Protein AF-A0A166AUC8-F1 (afdb_monomer)

Organism: NCBI:txid1518595

Mean predicted aligned error: 6.96 Å

Sequence (371 aa):
MLITFLLSIPTISILFICTRMYCKTDLSGPYAQVRSTNLSYLDWMGIDGLSLYFFLLTTIIMPISILSNSKSISTNLKLLFATLILLETLLLIVFLVLDMLLYYIFFESILPPLFILIGSFGSINRVRASFYLFLYTLLGSLYLLLSIVKTSSLTGVTDLDVLYKLNIQYSTQIFLFCGIFIAFAVKTPVMFLNNWMGAFSNTIQGIEGSIALGLGHGFVSSGLFICTGGVLYDRSSTRLITHYRGMAQVMPLFCIIFFILCLGNCGAPLSFNFVGEFLSLYGTFERLPLLGVLASTSIIFSAAYTINMYNRIAFAGSYSKFFKVNLSDLNKREFYILLTLVLFTLILGIYPAVVLDGLHYSVTTILYSYV

pLDDT: mean 85.77, std 11.72, range [39.09, 96.81]

Solvent-accessible surface area (backbone atoms only — not comparable to full-atom values): 19469 Å² total; per-residue (Å²): 106,70,68,47,50,60,51,45,48,59,42,53,51,50,52,53,51,50,52,60,49,51,78,66,43,47,77,89,45,97,52,42,62,45,58,47,88,87,42,95,88,41,66,52,37,38,48,35,46,64,33,48,56,57,44,52,50,51,68,56,48,52,58,49,57,53,61,69,43,66,79,78,55,83,72,65,53,70,57,55,53,38,37,51,43,48,41,49,42,38,55,53,47,42,50,25,45,44,27,56,62,61,28,51,55,36,59,55,58,45,43,59,38,50,32,50,49,31,46,73,72,44,64,100,65,17,57,65,51,20,52,49,55,43,54,54,47,50,62,23,39,52,34,34,51,55,29,51,54,53,50,28,74,76,66,77,54,52,45,47,78,61,58,72,73,54,90,70,59,70,75,57,48,53,54,36,49,53,20,44,48,47,22,50,44,60,73,48,78,64,89,58,49,45,64,58,45,2,56,71,28,77,34,66,52,0,35,52,9,21,52,41,25,55,56,28,45,56,38,34,51,53,43,50,48,40,49,51,62,57,49,48,20,71,75,62,80,53,87,59,64,88,62,42,20,20,39,43,82,57,23,48,69,47,45,54,57,50,46,54,38,43,40,33,65,35,39,34,86,54,17,20,26,22,55,7,52,52,28,6,42,50,18,19,38,74,66,40,51,72,57,26,56,60,36,55,51,41,47,56,52,40,35,53,53,46,50,52,51,48,45,40,33,36,59,51,57,72,65,41,81,85,59,86,60,88,64,77,53,70,49,74,68,57,45,54,54,47,48,53,34,52,48,53,35,37,52,40,26,71,51,45,59,81,56,50,62,42,32,49,64,59,46,62,75,68,55,82,76,94,125

Foldseek 3Di:
DVLLVVLVVLVVVLVVQVVVQVVVAPLPDPPQWDAPVPDPVRRQFIDHLLLVLQLVLLVLVLVLVLLLCVPLDPPPNVLVSSLSSNLSSLSNVLSGGQFLVVNLVSVLVNLVSQLCCQCPVNDDCSNVVSVCVNVLLVVLSVLSVVLQVVVCVVPVGRGNVVVVPDDDDPVNVVSSCVSVCSNVCSVPPCVQPLLPQLCVLLDLLSVLLSSLLVSLCSLLVSLLCCLQVRQVCSQQVDNDLQQQAQVCVQAVLSLVLLVLSLCLQLLHQLFSNVSSSVSNLVSNCVRPVVVSVSNVVVSVVRNVVSVVSSCSRNHHDDHGPSCPDRRHYDDPSSSVSSVVSSCVGRVCSVPVCVSSSSCSVVSVVVRDDDD

Radius of gyration: 22.06 Å; Cα contacts (8 Å, |Δi|>4): 474; chains: 1; bounding box: 57×39×67 Å

Secondary structure (DSSP, 8-state):
-HHHHHHHHHHHHHHHHHHHHHTT--TTSS--SEE-TT-TT-TTBEE-HHHHHHHHHHHHHHHHHHHHHTTT--S-HHHHHHHHHHHHHHHHHHHHB-BHHHHHHHHHHTHHHHHHHHHHH--TTHHHHHHHHHHHHHHHHHHHHHHHHHHHHHHS--BHHHHHT----HHHHHHHHHHHHHHHHHHS--TT-HHHHHHTS-SHHHHHHHHHHHHHHHHHHHHHHIIIIIIIHHHHS---GGG---HHHH-HHHHHHHHHHHHHHTT-TTSHHHHHHHHHHHHHHHH-HHHHHHHHHHHHHHHHHHHHHHHHHHHSSSPPTT--SPPP---HHHHHHHHHHHHHHHHHHH-THHHHHHHHHHHHTTPPP--

Nearest PDB structures (foldseek):
  7zmh-assembly1_4  TM=9.302E-01  e=2.405E-26  Thermochaetoides thermophila DSM 1495
  6rfr-assembly1_4  TM=9.214E-01  e=2.439E-16  Yarrowia lipolytica
  7p69-assembly1_M  TM=8.632E-01  e=2.134E-13  Escherichia coli BL21(DE3)
  6h8k-assembly1_4  TM=8.996E-01  e=5.758E-09  Yarrowia lipolytica
  4wz7-assembly1_4  TM=9.025E-01  e=3.780E-08  Yarrowia lipolytica

InterPro domains:
  IPR001750 NADH:quinone oxidoreductase/Mrp antiporter, transmembrane domain [PF00361] (99-197)
  IPR001750 NADH:quinone oxidoreductase/Mrp antiporter, transmembrane domain [PF00361] (198-301)
  IPR003918 NADH:ubiquinone oxidoreductase [PR01437] (51-75)
  IPR003918 NADH:ubiquinone oxidoreductase [PR01437] (206-225)
  IPR003918 NADH:ubiquinone oxidoreductase [PR01437] (259-285)
  IPR003918 NADH:ubiquinone oxidoreductase [PTHR43507] (198-368)

Structure (mmCIF, N/CA/C/O backbone):
data_AF-A0A166AUC8-F1
#
_entry.id   AF-A0A166AUC8-F1
#
loop_
_atom_site.group_PDB
_atom_site.id
_atom_site.type_symbol
_atom_site.label_atom_id
_atom_site.label_alt_id
_atom_site.label_comp_id
_atom_site.label_asym_id
_atom_site.label_entity_id
_atom_site.label_seq_id
_atom_site.pdbx_PDB_ins_code
_atom_site.Cartn_x
_atom_site.Cartn_y
_atom_site.Cartn_z
_atom_site.occupancy
_atom_site.B_iso_or_equiv
_atom_site.auth_seq_id
_atom_site.auth_comp_id
_atom_site.auth_asym_id
_atom_site.auth_atom_id
_atom_site.pdbx_PDB_model_num
ATOM 1 N N . MET A 1 1 ? 29.728 0.121 6.630 1.00 58.19 1 MET A N 1
ATOM 2 C CA . MET A 1 1 ? 29.867 -1.182 7.297 1.00 58.19 1 MET A CA 1
ATOM 3 C C . MET A 1 1 ? 29.575 -1.046 8.781 1.00 58.19 1 MET A C 1
ATOM 5 O O . MET A 1 1 ? 28.561 -1.577 9.188 1.00 58.19 1 MET A O 1
ATOM 9 N N . LEU A 1 2 ? 30.337 -0.260 9.556 1.00 64.25 2 LEU A N 1
ATOM 10 C CA . LEU A 1 2 ? 30.066 -0.094 10.995 1.00 64.25 2 LEU A CA 1
ATOM 11 C C . LEU A 1 2 ? 28.710 0.580 11.301 1.00 64.25 2 LEU A C 1
ATOM 13 O O . LEU A 1 2 ? 27.931 0.050 12.075 1.00 64.25 2 LEU A O 1
ATOM 17 N N . ILE A 1 3 ? 28.383 1.694 10.630 1.00 66.00 3 ILE A N 1
ATOM 18 C CA . ILE A 1 3 ? 27.107 2.421 10.830 1.00 66.00 3 ILE A CA 1
ATOM 19 C C . ILE A 1 3 ? 25.896 1.571 10.416 1.00 66.00 3 ILE A C 1
ATOM 21 O O . ILE A 1 3 ? 24.913 1.486 11.137 1.00 66.00 3 ILE A O 1
ATOM 25 N N . THR A 1 4 ? 25.984 0.904 9.264 1.00 67.94 4 THR A N 1
ATOM 26 C CA . THR A 1 4 ? 24.930 0.003 8.771 1.00 67.94 4 THR A CA 1
ATOM 27 C C . THR A 1 4 ? 24.745 -1.207 9.686 1.00 67.94 4 THR A C 1
ATOM 29 O O . THR A 1 4 ? 23.620 -1.631 9.906 1.00 67.94 4 THR A O 1
ATOM 32 N N . PHE A 1 5 ? 25.837 -1.732 10.251 1.00 64.19 5 PHE A N 1
ATOM 33 C CA . PHE A 1 5 ? 25.790 -2.820 11.224 1.00 64.19 5 PHE A CA 1
ATOM 34 C C . PHE A 1 5 ? 25.143 -2.363 12.537 1.00 64.19 5 PHE A C 1
ATOM 36 O O . PHE A 1 5 ? 24.213 -3.006 13.008 1.00 64.19 5 PHE A O 1
ATOM 43 N N . LEU A 1 6 ? 25.542 -1.205 13.071 1.00 61.66 6 LEU A N 1
ATOM 44 C CA . LEU A 1 6 ? 24.939 -0.621 14.274 1.00 61.66 6 LEU A CA 1
ATOM 45 C C . LEU A 1 6 ? 23.433 -0.370 14.114 1.00 61.66 6 LEU A C 1
ATOM 47 O O . LEU A 1 6 ? 22.675 -0.664 15.030 1.00 61.66 6 LEU A O 1
ATOM 51 N N . LEU A 1 7 ? 22.992 0.102 12.945 1.00 70.81 7 LEU A N 1
ATOM 52 C CA . LEU A 1 7 ? 21.570 0.309 12.643 1.00 70.81 7 LEU A CA 1
ATOM 53 C C . LEU A 1 7 ? 20.787 -0.999 12.450 1.00 70.81 7 LEU A C 1
ATOM 55 O O . LEU A 1 7 ? 19.576 -1.001 12.630 1.00 70.81 7 LEU A O 1
ATOM 59 N N . SER A 1 8 ? 21.452 -2.111 12.122 1.00 72.25 8 SER A N 1
ATOM 60 C CA . SER A 1 8 ? 20.803 -3.429 12.015 1.00 72.25 8 SER A CA 1
ATOM 61 C C . SER A 1 8 ? 20.623 -4.148 13.358 1.00 72.25 8 SER A C 1
ATOM 63 O O . SER A 1 8 ? 19.816 -5.061 13.471 1.00 72.25 8 SER A O 1
A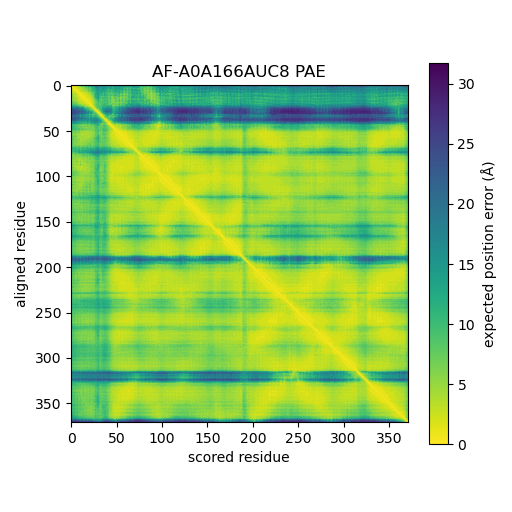TOM 65 N N . ILE A 1 9 ? 21.342 -3.740 14.406 1.00 74.50 9 ILE A N 1
ATOM 66 C CA . ILE A 1 9 ? 21.170 -4.299 15.756 1.00 74.50 9 ILE A CA 1
ATOM 67 C C . ILE A 1 9 ? 19.740 -4.081 16.289 1.00 74.50 9 ILE A C 1
ATOM 69 O O . ILE A 1 9 ? 19.136 -5.062 16.729 1.00 74.50 9 ILE A O 1
ATOM 73 N N . PRO A 1 10 ? 19.155 -2.863 16.243 1.00 73.31 10 PRO A N 1
ATOM 74 C CA . PRO A 1 10 ? 17.796 -2.650 16.725 1.00 73.31 10 PRO A CA 1
ATOM 75 C C . PRO A 1 10 ? 16.761 -3.452 15.930 1.00 73.31 10 PRO A C 1
ATOM 77 O O . PRO A 1 10 ? 15.910 -4.073 16.561 1.00 73.31 10 PRO A O 1
ATOM 80 N N . THR A 1 11 ? 16.854 -3.547 14.593 1.00 74.25 11 THR A N 1
ATOM 81 C CA . THR A 1 11 ? 15.907 -4.370 13.807 1.00 74.25 11 THR A CA 1
ATOM 82 C C . THR A 1 11 ? 15.950 -5.832 14.238 1.00 74.25 11 THR A C 1
ATOM 84 O O . THR A 1 11 ? 14.909 -6.422 14.516 1.00 74.25 11 THR A O 1
ATOM 87 N N . ILE A 1 12 ? 17.149 -6.406 14.367 1.00 74.56 12 ILE A N 1
ATOM 88 C CA . ILE A 1 12 ? 17.333 -7.803 14.776 1.00 74.56 12 ILE A CA 1
ATOM 89 C C . ILE A 1 12 ? 16.835 -8.019 16.209 1.00 74.56 12 ILE A C 1
ATOM 91 O O . ILE A 1 12 ? 16.182 -9.024 16.484 1.00 74.56 12 ILE A O 1
ATOM 95 N N . SER A 1 13 ? 17.090 -7.075 17.121 1.00 72.31 13 SER A N 1
ATOM 96 C CA . SER A 1 13 ? 16.581 -7.170 18.493 1.00 72.31 13 SER A CA 1
ATOM 97 C C . SER A 1 13 ? 15.056 -7.113 18.550 1.00 72.31 13 SER A C 1
ATOM 99 O O . SER A 1 13 ? 14.453 -7.902 19.271 1.00 72.31 13 SER A O 1
ATOM 101 N N . ILE A 1 14 ? 14.427 -6.249 17.748 1.00 75.25 14 ILE A N 1
ATOM 102 C CA . ILE A 1 14 ? 12.972 -6.134 17.670 1.00 75.25 14 ILE A CA 1
ATOM 103 C C . ILE A 1 14 ? 12.395 -7.425 17.096 1.00 75.25 14 ILE A C 1
ATOM 105 O O . ILE A 1 14 ? 11.459 -7.971 17.668 1.00 75.25 14 ILE A O 1
ATOM 109 N N . LEU A 1 15 ? 12.992 -7.972 16.035 1.00 74.19 15 LEU A N 1
ATOM 110 C CA . LEU A 1 15 ? 12.591 -9.257 15.466 1.00 74.19 15 LEU A CA 1
ATOM 111 C C . LEU A 1 15 ? 12.688 -10.391 16.500 1.00 74.19 15 LEU A C 1
ATOM 113 O O . LEU A 1 15 ? 11.781 -11.214 16.618 1.00 74.19 15 LEU A O 1
ATOM 117 N N . PHE A 1 16 ? 13.765 -10.426 17.286 1.00 74.38 16 PHE A N 1
ATOM 118 C CA . PHE A 1 16 ? 13.954 -11.426 18.337 1.00 74.38 16 PHE A CA 1
ATOM 119 C C . PHE A 1 16 ? 12.942 -11.274 19.483 1.00 74.38 16 PHE A C 1
ATOM 121 O O . PHE A 1 16 ? 12.396 -12.262 19.973 1.00 74.38 16 PHE A O 1
ATOM 128 N N . ILE A 1 17 ? 12.651 -10.039 19.896 1.00 70.44 17 ILE A N 1
ATOM 129 C CA . ILE A 1 17 ? 11.613 -9.755 20.891 1.00 70.44 17 ILE A CA 1
ATOM 130 C C . ILE A 1 17 ? 10.252 -10.188 20.339 1.00 70.44 17 ILE A C 1
ATOM 132 O O . ILE A 1 17 ? 9.544 -10.932 21.010 1.00 70.44 17 ILE A O 1
ATOM 136 N N . CYS A 1 18 ? 9.922 -9.826 19.100 1.00 68.75 18 CYS A N 1
ATOM 137 C CA . CYS A 1 18 ? 8.634 -10.144 18.491 1.00 68.75 18 CYS A CA 1
ATOM 138 C C . CYS A 1 18 ? 8.418 -11.643 18.313 1.00 68.75 18 CYS A C 1
ATOM 140 O O . CYS A 1 18 ? 7.359 -12.154 18.655 1.00 68.75 18 CYS A O 1
ATOM 142 N N . THR A 1 19 ? 9.430 -12.372 17.846 1.00 68.62 19 THR A N 1
ATOM 143 C CA . THR A 1 19 ? 9.360 -13.837 17.726 1.00 68.62 19 THR A CA 1
ATOM 144 C C . THR A 1 19 ? 9.187 -14.507 19.087 1.00 68.62 19 THR A C 1
ATOM 146 O O . THR A 1 19 ? 8.380 -15.423 19.222 1.00 68.62 19 THR A O 1
ATOM 149 N N . ARG A 1 20 ? 9.869 -14.023 20.132 1.00 68.38 20 ARG A N 1
ATOM 150 C CA . ARG A 1 20 ? 9.694 -14.537 21.498 1.00 68.38 20 ARG A CA 1
ATOM 151 C C . ARG A 1 20 ? 8.309 -14.239 22.071 1.00 68.38 20 ARG A C 1
ATOM 153 O O . ARG A 1 20 ? 7.786 -15.052 22.830 1.00 68.38 20 ARG A O 1
ATOM 160 N N . MET A 1 21 ? 7.753 -13.079 21.744 1.00 66.62 21 MET A N 1
ATOM 161 C CA . MET A 1 21 ? 6.400 -12.679 22.123 1.00 66.62 21 MET A CA 1
ATOM 162 C C . MET A 1 21 ? 5.363 -13.532 21.389 1.00 66.62 21 MET A C 1
ATOM 164 O O . MET A 1 21 ? 4.481 -14.082 22.035 1.00 66.62 21 MET A O 1
ATOM 168 N N . TYR A 1 22 ? 5.553 -13.763 20.090 1.00 66.75 22 TYR A N 1
ATOM 169 C CA . TYR A 1 22 ? 4.700 -14.630 19.279 1.00 66.75 22 TYR A CA 1
ATOM 170 C C . TYR A 1 22 ? 4.699 -16.091 19.747 1.00 66.75 22 TYR A C 1
ATOM 172 O O . TYR A 1 22 ? 3.652 -16.712 19.863 1.00 66.75 22 TYR A O 1
ATOM 180 N N . CYS A 1 23 ? 5.854 -16.654 20.116 1.00 61.34 23 CYS A N 1
ATOM 181 C CA . CYS A 1 23 ? 5.894 -18.011 20.678 1.00 61.34 23 CYS A CA 1
ATOM 182 C C . CYS A 1 23 ? 5.124 -18.151 22.006 1.00 61.34 23 CYS A C 1
ATOM 184 O O . CYS A 1 23 ? 4.940 -19.268 22.480 1.00 61.34 23 CYS A O 1
ATOM 186 N N . LYS A 1 24 ? 4.727 -17.036 22.633 1.00 62.38 24 LYS A N 1
ATOM 187 C CA . LYS A 1 24 ? 3.901 -16.999 23.844 1.00 62.38 24 LYS A CA 1
ATOM 188 C C . LYS A 1 24 ? 2.448 -16.596 23.574 1.00 62.38 24 LYS A C 1
ATOM 190 O O . LYS A 1 24 ? 1.649 -16.665 24.503 1.00 62.38 24 LYS A O 1
ATOM 195 N N . THR A 1 25 ? 2.113 -16.132 22.368 1.00 60.59 25 THR A N 1
ATOM 196 C CA . THR A 1 25 ? 0.743 -15.749 22.010 1.00 60.59 25 THR A CA 1
ATOM 197 C C . THR A 1 25 ? -0.035 -16.992 21.596 1.00 60.59 25 THR A C 1
ATOM 199 O O . THR A 1 25 ? 0.225 -17.558 20.533 1.00 60.59 25 THR A O 1
ATOM 202 N N . ASP A 1 26 ? -1.027 -17.379 22.392 1.00 55.81 26 ASP A N 1
ATOM 203 C CA . ASP A 1 26 ? -2.076 -18.281 21.922 1.00 55.81 26 ASP A CA 1
ATOM 204 C C . ASP A 1 26 ? -3.049 -17.462 21.064 1.00 55.81 26 ASP A C 1
ATOM 206 O O . ASP A 1 26 ? -3.890 -16.732 21.587 1.00 55.81 26 ASP A O 1
ATOM 210 N N . LEU A 1 27 ? -2.937 -17.582 19.735 1.00 53.06 27 LEU A N 1
ATOM 211 C CA . LEU A 1 27 ? -3.788 -16.879 18.755 1.00 53.06 27 LEU A CA 1
ATOM 212 C C . LEU A 1 27 ? -5.295 -17.168 18.925 1.00 53.06 27 LEU A C 1
ATOM 214 O O . LEU A 1 27 ? -6.123 -16.421 18.416 1.00 53.06 27 LEU A O 1
ATOM 218 N N . SER A 1 28 ? -5.655 -18.238 19.640 1.00 45.84 28 SER A N 1
ATOM 219 C CA . SER A 1 28 ? -7.035 -18.659 19.916 1.00 45.84 28 SER A CA 1
ATOM 220 C C . SER A 1 28 ? -7.549 -18.276 21.312 1.00 45.84 28 SER A C 1
ATOM 222 O O . SER A 1 28 ? -8.687 -18.601 21.646 1.00 45.84 28 SER A O 1
ATOM 224 N N . GLY A 1 29 ? -6.715 -17.669 22.162 1.00 41.78 29 GLY A N 1
ATOM 225 C CA . GLY A 1 29 ? -7.032 -17.386 23.564 1.00 41.78 29 GLY A CA 1
ATOM 226 C C . GLY A 1 29 ? -7.367 -15.914 23.846 1.00 41.78 29 GLY A C 1
ATOM 227 O O . GLY A 1 29 ? -7.009 -15.031 23.071 1.00 41.78 29 GLY A O 1
ATOM 228 N N . PRO A 1 30 ? -7.983 -15.610 25.008 1.00 39.09 30 PRO A N 1
ATOM 229 C CA . PRO A 1 30 ? -8.305 -14.239 25.415 1.00 39.09 30 PRO A CA 1
ATOM 230 C C . PRO A 1 30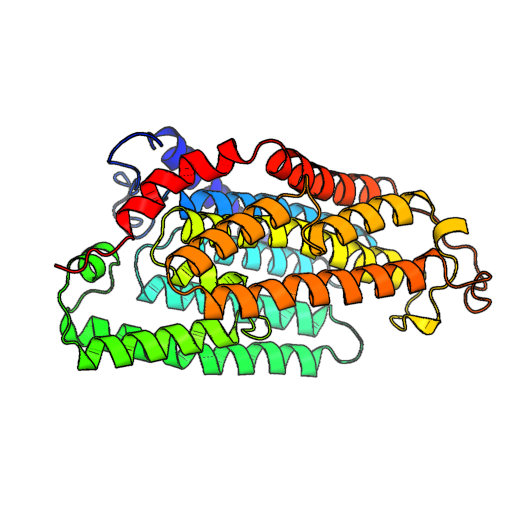 ? -7.072 -13.357 25.690 1.00 39.09 30 PRO A C 1
ATOM 232 O O . PRO A 1 30 ? -7.203 -12.145 25.849 1.00 39.09 30 PRO A O 1
ATOM 235 N N . TYR A 1 31 ? -5.874 -13.950 25.707 1.00 44.12 31 TYR A N 1
ATOM 236 C CA . TYR A 1 31 ? -4.574 -13.285 25.816 1.00 44.12 31 TYR A CA 1
ATOM 237 C C . TYR A 1 31 ? -3.970 -12.979 24.433 1.00 44.12 31 TYR A C 1
ATOM 239 O O . TYR A 1 31 ? -2.782 -13.197 24.206 1.00 44.12 31 TYR A O 1
ATOM 247 N N . ALA A 1 32 ? -4.787 -12.496 23.492 1.00 50.16 32 ALA A N 1
ATOM 248 C CA . ALA A 1 32 ? -4.339 -12.163 22.136 1.00 50.16 32 ALA A CA 1
ATOM 249 C C . ALA A 1 32 ? -3.368 -10.970 22.084 1.00 50.16 32 ALA A C 1
ATOM 251 O O . ALA A 1 32 ? -2.721 -10.764 21.061 1.00 50.16 32 ALA A O 1
ATOM 252 N N . GLN A 1 33 ? -3.262 -10.225 23.187 1.00 52.91 33 GLN A N 1
ATOM 253 C CA . GLN A 1 33 ? -2.281 -9.175 23.405 1.00 52.91 33 GLN A CA 1
ATOM 254 C C . GLN A 1 33 ? -1.288 -9.630 24.469 1.00 52.91 33 GLN A C 1
ATOM 256 O O . GLN A 1 33 ? -1.612 -9.720 25.658 1.00 52.91 33 GLN A O 1
ATOM 261 N N . VAL A 1 34 ? -0.056 -9.912 24.053 1.00 54.91 34 VAL A N 1
ATOM 262 C CA . VAL A 1 34 ? 1.032 -10.202 24.991 1.00 54.91 34 VAL A CA 1
ATOM 263 C C . VAL A 1 34 ? 1.842 -8.922 25.161 1.00 54.91 34 VAL A C 1
ATOM 265 O O . VAL A 1 34 ? 2.369 -8.376 24.192 1.00 54.91 34 VAL A O 1
ATOM 268 N N . ARG A 1 35 ? 1.946 -8.439 26.404 1.00 57.06 35 ARG A N 1
ATOM 269 C CA . ARG A 1 35 ? 2.890 -7.384 26.811 1.00 57.06 35 ARG A CA 1
ATOM 270 C C . ARG A 1 35 ? 4.213 -8.009 27.236 1.00 57.06 35 ARG A C 1
ATOM 272 O O . ARG A 1 35 ? 4.236 -9.140 27.728 1.00 57.06 35 ARG A O 1
ATOM 279 N N . SER A 1 36 ? 5.334 -7.316 27.039 1.00 53.84 36 SER A N 1
ATOM 280 C CA . SER A 1 36 ? 6.647 -7.857 27.406 1.00 53.84 36 SER A CA 1
ATOM 281 C C . SER A 1 36 ? 6.854 -7.847 28.927 1.00 53.84 36 SER A C 1
ATOM 283 O O . SER A 1 36 ? 7.570 -7.013 29.464 1.00 53.84 36 SER A O 1
ATOM 285 N N . THR A 1 37 ? 6.274 -8.814 29.639 1.00 48.91 37 THR A N 1
ATOM 286 C CA . THR A 1 37 ? 6.224 -8.855 31.117 1.00 48.91 37 THR A CA 1
ATOM 287 C C . THR A 1 37 ? 7.575 -9.012 31.829 1.00 48.91 37 THR A C 1
ATOM 289 O O . THR A 1 37 ? 7.621 -8.995 33.054 1.00 48.91 37 THR A O 1
ATOM 292 N N . ASN A 1 38 ? 8.679 -9.220 31.101 1.00 48.03 38 ASN A N 1
ATOM 293 C CA . ASN A 1 38 ? 9.979 -9.560 31.697 1.00 48.03 38 ASN A CA 1
ATOM 294 C C . ASN A 1 38 ? 10.996 -8.405 31.685 1.00 48.03 38 ASN A C 1
ATOM 296 O O . ASN A 1 38 ? 12.093 -8.575 32.213 1.00 48.03 38 ASN A O 1
ATOM 300 N N . LEU A 1 39 ? 10.666 -7.257 31.086 1.00 52.97 39 LEU A N 1
ATOM 301 C CA . LEU A 1 39 ? 11.540 -6.084 31.000 1.00 52.97 39 LEU A CA 1
ATOM 302 C C . LEU A 1 39 ? 10.714 -4.835 31.320 1.00 52.97 39 LEU A C 1
ATOM 304 O O . LEU A 1 39 ? 10.045 -4.310 30.439 1.00 52.97 39 LEU A O 1
ATOM 308 N N . SER A 1 40 ? 10.832 -4.325 32.548 1.00 51.75 40 SER A N 1
ATOM 309 C CA . SER A 1 40 ? 10.095 -3.156 33.068 1.00 51.75 40 SER A CA 1
ATOM 310 C C . SER A 1 40 ? 10.264 -1.851 32.269 1.00 51.75 40 SER A C 1
ATOM 312 O O . SER A 1 40 ? 9.635 -0.849 32.578 1.00 51.75 40 SER A O 1
ATOM 314 N N . TYR A 1 41 ? 11.153 -1.823 31.272 1.00 55.62 41 TYR A N 1
ATOM 315 C CA . TYR A 1 41 ? 11.386 -0.675 30.388 1.00 55.62 41 TYR A CA 1
ATOM 316 C C . TYR A 1 41 ? 10.647 -0.775 29.041 1.00 55.62 41 TYR A C 1
ATOM 318 O O . TYR A 1 41 ? 10.672 0.184 28.270 1.00 55.62 41 TYR A O 1
ATOM 326 N N . LEU A 1 42 ? 10.022 -1.917 28.730 1.00 62.78 42 LEU A N 1
ATOM 327 C CA . LEU A 1 42 ? 9.375 -2.200 27.441 1.00 62.78 42 LEU A CA 1
ATOM 328 C C . LEU A 1 42 ? 7.863 -2.434 27.561 1.00 62.78 42 LEU A C 1
ATOM 330 O O . LEU A 1 42 ? 7.246 -2.925 26.624 1.00 62.78 42 LEU A O 1
ATOM 334 N N . ASP A 1 43 ? 7.241 -2.041 28.673 1.00 63.91 43 ASP A N 1
ATOM 335 C CA . ASP A 1 43 ? 5.805 -2.261 28.920 1.00 63.91 43 ASP A CA 1
ATOM 336 C C . ASP A 1 43 ? 4.882 -1.591 27.879 1.00 63.91 43 ASP A C 1
ATOM 338 O O . ASP A 1 43 ? 3.720 -1.970 27.742 1.00 63.91 43 ASP A O 1
ATOM 342 N N . TRP A 1 44 ? 5.418 -0.640 27.109 1.00 71.88 44 TRP A N 1
ATOM 343 C CA . TRP A 1 44 ? 4.767 0.035 25.984 1.00 71.88 44 TRP A CA 1
ATOM 344 C C . TRP A 1 44 ? 4.770 -0.778 24.677 1.00 71.88 44 TRP A C 1
ATOM 346 O O . TRP A 1 44 ? 4.138 -0.349 23.712 1.00 71.88 44 TRP A O 1
ATOM 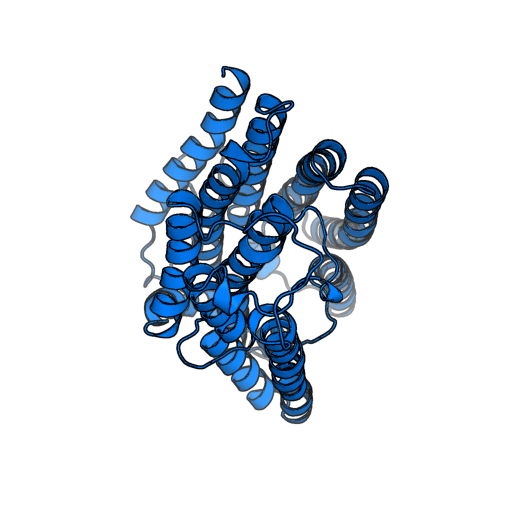356 N N . MET A 1 45 ? 5.473 -1.917 24.611 1.00 79.19 45 MET A N 1
ATOM 357 C CA . MET A 1 45 ? 5.486 -2.810 23.448 1.00 79.19 45 MET A CA 1
ATOM 358 C C . MET A 1 45 ? 4.482 -3.958 23.607 1.00 79.19 45 MET A C 1
ATOM 360 O O . MET A 1 45 ? 4.527 -4.715 24.582 1.00 79.19 45 MET A O 1
ATOM 364 N N . GLY A 1 46 ? 3.627 -4.139 22.603 1.00 75.06 46 GLY A N 1
ATOM 365 C CA . GLY A 1 46 ? 2.656 -5.224 22.514 1.00 75.06 46 GLY A CA 1
ATOM 366 C C . GLY A 1 46 ? 2.528 -5.778 21.102 1.00 75.06 46 GLY A C 1
ATOM 367 O O . GLY A 1 46 ? 2.839 -5.102 20.123 1.00 75.06 46 GLY A O 1
ATOM 368 N N . ILE A 1 47 ? 2.091 -7.035 21.014 1.00 77.88 47 ILE A N 1
ATOM 369 C CA . ILE A 1 47 ? 1.765 -7.693 19.747 1.00 77.88 47 ILE A CA 1
ATOM 370 C C . ILE A 1 47 ? 0.368 -8.283 19.851 1.00 77.88 47 ILE A C 1
ATOM 372 O O . ILE A 1 47 ? 0.129 -9.147 20.695 1.00 77.88 47 ILE A O 1
ATOM 376 N N . ASP A 1 48 ? -0.477 -7.841 18.927 1.00 77.50 48 ASP A N 1
ATOM 377 C CA . ASP A 1 48 ? -1.826 -8.334 18.660 1.00 77.50 48 ASP A CA 1
ATOM 378 C C . ASP A 1 48 ? -1.893 -8.965 17.262 1.00 77.50 48 ASP A C 1
ATOM 380 O O . ASP A 1 48 ? -1.034 -8.699 16.408 1.00 77.50 48 ASP A O 1
ATOM 384 N N . GLY A 1 49 ? -2.968 -9.712 16.981 1.00 76.81 49 GLY A N 1
ATOM 385 C CA . GLY A 1 49 ? -3.226 -10.312 15.663 1.00 76.81 49 GLY A CA 1
ATOM 386 C C . GLY A 1 49 ? -3.083 -9.318 14.502 1.00 76.81 49 GLY A C 1
ATOM 387 O O . GLY A 1 49 ? -2.410 -9.614 13.519 1.00 76.81 49 GLY A O 1
ATOM 388 N N . LEU A 1 50 ? -3.601 -8.091 14.643 1.00 83.12 50 LEU A N 1
ATOM 389 C CA . LEU A 1 50 ? -3.480 -7.039 13.625 1.00 83.12 50 LEU A CA 1
ATOM 390 C C . LEU A 1 50 ? -2.033 -6.559 13.424 1.00 83.12 50 LEU A C 1
ATOM 392 O O . LEU A 1 50 ? -1.554 -6.472 12.291 1.00 83.12 50 LEU A O 1
ATOM 396 N N . SER A 1 51 ? -1.328 -6.255 14.517 1.00 86.62 51 SER A N 1
ATOM 397 C CA . SER A 1 51 ? 0.050 -5.746 14.465 1.00 86.62 51 SER A CA 1
ATOM 398 C C . SER A 1 51 ? 1.012 -6.738 13.810 1.00 86.62 51 SER A C 1
ATOM 400 O O . SER A 1 51 ? 1.911 -6.342 13.065 1.00 86.62 51 SER A O 1
ATOM 402 N N . LEU A 1 52 ? 0.780 -8.035 14.023 1.00 86.12 52 LEU A N 1
ATOM 403 C CA . LEU A 1 52 ? 1.635 -9.105 13.540 1.00 86.12 52 LEU A CA 1
ATOM 404 C C . LEU A 1 52 ? 1.683 -9.164 12.012 1.00 86.12 52 LEU A C 1
ATOM 406 O O . LEU A 1 52 ? 2.765 -9.281 11.437 1.00 86.12 52 LEU A O 1
ATOM 410 N N . TYR A 1 53 ? 0.539 -9.057 11.334 1.00 89.25 53 TYR A N 1
ATOM 411 C CA . TYR A 1 53 ? 0.518 -9.158 9.874 1.00 89.25 53 TYR A CA 1
ATOM 412 C C . TYR A 1 53 ? 1.190 -7.959 9.200 1.00 89.25 53 TYR A C 1
ATOM 414 O O . TYR A 1 53 ? 1.918 -8.137 8.222 1.00 89.25 53 TYR A O 1
ATOM 422 N N . PHE A 1 54 ? 1.022 -6.746 9.737 1.00 90.00 54 PHE A N 1
ATOM 423 C CA . PHE A 1 54 ? 1.733 -5.571 9.228 1.00 90.00 54 PHE A CA 1
ATOM 424 C C . PHE A 1 54 ? 3.233 -5.619 9.539 1.00 90.00 54 PHE A C 1
ATOM 426 O O . PHE A 1 54 ? 4.053 -5.266 8.687 1.00 90.00 54 PHE A O 1
ATOM 433 N N . PHE A 1 55 ? 3.614 -6.143 10.704 1.00 89.69 55 PHE A N 1
ATOM 434 C CA . PHE A 1 55 ? 5.008 -6.425 11.031 1.00 89.69 55 PHE A CA 1
ATOM 435 C C . PHE A 1 55 ? 5.627 -7.418 10.026 1.00 89.69 55 PHE A C 1
ATOM 437 O O . PHE A 1 55 ? 6.666 -7.137 9.426 1.00 89.69 55 PHE A O 1
ATOM 444 N N . LEU A 1 56 ? 4.958 -8.540 9.740 1.00 89.62 56 LEU A N 1
ATOM 445 C CA . LEU A 1 56 ? 5.412 -9.510 8.734 1.00 89.62 56 LEU A CA 1
ATOM 446 C C . LEU A 1 56 ? 5.504 -8.896 7.331 1.00 89.62 56 LEU A C 1
ATOM 448 O O . LEU A 1 56 ? 6.495 -9.093 6.633 1.00 89.62 56 LEU A O 1
ATOM 452 N N . LEU A 1 57 ? 4.520 -8.091 6.930 1.00 92.00 57 LEU A N 1
ATOM 453 C CA . LEU A 1 57 ? 4.552 -7.390 5.648 1.00 92.00 57 LEU A CA 1
ATOM 454 C C . LEU A 1 57 ? 5.799 -6.498 5.523 1.00 92.00 57 LEU A C 1
ATOM 456 O O . LEU A 1 57 ? 6.507 -6.563 4.516 1.00 92.00 57 LEU A O 1
ATOM 460 N N . THR A 1 58 ? 6.098 -5.687 6.544 1.00 91.81 58 THR A N 1
ATOM 461 C CA . THR A 1 58 ? 7.274 -4.796 6.521 1.00 91.81 58 THR A CA 1
ATOM 462 C C . THR A 1 58 ? 8.588 -5.571 6.446 1.00 91.81 58 THR A C 1
ATOM 464 O O . THR A 1 58 ? 9.433 -5.249 5.608 1.00 91.81 58 THR A O 1
ATOM 467 N N . THR A 1 59 ? 8.734 -6.640 7.233 1.00 89.44 59 THR A N 1
ATOM 468 C CA . THR A 1 59 ? 9.937 -7.491 7.214 1.00 89.44 59 THR A CA 1
ATOM 469 C C . THR A 1 59 ? 10.138 -8.231 5.887 1.00 89.44 59 THR A C 1
ATOM 471 O O . THR A 1 59 ? 11.276 -8.521 5.527 1.00 89.44 59 THR A O 1
ATOM 474 N N . ILE A 1 60 ? 9.076 -8.492 5.114 1.00 91.12 60 ILE A N 1
ATOM 475 C CA . ILE A 1 60 ? 9.176 -9.075 3.764 1.00 91.12 60 ILE A CA 1
ATOM 476 C C . ILE A 1 60 ? 9.539 -8.008 2.717 1.00 91.12 60 ILE A C 1
ATOM 478 O O . ILE A 1 60 ? 10.412 -8.229 1.874 1.00 91.12 60 ILE A O 1
ATOM 482 N N . ILE A 1 61 ? 8.888 -6.840 2.751 1.00 92.69 61 ILE A N 1
ATOM 483 C CA . ILE A 1 61 ? 9.060 -5.798 1.724 1.00 92.69 61 ILE A CA 1
ATOM 484 C C . ILE A 1 61 ? 10.425 -5.105 1.833 1.00 92.69 61 ILE A C 1
ATOM 486 O O . ILE A 1 61 ? 11.030 -4.779 0.806 1.00 92.69 61 ILE A O 1
ATOM 490 N N . MET A 1 62 ? 10.947 -4.885 3.042 1.00 91.06 62 MET A N 1
ATOM 491 C CA . MET A 1 62 ? 12.196 -4.136 3.219 1.00 91.06 62 MET A CA 1
ATOM 492 C C . MET A 1 62 ? 13.409 -4.814 2.551 1.00 91.06 62 MET A C 1
ATOM 494 O O . MET A 1 62 ? 14.064 -4.150 1.736 1.00 91.06 62 MET A O 1
ATOM 498 N N . PRO A 1 63 ? 13.677 -6.123 2.734 1.00 89.44 63 PRO A N 1
ATOM 499 C CA . PRO A 1 63 ? 14.722 -6.830 1.992 1.00 89.44 63 PRO A CA 1
ATOM 500 C C . PRO A 1 63 ? 14.523 -6.785 0.473 1.00 89.44 63 PRO A C 1
ATOM 502 O O . PRO A 1 63 ? 15.486 -6.600 -0.274 1.00 89.44 63 PRO A O 1
ATOM 505 N N . ILE A 1 64 ? 13.276 -6.895 0.003 1.00 91.75 64 ILE A N 1
ATOM 506 C CA . ILE A 1 64 ? 12.940 -6.797 -1.423 1.00 91.75 64 ILE A CA 1
ATOM 507 C C . ILE A 1 64 ? 13.322 -5.417 -1.981 1.00 91.75 64 ILE A C 1
ATOM 509 O O . ILE A 1 64 ? 13.946 -5.327 -3.043 1.00 91.75 64 ILE A O 1
ATOM 513 N N . SER A 1 65 ? 13.023 -4.342 -1.246 1.00 90.50 65 SER A N 1
ATOM 514 C CA . SER A 1 65 ? 13.359 -2.970 -1.644 1.00 90.50 65 SER A CA 1
ATOM 515 C C . SER A 1 65 ? 14.877 -2.742 -1.754 1.00 90.50 65 SER A C 1
ATOM 517 O O . SER A 1 65 ? 15.357 -2.115 -2.704 1.00 90.50 65 SER A O 1
ATOM 519 N N . ILE A 1 66 ? 15.647 -3.323 -0.828 1.00 89.81 66 ILE A N 1
ATOM 520 C CA . ILE A 1 66 ? 17.115 -3.281 -0.795 1.00 89.81 66 ILE A CA 1
ATOM 521 C C . ILE A 1 66 ? 17.689 -4.059 -1.987 1.00 89.81 66 ILE A C 1
ATOM 523 O O . ILE A 1 66 ? 18.558 -3.560 -2.708 1.00 89.81 66 ILE A O 1
ATOM 527 N N . LEU A 1 67 ? 17.182 -5.271 -2.235 1.00 89.31 67 LEU A N 1
ATOM 528 C CA . LEU A 1 67 ? 17.642 -6.133 -3.325 1.00 89.31 67 LEU A CA 1
ATOM 529 C C . LEU A 1 67 ? 17.343 -5.544 -4.703 1.00 89.31 67 LEU A C 1
ATOM 531 O O . LEU A 1 67 ? 18.190 -5.650 -5.595 1.00 89.31 67 LEU A O 1
ATOM 535 N N . SER A 1 68 ? 16.186 -4.901 -4.877 1.00 89.06 68 SER A N 1
ATOM 536 C CA . SER A 1 68 ? 15.805 -4.248 -6.133 1.00 89.06 68 SER A CA 1
ATOM 537 C C . SER A 1 68 ? 16.842 -3.196 -6.548 1.00 89.06 68 SER A C 1
ATOM 539 O O . SER A 1 68 ? 17.344 -3.209 -7.676 1.00 89.06 68 SER A O 1
ATOM 541 N N . ASN A 1 69 ? 17.283 -2.365 -5.601 1.00 86.94 69 ASN A N 1
ATOM 542 C CA . ASN A 1 69 ? 18.151 -1.215 -5.874 1.00 86.94 69 ASN A CA 1
ATOM 543 C C . ASN A 1 69 ? 19.659 -1.514 -5.891 1.00 86.94 69 ASN A C 1
ATOM 545 O O . ASN A 1 69 ? 20.458 -0.637 -6.214 1.00 86.94 69 ASN A O 1
ATOM 549 N N . SER A 1 70 ? 20.079 -2.748 -5.595 1.00 79.75 70 SER A N 1
ATOM 550 C CA . SER A 1 70 ? 21.504 -3.073 -5.397 1.00 79.75 70 SER A CA 1
ATOM 551 C C . SER A 1 70 ? 22.420 -2.840 -6.608 1.00 79.75 70 SER A C 1
ATOM 553 O O . SER A 1 70 ? 23.627 -2.707 -6.430 1.00 79.75 70 SER A O 1
ATOM 555 N N . LYS A 1 71 ? 21.873 -2.787 -7.829 1.00 82.12 71 LYS A N 1
ATOM 556 C CA . LYS A 1 71 ? 22.629 -2.525 -9.067 1.00 82.12 71 LYS A CA 1
ATOM 557 C C . LYS A 1 71 ? 22.329 -1.174 -9.715 1.00 82.12 71 LYS A C 1
ATOM 559 O O . LYS A 1 71 ? 23.127 -0.732 -10.533 1.00 82.12 71 LYS A O 1
ATOM 564 N N . SER A 1 72 ? 21.194 -0.552 -9.398 1.00 81.69 72 SER A N 1
ATOM 565 C CA . SER A 1 72 ? 20.753 0.684 -10.054 1.00 81.69 72 SER A CA 1
ATOM 566 C C . SER A 1 72 ? 21.456 1.914 -9.479 1.00 81.69 72 SER A C 1
ATOM 568 O O . SER A 1 72 ? 21.791 2.841 -10.213 1.00 81.69 72 SER A O 1
ATOM 570 N N . ILE A 1 73 ? 21.737 1.913 -8.173 1.00 82.88 73 ILE A N 1
ATOM 571 C CA . ILE A 1 73 ? 22.349 3.045 -7.474 1.00 82.88 73 ILE A CA 1
ATOM 572 C C . ILE A 1 73 ? 23.807 2.717 -7.164 1.00 82.88 73 ILE A C 1
ATOM 574 O O . ILE A 1 73 ? 24.099 1.816 -6.387 1.00 82.88 73 ILE A O 1
ATOM 578 N N . SER A 1 74 ? 24.738 3.464 -7.756 1.00 76.56 74 SER A N 1
ATOM 579 C CA . SER A 1 74 ? 26.180 3.320 -7.503 1.00 76.56 74 SER A CA 1
ATOM 580 C C . SER A 1 74 ? 26.730 4.367 -6.529 1.00 76.56 74 SER A C 1
ATOM 582 O O . SER A 1 74 ? 27.776 4.162 -5.913 1.00 76.56 74 SER A O 1
ATOM 584 N N . THR A 1 75 ? 26.029 5.488 -6.349 1.00 80.75 75 THR A N 1
ATOM 585 C CA . THR A 1 75 ? 26.479 6.614 -5.525 1.00 80.75 75 THR A CA 1
ATOM 586 C C . THR A 1 75 ? 25.937 6.515 -4.100 1.00 80.75 75 THR A C 1
ATOM 588 O O . THR A 1 75 ? 24.781 6.175 -3.879 1.00 80.75 75 THR A O 1
ATOM 591 N N . ASN A 1 76 ? 26.779 6.813 -3.103 1.00 85.56 76 ASN A N 1
ATOM 592 C CA . ASN A 1 76 ? 26.397 6.901 -1.685 1.00 85.56 76 ASN A CA 1
ATOM 593 C C . ASN A 1 76 ? 25.573 5.714 -1.139 1.00 85.56 76 ASN A C 1
ATOM 595 O O . ASN A 1 76 ? 24.704 5.895 -0.288 1.00 85.56 76 ASN A O 1
ATOM 599 N N . LEU A 1 77 ? 25.914 4.485 -1.545 1.00 86.06 77 LEU A N 1
ATOM 600 C CA . LEU A 1 77 ? 25.270 3.245 -1.080 1.00 86.06 77 LEU A CA 1
ATOM 601 C C . LEU A 1 77 ? 25.156 3.141 0.450 1.00 86.06 77 LEU A C 1
ATOM 603 O O . LEU A 1 77 ? 24.165 2.642 0.975 1.00 86.06 77 LEU A O 1
ATOM 607 N N . LYS A 1 78 ? 26.159 3.647 1.180 1.00 86.12 78 LYS A N 1
ATOM 608 C CA . LYS A 1 78 ? 26.152 3.666 2.651 1.00 86.12 78 LYS A CA 1
ATOM 609 C C . LYS A 1 78 ? 24.969 4.461 3.207 1.00 86.12 78 LYS A C 1
ATOM 611 O O . LYS A 1 78 ? 24.359 4.010 4.168 1.00 86.12 78 LYS A O 1
ATOM 616 N N . LEU A 1 79 ? 24.671 5.618 2.611 1.00 89.38 79 LEU A N 1
ATOM 617 C CA . LEU A 1 79 ? 23.557 6.467 3.023 1.00 89.38 79 LEU A CA 1
ATOM 618 C C . LEU A 1 79 ? 22.230 5.771 2.722 1.00 89.38 79 LEU A C 1
ATOM 620 O O . LEU A 1 79 ? 21.397 5.698 3.611 1.00 89.38 79 LEU A O 1
ATOM 624 N N . LEU A 1 80 ? 22.083 5.186 1.529 1.00 89.94 80 LEU A N 1
ATOM 625 C CA . LEU A 1 80 ? 20.870 4.472 1.123 1.00 89.94 80 LEU A CA 1
ATOM 626 C C . LEU A 1 80 ? 20.524 3.314 2.064 1.00 89.94 80 LEU A C 1
ATOM 628 O O . LEU A 1 80 ? 19.396 3.218 2.540 1.00 89.94 80 LEU A O 1
ATOM 632 N N . PHE A 1 81 ? 21.488 2.434 2.352 1.00 88.50 81 PHE A N 1
ATOM 633 C CA . PHE A 1 81 ? 21.227 1.297 3.237 1.00 88.50 81 PHE A CA 1
ATOM 634 C C . PHE A 1 81 ? 20.990 1.745 4.679 1.00 88.50 81 PHE A C 1
ATOM 636 O O . PHE A 1 81 ? 20.109 1.204 5.337 1.00 88.50 81 PHE A O 1
ATOM 643 N N . ALA A 1 82 ? 21.725 2.753 5.162 1.00 89.38 82 ALA A N 1
ATOM 644 C CA . ALA A 1 82 ? 21.494 3.301 6.495 1.00 89.38 82 ALA A CA 1
ATOM 645 C C . ALA A 1 82 ? 20.085 3.902 6.628 1.00 89.38 82 ALA A C 1
ATOM 647 O O . ALA A 1 82 ? 19.411 3.634 7.617 1.00 89.38 82 ALA A O 1
ATOM 648 N N . THR A 1 83 ? 19.612 4.663 5.635 1.00 91.00 83 THR A N 1
ATOM 649 C CA . THR A 1 83 ? 18.274 5.269 5.678 1.00 91.00 83 THR A CA 1
ATOM 650 C C . THR A 1 83 ? 17.156 4.249 5.494 1.00 91.00 83 THR A C 1
ATOM 652 O O . THR A 1 83 ? 16.122 4.401 6.132 1.00 91.00 83 THR A O 1
ATOM 655 N N . LEU A 1 84 ? 17.345 3.202 4.678 1.00 90.69 84 LEU A N 1
ATOM 656 C CA . LEU A 1 84 ? 16.364 2.116 4.540 1.00 90.69 84 LEU A CA 1
ATOM 657 C C . LEU A 1 84 ? 16.242 1.278 5.818 1.00 90.69 84 LEU A C 1
ATOM 659 O O . LEU A 1 84 ? 15.128 1.017 6.252 1.00 90.69 84 LEU A O 1
ATOM 663 N N . ILE A 1 85 ? 17.358 0.902 6.447 1.00 90.50 85 ILE A N 1
ATOM 664 C CA . ILE A 1 85 ? 17.328 0.142 7.709 1.00 90.50 85 ILE A CA 1
ATOM 665 C C . ILE A 1 85 ? 16.743 1.005 8.834 1.00 90.50 85 ILE A C 1
ATOM 667 O O . ILE A 1 85 ? 15.939 0.525 9.624 1.00 90.50 85 ILE A O 1
ATOM 671 N N . LEU A 1 86 ? 17.090 2.296 8.890 1.00 91.06 86 LEU A N 1
ATOM 672 C CA . LEU A 1 86 ? 16.471 3.219 9.842 1.00 91.06 86 LEU A CA 1
ATOM 673 C C . LEU A 1 86 ? 14.953 3.303 9.618 1.00 91.06 86 LEU A C 1
ATOM 675 O O . LEU A 1 86 ? 14.189 3.191 10.570 1.00 91.06 86 LEU A O 1
ATOM 679 N N . LEU A 1 87 ? 14.506 3.436 8.367 1.00 92.75 87 LEU A N 1
ATOM 680 C CA . LEU A 1 87 ? 13.083 3.432 8.028 1.00 92.75 87 LEU A CA 1
ATOM 681 C C . LEU A 1 87 ? 12.393 2.137 8.491 1.00 92.75 87 LEU A C 1
ATOM 683 O O . LEU A 1 87 ? 11.320 2.206 9.083 1.00 92.75 87 LEU A O 1
ATOM 687 N N . GLU A 1 88 ? 13.024 0.980 8.277 1.00 92.31 88 GLU A N 1
ATOM 688 C CA . GLU A 1 88 ? 12.532 -0.317 8.752 1.00 92.31 88 GLU A CA 1
ATOM 689 C C . GLU A 1 88 ? 12.381 -0.341 10.274 1.00 92.31 88 GLU A C 1
ATOM 691 O O . GLU A 1 88 ? 11.301 -0.660 10.758 1.00 92.31 88 GLU A O 1
ATOM 696 N N . THR A 1 89 ? 13.412 0.052 11.037 1.00 90.06 89 THR A N 1
ATOM 697 C CA . THR A 1 89 ? 13.326 0.063 12.511 1.00 90.06 89 THR A CA 1
ATOM 698 C C . THR A 1 89 ? 12.138 0.875 13.012 1.00 90.06 89 THR A C 1
ATOM 700 O O . THR A 1 89 ? 11.404 0.413 13.880 1.00 90.06 89 THR A O 1
ATOM 703 N N . LEU A 1 90 ? 11.930 2.069 12.452 1.00 92.12 90 LEU A N 1
ATOM 704 C CA . LEU A 1 90 ? 10.877 2.976 12.891 1.00 92.12 90 LEU A CA 1
ATOM 705 C C . LEU A 1 90 ? 9.496 2.432 12.521 1.00 92.12 90 LEU A C 1
ATOM 707 O O . LEU A 1 90 ? 8.594 2.478 13.350 1.00 92.12 90 LEU A O 1
ATOM 711 N N . LEU A 1 91 ? 9.343 1.851 11.325 1.00 91.94 91 LEU A N 1
ATOM 712 C CA . LEU A 1 91 ? 8.100 1.192 10.916 1.00 91.94 91 LEU A CA 1
ATOM 713 C C . LEU A 1 91 ? 7.761 -0.003 11.814 1.00 91.94 91 LEU A C 1
ATOM 715 O O . LEU A 1 91 ? 6.613 -0.132 12.230 1.00 91.94 91 LEU A O 1
ATOM 719 N N . LEU A 1 92 ? 8.745 -0.846 12.145 1.00 90.88 92 LEU A N 1
ATOM 720 C CA . LEU A 1 92 ? 8.535 -1.986 13.041 1.00 90.88 92 LEU A CA 1
ATOM 721 C C . LEU A 1 92 ? 8.109 -1.524 14.435 1.00 90.88 92 LEU A C 1
ATOM 723 O O . LEU A 1 92 ? 7.196 -2.108 15.008 1.00 90.88 92 LEU A O 1
ATOM 727 N N . ILE A 1 93 ? 8.725 -0.461 14.965 1.00 90.00 93 ILE A N 1
ATOM 728 C CA . ILE A 1 93 ? 8.337 0.098 16.263 1.00 90.00 93 ILE A CA 1
ATOM 729 C C . ILE A 1 93 ? 6.896 0.610 16.215 1.00 90.00 93 ILE A C 1
ATOM 731 O O . ILE A 1 93 ? 6.129 0.270 17.104 1.00 90.00 93 ILE A O 1
ATOM 735 N N . VAL A 1 94 ? 6.487 1.349 15.178 1.00 91.44 94 VAL A N 1
ATOM 736 C CA . VAL A 1 94 ? 5.116 1.892 15.079 1.00 91.44 94 VAL A CA 1
ATOM 737 C C . VAL A 1 94 ? 4.035 0.817 15.235 1.00 91.44 94 VAL A C 1
ATOM 739 O O . VAL A 1 94 ? 3.023 1.085 15.875 1.00 91.44 94 VAL A O 1
ATOM 742 N N . PHE A 1 95 ? 4.243 -0.392 14.705 1.00 89.69 95 PHE A N 1
ATOM 743 C CA . PHE A 1 95 ? 3.267 -1.481 14.840 1.00 89.69 95 PHE A CA 1
ATOM 744 C C . PHE A 1 95 ? 3.247 -2.145 16.221 1.00 89.69 95 PHE A C 1
ATOM 746 O O . PHE A 1 95 ? 2.285 -2.836 16.528 1.00 89.69 95 PHE A O 1
ATOM 753 N N . LEU A 1 96 ? 4.276 -1.942 17.045 1.00 86.44 96 LEU A N 1
ATOM 754 C CA . LEU A 1 96 ? 4.409 -2.568 18.364 1.00 86.44 96 LEU A CA 1
ATOM 755 C C . LEU A 1 96 ? 3.976 -1.659 19.513 1.00 86.44 96 LEU A C 1
ATOM 757 O O . LEU A 1 96 ? 3.874 -2.112 20.648 1.00 86.44 96 LEU A O 1
ATOM 761 N N . VAL A 1 97 ? 3.798 -0.367 19.262 1.00 89.75 97 VAL A N 1
ATOM 762 C CA . VAL A 1 97 ? 3.589 0.620 20.321 1.00 89.75 97 VAL A CA 1
ATOM 763 C C . VAL A 1 97 ? 2.135 0.641 20.791 1.00 89.75 97 VAL A C 1
ATOM 765 O O . VAL A 1 97 ? 1.227 0.823 19.987 1.00 89.75 97 VAL A O 1
ATOM 768 N N . LEU A 1 98 ? 1.939 0.541 22.110 1.00 86.50 98 LEU A N 1
ATOM 769 C CA . LEU A 1 98 ? 0.632 0.610 22.779 1.00 86.50 98 LEU A CA 1
ATOM 770 C C . LEU A 1 98 ? 0.295 1.986 23.385 1.00 86.50 98 LEU A C 1
ATOM 772 O O . LEU A 1 98 ? -0.839 2.224 23.797 1.00 86.50 98 LEU A O 1
ATOM 776 N N . ASP A 1 99 ? 1.266 2.893 23.463 1.00 89.00 99 ASP A N 1
ATOM 777 C CA . ASP A 1 99 ? 1.074 4.260 23.961 1.00 89.00 99 ASP A CA 1
ATOM 778 C C . ASP A 1 99 ? 0.826 5.221 22.785 1.00 89.00 99 ASP A C 1
ATOM 780 O O . ASP A 1 99 ? 1.646 5.326 21.870 1.00 89.00 99 ASP A O 1
ATOM 784 N N . MET A 1 100 ? -0.283 5.966 22.816 1.00 89.19 100 MET A N 1
ATOM 785 C CA . MET A 1 100 ? -0.671 6.895 21.750 1.00 89.19 100 MET A CA 1
ATOM 786 C C . MET A 1 100 ? 0.342 8.019 21.502 1.00 89.19 100 MET A C 1
ATOM 788 O O . MET A 1 100 ? 0.537 8.429 20.354 1.00 89.19 100 MET A O 1
ATOM 792 N N . LEU A 1 101 ? 0.993 8.537 22.549 1.00 92.00 101 LEU A N 1
ATOM 793 C CA . LEU A 1 101 ? 1.980 9.609 22.388 1.00 92.00 101 LEU A CA 1
ATOM 794 C C . LEU A 1 101 ? 3.256 9.071 21.741 1.00 92.00 101 LEU A C 1
ATOM 796 O O . LEU A 1 101 ? 3.798 9.674 20.812 1.00 92.00 101 LEU A O 1
ATOM 800 N N . LEU A 1 102 ? 3.720 7.920 22.218 1.00 91.69 102 LEU A N 1
ATOM 801 C CA . LEU A 1 102 ? 4.902 7.260 21.685 1.00 91.69 102 LEU A CA 1
ATOM 802 C C . LEU A 1 102 ? 4.654 6.795 20.240 1.00 91.69 102 LEU A C 1
ATOM 804 O O . LEU A 1 102 ? 5.525 6.972 19.388 1.00 91.69 102 LEU A O 1
ATOM 808 N N . TYR A 1 103 ? 3.435 6.334 19.928 1.00 92.38 103 TYR A N 1
ATOM 809 C CA . TYR A 1 103 ? 2.999 6.027 18.567 1.00 92.38 103 TYR A CA 1
ATOM 810 C C . TYR A 1 103 ? 3.164 7.251 17.668 1.00 92.38 103 TYR A C 1
ATOM 812 O O . TYR A 1 103 ? 3.801 7.151 16.624 1.00 92.38 103 TYR A O 1
ATOM 820 N N . TYR A 1 104 ? 2.678 8.424 18.092 1.00 94.38 104 TYR A N 1
ATOM 821 C CA . TYR A 1 104 ? 2.822 9.669 17.331 1.00 94.38 104 TYR A CA 1
ATOM 822 C C . TYR A 1 104 ? 4.288 10.035 17.066 1.00 94.38 104 TYR A C 1
ATOM 824 O O . TYR A 1 104 ? 4.646 10.369 15.935 1.00 94.38 104 TYR A O 1
ATOM 832 N N . ILE A 1 105 ? 5.152 9.938 18.081 1.00 94.81 105 ILE A N 1
ATOM 833 C CA . ILE A 1 105 ? 6.580 10.259 17.942 1.00 94.81 105 ILE A CA 1
ATOM 834 C C . ILE A 1 105 ? 7.226 9.364 16.879 1.00 94.81 105 ILE A C 1
ATOM 836 O O . ILE A 1 105 ? 7.882 9.868 15.963 1.00 94.81 105 ILE A O 1
ATOM 840 N N . PHE A 1 106 ? 7.013 8.047 16.954 1.00 94.38 106 PHE A N 1
ATOM 841 C CA . PHE A 1 106 ? 7.572 7.124 15.968 1.00 94.38 106 PHE A CA 1
ATOM 842 C C . PHE A 1 106 ? 6.927 7.289 14.588 1.00 94.38 106 PHE A C 1
ATOM 844 O O . PHE A 1 106 ? 7.631 7.280 13.577 1.00 94.38 106 PHE A O 1
ATOM 851 N N . PHE A 1 107 ? 5.624 7.543 14.534 1.00 93.00 107 PHE A N 1
ATOM 852 C CA . PHE A 1 107 ? 4.879 7.765 13.301 1.00 93.00 107 PHE A CA 1
ATOM 853 C C . PHE A 1 107 ? 5.367 8.988 12.512 1.00 93.00 107 PHE A C 1
ATOM 855 O O . PHE A 1 107 ? 5.444 8.938 11.283 1.00 93.00 107 PHE A O 1
ATOM 862 N N . GLU A 1 108 ? 5.755 10.066 13.196 1.00 94.12 108 GLU A N 1
ATOM 863 C CA . GLU A 1 108 ? 6.339 11.255 12.564 1.00 94.12 108 GLU A CA 1
ATOM 864 C C . GLU A 1 108 ? 7.838 11.104 12.283 1.00 94.12 108 GLU A C 1
ATOM 866 O O . GLU A 1 108 ? 8.345 11.632 11.290 1.00 94.12 108 GLU A O 1
ATOM 871 N N . SER A 1 109 ? 8.551 10.309 13.086 1.00 94.06 109 SER A N 1
ATOM 872 C CA . SER A 1 109 ? 9.974 10.014 12.869 1.00 94.06 109 SER A CA 1
ATOM 873 C C . SER A 1 109 ? 10.263 9.234 11.577 1.00 94.06 109 SER A C 1
ATOM 875 O O . SER A 1 109 ? 11.407 9.196 11.126 1.00 94.06 109 SER A O 1
ATOM 877 N N . ILE A 1 110 ? 9.239 8.661 10.937 1.00 95.00 110 ILE A N 1
ATOM 878 C CA . ILE A 1 110 ? 9.325 8.035 9.608 1.00 95.00 110 ILE A CA 1
ATOM 879 C C . ILE A 1 110 ? 9.574 9.081 8.503 1.00 95.00 110 ILE A C 1
ATOM 881 O O . ILE A 1 110 ? 10.182 8.772 7.472 1.00 95.00 110 ILE A O 1
ATOM 885 N N . LEU A 1 111 ? 9.144 10.333 8.702 1.00 94.38 111 LEU A N 1
ATOM 886 C CA . LEU A 1 111 ? 9.222 11.376 7.677 1.00 94.38 111 LEU A CA 1
ATOM 887 C C . LEU A 1 111 ? 10.660 11.822 7.355 1.00 94.38 111 LEU A C 1
ATOM 889 O O . LEU A 1 111 ? 10.963 11.944 6.168 1.00 94.38 111 LEU A O 1
ATOM 893 N N . PRO A 1 112 ? 11.580 12.037 8.321 1.00 94.31 112 PRO A N 1
ATOM 894 C CA . PRO A 1 112 ? 12.964 12.393 8.004 1.00 94.31 112 PRO A CA 1
ATOM 895 C C . PRO A 1 112 ? 13.720 11.350 7.151 1.00 94.31 112 PRO A C 1
ATOM 897 O O . PRO A 1 112 ? 14.315 11.755 6.148 1.00 94.31 112 PRO A O 1
ATOM 900 N N . PRO A 1 113 ? 13.688 10.028 7.434 1.00 94.31 113 PRO A N 1
ATOM 901 C CA . PRO A 1 113 ? 14.278 9.028 6.538 1.00 94.31 113 PRO A CA 1
ATOM 902 C C . PRO A 1 113 ? 13.684 9.057 5.125 1.00 94.31 113 PRO A C 1
ATOM 904 O O . PRO A 1 113 ? 14.435 8.999 4.149 1.00 94.31 113 PRO A O 1
ATOM 907 N N . LEU A 1 114 ? 12.359 9.210 4.993 1.00 94.00 114 LEU A N 1
ATOM 908 C CA . LEU A 1 114 ? 11.696 9.352 3.690 1.00 94.00 114 LEU A CA 1
ATOM 909 C C . LEU A 1 114 ? 12.131 10.627 2.958 1.00 94.00 114 LEU A C 1
ATOM 911 O O . LEU A 1 114 ? 12.421 10.586 1.761 1.00 94.00 114 LEU A O 1
ATOM 915 N N . PHE A 1 115 ? 12.229 11.747 3.674 1.00 95.19 115 PHE A N 1
ATOM 916 C CA . PHE A 1 115 ? 12.706 13.017 3.136 1.00 95.19 115 PHE A CA 1
ATOM 917 C C . PHE A 1 115 ? 14.125 12.881 2.572 1.00 95.19 115 PHE A C 1
ATOM 919 O O . PHE A 1 115 ? 14.383 13.324 1.451 1.00 95.19 115 PHE A O 1
ATOM 926 N N . ILE A 1 116 ? 15.025 12.210 3.302 1.00 94.31 116 ILE A N 1
ATOM 927 C CA . ILE A 1 116 ? 16.400 11.956 2.853 1.00 94.31 116 ILE A CA 1
ATOM 928 C C . ILE A 1 116 ? 16.408 11.021 1.640 1.00 94.31 116 ILE A C 1
ATOM 930 O O . ILE A 1 116 ? 17.083 11.326 0.655 1.00 94.31 116 ILE A O 1
ATOM 934 N N . LEU A 1 117 ? 15.655 9.916 1.669 1.00 93.38 117 LEU A N 1
ATOM 935 C CA . LEU A 1 117 ? 15.588 8.955 0.562 1.00 93.38 117 LEU A CA 1
ATOM 936 C C . LEU A 1 117 ? 15.127 9.624 -0.736 1.00 93.38 117 LEU A C 1
ATOM 938 O O . LEU A 1 117 ? 15.799 9.517 -1.764 1.00 93.38 117 LEU A O 1
ATOM 942 N N . ILE A 1 118 ? 14.024 10.372 -0.681 1.00 93.94 118 ILE A N 1
ATOM 943 C CA . ILE A 1 118 ? 13.484 11.067 -1.851 1.00 93.94 118 ILE A CA 1
ATOM 944 C C . ILE A 1 118 ? 14.443 12.171 -2.283 1.00 93.94 118 ILE A C 1
ATOM 946 O O . ILE A 1 118 ? 14.807 12.220 -3.454 1.00 93.94 118 ILE A O 1
ATOM 950 N N . GLY A 1 119 ? 14.904 13.021 -1.363 1.00 93.62 119 GLY A N 1
ATOM 951 C CA . GLY A 1 119 ? 15.748 14.173 -1.683 1.00 93.62 119 GLY A CA 1
ATOM 952 C C . GLY A 1 119 ? 17.105 13.801 -2.288 1.00 93.62 119 GLY A C 1
ATOM 953 O O . GLY A 1 119 ? 17.597 14.509 -3.169 1.00 93.62 119 GLY A O 1
ATOM 954 N N . SER A 1 120 ? 17.698 12.679 -1.865 1.00 91.50 120 SER A N 1
ATOM 955 C CA . SER A 1 120 ? 19.030 12.249 -2.316 1.00 91.50 120 SER A CA 1
ATOM 956 C C . SER A 1 120 ? 19.012 11.262 -3.487 1.00 91.50 120 SER A C 1
ATOM 958 O O . SER A 1 120 ? 19.863 11.383 -4.372 1.00 91.50 120 SER A O 1
ATOM 960 N N . PHE A 1 121 ? 18.044 10.341 -3.547 1.00 91.31 121 PHE A N 1
ATOM 961 C CA . PHE A 1 121 ? 17.985 9.272 -4.558 1.00 91.31 121 PHE A CA 1
ATOM 962 C C . PHE A 1 121 ? 16.796 9.387 -5.523 1.00 91.31 121 PHE A C 1
ATOM 964 O O . PHE A 1 121 ? 16.681 8.599 -6.458 1.00 91.31 121 PHE A O 1
ATOM 971 N N . GLY A 1 122 ? 15.917 10.375 -5.341 1.00 88.44 122 GLY A N 1
ATOM 972 C CA . GLY A 1 122 ? 14.803 10.625 -6.251 1.00 88.44 122 GLY A CA 1
ATOM 973 C C . GLY A 1 122 ? 15.233 11.138 -7.633 1.00 88.44 122 GLY A C 1
ATOM 974 O O . GLY A 1 122 ? 16.385 11.495 -7.877 1.00 88.44 122 GLY A O 1
ATOM 975 N N . SER A 1 123 ? 14.263 11.214 -8.545 1.00 86.94 123 SER A N 1
ATOM 976 C CA . SER A 1 123 ? 14.440 11.694 -9.928 1.00 86.94 123 SER A CA 1
ATOM 977 C C . SER A 1 123 ? 14.495 13.228 -10.071 1.00 86.94 123 SER A C 1
ATOM 979 O O . SER A 1 123 ? 14.555 13.943 -9.082 1.00 86.94 123 SER A O 1
ATOM 981 N N . ILE A 1 124 ? 14.421 13.744 -11.304 1.00 85.94 124 ILE A N 1
ATOM 982 C CA . ILE A 1 124 ? 14.663 15.145 -11.719 1.00 85.94 124 ILE A CA 1
ATOM 983 C C . ILE A 1 124 ? 14.095 16.232 -10.767 1.00 85.94 124 ILE A C 1
ATOM 985 O O . ILE A 1 124 ? 14.800 17.191 -10.480 1.00 85.94 124 ILE A O 1
ATOM 989 N N . ASN A 1 125 ? 12.892 16.066 -10.191 1.00 91.25 125 ASN A N 1
ATOM 990 C CA . ASN A 1 125 ? 12.266 17.032 -9.259 1.00 91.25 125 ASN A CA 1
ATOM 991 C C . ASN A 1 125 ? 12.260 16.589 -7.779 1.00 91.25 125 ASN A C 1
ATOM 993 O O . ASN A 1 125 ? 11.335 16.896 -7.024 1.00 91.25 125 ASN A O 1
ATOM 997 N N . ARG A 1 126 ? 13.289 15.852 -7.353 1.00 92.56 126 ARG A N 1
ATOM 998 C CA . ARG A 1 126 ? 13.365 15.208 -6.032 1.00 92.56 126 ARG A CA 1
ATOM 999 C C . ARG A 1 126 ? 13.255 16.134 -4.825 1.00 92.56 126 ARG A C 1
ATOM 1001 O O . ARG A 1 126 ? 12.565 15.784 -3.880 1.00 92.56 126 ARG A O 1
ATOM 1008 N N . VAL A 1 127 ? 13.888 17.308 -4.864 1.00 93.06 127 VAL A N 1
ATOM 1009 C CA . VAL A 1 127 ? 13.899 18.242 -3.723 1.00 93.06 127 VAL A CA 1
ATOM 1010 C C . VAL A 1 127 ? 12.493 18.780 -3.467 1.00 93.06 127 VAL A C 1
ATOM 1012 O O . VAL A 1 127 ? 11.991 18.749 -2.351 1.00 93.06 127 VAL A O 1
ATOM 1015 N N . ARG A 1 128 ? 11.805 19.214 -4.528 1.00 93.56 128 ARG A N 1
ATOM 1016 C CA . ARG A 1 128 ? 10.423 19.690 -4.421 1.00 93.56 128 ARG A CA 1
ATOM 1017 C C . ARG A 1 128 ? 9.485 18.576 -3.946 1.00 93.56 128 ARG A C 1
ATOM 1019 O O . ARG A 1 128 ? 8.632 18.822 -3.100 1.00 93.56 128 ARG A O 1
ATOM 1026 N N . ALA A 1 129 ? 9.664 17.356 -4.455 1.00 93.19 129 ALA A N 1
ATOM 1027 C CA . ALA A 1 129 ? 8.874 16.201 -4.038 1.00 93.19 129 ALA A CA 1
ATOM 1028 C C . ALA A 1 129 ? 9.096 15.833 -2.560 1.00 93.19 129 ALA A C 1
ATOM 1030 O O . ALA A 1 129 ? 8.122 15.558 -1.862 1.00 93.19 129 ALA A O 1
ATOM 1031 N N . SER A 1 130 ? 10.340 15.869 -2.064 1.00 95.06 130 SER A N 1
ATOM 1032 C CA . SER A 1 130 ? 10.640 15.556 -0.662 1.00 95.06 130 SER A CA 1
ATOM 1033 C C . SER A 1 130 ? 10.033 16.587 0.288 1.00 95.06 130 SER A C 1
ATOM 1035 O O . SER A 1 130 ? 9.423 16.201 1.282 1.00 95.06 130 SER A O 1
ATOM 1037 N N . PHE A 1 131 ? 10.124 17.882 -0.037 1.00 94.38 131 PHE A N 1
ATOM 1038 C CA . PHE A 1 131 ? 9.488 18.936 0.759 1.00 94.38 131 PHE A CA 1
ATOM 1039 C C . PHE A 1 131 ? 7.963 18.836 0.758 1.00 94.38 131 PHE A C 1
ATOM 1041 O O . PHE A 1 131 ? 7.362 18.992 1.817 1.00 94.38 131 PHE A O 1
ATOM 1048 N N . TYR A 1 132 ? 7.332 18.556 -0.388 1.00 92.25 132 TYR A N 1
ATOM 1049 C CA . TYR A 1 132 ? 5.878 18.398 -0.422 1.00 92.25 132 TYR A CA 1
ATOM 1050 C C . TYR A 1 132 ? 5.403 17.209 0.394 1.00 92.25 132 TYR A C 1
ATOM 1052 O O . TYR A 1 132 ? 4.459 17.373 1.157 1.00 92.25 132 TYR A O 1
ATOM 1060 N N . LEU A 1 133 ? 6.059 16.050 0.269 1.00 91.31 133 LEU A N 1
ATOM 1061 C CA . LEU A 1 133 ? 5.699 14.892 1.078 1.00 91.31 133 LEU A CA 1
ATOM 1062 C C . LEU A 1 133 ? 5.831 15.229 2.563 1.00 91.31 133 LEU A C 1
ATOM 1064 O O . LEU A 1 133 ? 4.864 15.068 3.291 1.00 91.31 133 LEU A O 1
ATOM 1068 N N . PHE A 1 134 ? 6.978 15.772 2.982 1.00 94.31 134 PHE A N 1
ATOM 1069 C CA . PHE A 1 134 ? 7.241 16.095 4.383 1.00 94.31 134 PHE A CA 1
ATOM 1070 C C . PHE A 1 134 ? 6.245 17.111 4.959 1.00 94.31 134 PHE A C 1
ATOM 1072 O O . PHE A 1 134 ? 5.625 16.850 5.986 1.00 94.31 134 PHE A O 1
ATOM 1079 N N . LEU A 1 135 ? 6.067 18.263 4.303 1.00 93.06 135 LEU A N 1
ATOM 1080 C CA . LEU A 1 135 ? 5.215 19.338 4.817 1.00 93.06 135 LEU A CA 1
ATOM 1081 C C . LEU A 1 135 ? 3.736 18.955 4.800 1.00 93.06 135 LEU A C 1
ATOM 1083 O O . LEU A 1 135 ? 3.020 19.267 5.747 1.00 93.06 135 LEU A O 1
ATOM 1087 N N . TYR A 1 136 ? 3.275 18.274 3.749 1.00 90.50 136 TYR A N 1
ATOM 1088 C CA . TYR A 1 136 ? 1.875 17.875 3.645 1.00 90.50 136 TYR A CA 1
ATOM 1089 C C . TYR A 1 136 ? 1.502 16.869 4.738 1.00 90.50 136 TYR A C 1
ATOM 1091 O O . TYR A 1 136 ? 0.493 17.048 5.417 1.00 90.50 136 TYR A O 1
ATOM 1099 N N . THR A 1 137 ? 2.344 15.856 4.975 1.00 92.06 137 THR A N 1
ATOM 1100 C CA . THR A 1 137 ? 2.081 14.856 6.018 1.00 92.06 137 THR A CA 1
ATOM 1101 C C . THR A 1 137 ? 2.238 15.416 7.425 1.00 92.06 137 THR A C 1
ATOM 1103 O O . THR A 1 137 ? 1.446 15.055 8.292 1.00 92.06 137 THR A O 1
ATOM 1106 N N . LEU A 1 138 ? 3.211 16.309 7.644 1.00 93.00 138 LEU A N 1
ATOM 1107 C CA . LEU A 1 138 ? 3.428 16.954 8.940 1.00 93.00 138 LEU A CA 1
ATOM 1108 C C . LEU A 1 138 ? 2.242 17.851 9.321 1.00 93.00 138 LEU A C 1
ATOM 1110 O O . LEU A 1 138 ? 1.793 17.846 10.459 1.00 93.00 138 LEU A O 1
ATOM 1114 N N . LEU A 1 139 ? 1.692 18.614 8.372 1.00 92.00 139 LEU A N 1
ATOM 1115 C CA . LEU A 1 139 ? 0.525 19.457 8.651 1.00 92.00 139 LEU A CA 1
ATOM 1116 C C . LEU A 1 139 ? -0.705 18.627 9.038 1.00 92.00 139 LEU A C 1
ATOM 1118 O O . LEU A 1 139 ? -1.448 19.020 9.935 1.00 92.00 139 LEU A O 1
ATOM 1122 N N . GLY A 1 140 ? -0.906 17.472 8.398 1.00 90.25 140 GLY A N 1
ATOM 1123 C CA . GLY A 1 140 ? -1.977 16.547 8.770 1.00 90.25 140 GLY A CA 1
ATOM 1124 C C . GLY A 1 140 ? -1.786 15.948 10.164 1.00 90.25 140 GLY A C 1
ATOM 1125 O O . GLY A 1 140 ? -2.737 15.876 10.940 1.00 90.25 140 GLY A O 1
ATOM 1126 N N . SER A 1 141 ? -0.561 15.551 10.512 1.00 92.94 141 SER A N 1
ATOM 1127 C CA . SER A 1 141 ? -0.270 14.889 11.786 1.00 92.94 141 SER A CA 1
ATOM 1128 C C . SER A 1 141 ? -0.394 15.804 13.006 1.00 92.94 141 SER A C 1
ATOM 1130 O O . SER A 1 141 ? -0.720 15.320 14.089 1.00 92.94 141 SER A O 1
ATOM 1132 N N . LEU A 1 142 ? -0.266 17.125 12.852 1.00 94.00 142 LEU A N 1
ATOM 1133 C CA . LEU A 1 142 ? -0.524 18.072 13.945 1.00 94.00 142 LEU A CA 1
ATOM 1134 C C . LEU A 1 142 ? -1.945 17.940 14.529 1.00 94.00 142 LEU A C 1
ATOM 1136 O O . LEU A 1 142 ? -2.134 18.128 15.731 1.00 94.00 142 LEU A O 1
ATOM 1140 N N . TYR A 1 143 ? -2.941 17.554 13.723 1.00 94.38 143 TYR A N 1
ATOM 1141 C CA . TYR A 1 143 ? -4.302 17.289 14.210 1.00 94.38 143 TYR A CA 1
ATOM 1142 C C . TYR A 1 143 ? -4.394 16.026 15.079 1.00 94.38 143 TYR A C 1
ATOM 1144 O O . TYR A 1 143 ? -5.173 15.983 16.038 1.00 94.38 143 TYR A O 1
ATOM 1152 N N . LEU A 1 144 ? -3.560 15.019 14.798 1.00 93.88 144 LEU A N 1
ATOM 1153 C CA . LEU A 1 144 ? -3.421 13.844 15.657 1.00 93.88 144 LEU A CA 1
ATOM 1154 C C . LEU A 1 144 ? -2.806 14.240 17.003 1.00 93.88 144 LEU A C 1
ATOM 1156 O O . LEU A 1 144 ? -3.331 13.851 18.044 1.00 93.88 144 LEU A O 1
ATOM 1160 N N . LEU A 1 145 ? -1.767 15.084 16.998 1.00 95.00 145 LEU A N 1
ATOM 1161 C CA . LEU A 1 145 ? -1.157 15.589 18.231 1.00 95.00 145 LEU A CA 1
ATOM 1162 C C . LEU A 1 145 ? -2.166 16.352 19.099 1.00 95.00 145 LEU A C 1
ATOM 1164 O O . LEU A 1 145 ? -2.241 16.111 20.300 1.00 95.00 145 LEU A O 1
ATOM 1168 N N . LEU A 1 146 ? -2.980 17.229 18.501 1.00 94.50 146 LEU A N 1
ATOM 1169 C CA . LEU A 1 146 ? -4.042 17.945 19.220 1.00 94.50 146 LEU A CA 1
ATOM 1170 C C . LEU A 1 146 ? -5.040 16.986 19.883 1.00 94.50 146 LEU A C 1
ATOM 1172 O O . LEU A 1 146 ? -5.479 17.231 21.008 1.00 94.50 146 LEU A O 1
ATOM 1176 N N . SER A 1 147 ? -5.365 15.882 19.208 1.00 93.62 147 SER A N 1
ATOM 1177 C CA . SER A 1 147 ? -6.260 14.854 19.745 1.00 93.62 147 SER A CA 1
ATOM 1178 C C . SER A 1 147 ? -5.625 14.134 20.940 1.00 93.62 147 SER A C 1
ATOM 1180 O O . SER A 1 147 ? -6.263 14.011 21.984 1.00 93.62 147 SER A O 1
ATOM 1182 N N . ILE A 1 148 ? -4.346 13.758 20.835 1.00 93.12 148 ILE A N 1
ATOM 1183 C CA . ILE A 1 148 ? -3.593 13.083 21.906 1.00 93.12 148 ILE A CA 1
ATOM 1184 C C . ILE A 1 148 ? -3.424 13.990 23.133 1.00 93.12 148 ILE A C 1
ATOM 1186 O O . ILE A 1 148 ? -3.627 13.552 24.265 1.00 93.12 148 ILE A O 1
ATOM 1190 N N . VAL A 1 149 ? -3.104 15.271 22.929 1.00 93.94 149 VAL A N 1
ATOM 1191 C CA . VAL A 1 149 ? -3.002 16.254 24.022 1.00 93.94 149 VAL A CA 1
ATOM 1192 C C . VAL A 1 149 ? -4.358 16.448 24.701 1.00 93.94 149 VAL A C 1
ATOM 1194 O O . VAL A 1 149 ? -4.444 16.585 25.923 1.00 93.94 149 VAL A O 1
ATOM 1197 N N . LYS A 1 150 ? -5.454 16.431 23.932 1.00 92.94 150 LYS A N 1
ATOM 1198 C CA . LYS A 1 150 ? -6.792 16.534 24.513 1.00 92.94 150 LYS A CA 1
ATOM 1199 C C . LYS A 1 150 ? -7.133 15.302 25.352 1.00 92.94 150 LYS A C 1
ATOM 1201 O O . LYS A 1 150 ? -7.625 15.476 26.467 1.00 92.94 150 LYS A O 1
ATOM 1206 N N . THR A 1 151 ? -6.850 14.087 24.882 1.00 90.44 151 THR A N 1
ATOM 1207 C CA . THR A 1 151 ? -7.070 12.862 25.672 1.00 90.44 151 THR A CA 1
ATOM 1208 C C . THR A 1 151 ? -6.190 12.807 26.919 1.00 90.44 151 THR A C 1
ATOM 1210 O O . THR A 1 151 ? -6.690 12.464 27.992 1.00 90.44 151 THR A O 1
ATOM 1213 N N . SER A 1 152 ? -4.921 13.218 26.824 1.00 91.06 152 SER A N 1
ATOM 1214 C CA . SER A 1 152 ? -4.008 13.233 27.972 1.00 91.06 152 SER A CA 1
ATOM 1215 C C . SER A 1 152 ? -4.429 14.270 29.017 1.00 91.06 152 SER A C 1
ATOM 1217 O O . SER A 1 152 ? -4.326 14.008 30.210 1.00 91.06 152 SER A O 1
ATOM 1219 N N . SER A 1 153 ? -4.991 15.412 28.601 1.00 92.19 153 SER A N 1
ATOM 1220 C CA . SER A 1 153 ? -5.512 16.425 29.532 1.00 92.19 153 SER A CA 1
ATOM 1221 C C . SER A 1 153 ? -6.707 15.945 30.365 1.00 92.19 153 SER A C 1
ATOM 1223 O O . SER A 1 153 ? -6.935 16.461 31.455 1.00 92.19 153 SER A O 1
ATOM 1225 N N . LEU A 1 154 ? -7.477 14.974 29.858 1.00 88.81 154 LEU A N 1
ATOM 1226 C CA . LEU A 1 154 ? -8.658 14.433 30.538 1.00 88.81 154 LEU A CA 1
ATOM 1227 C C . LEU A 1 154 ? -8.309 13.303 31.513 1.00 88.81 154 LEU A C 1
ATOM 1229 O O . LEU A 1 154 ? -8.991 13.128 32.516 1.00 88.81 154 LEU A O 1
ATOM 1233 N N . THR A 1 155 ? -7.281 12.520 31.195 1.00 85.94 155 THR A N 1
ATOM 1234 C CA . THR A 1 155 ? -7.024 11.213 31.824 1.00 85.94 155 THR A CA 1
ATOM 1235 C C . THR A 1 155 ? -5.683 11.150 32.547 1.00 85.94 155 THR A C 1
ATOM 1237 O O . THR A 1 155 ? -5.493 10.298 33.407 1.00 85.94 155 THR A O 1
ATOM 1240 N N . GLY A 1 156 ? -4.748 12.041 32.203 1.00 86.12 156 GLY A N 1
ATOM 1241 C CA . GLY A 1 156 ? -3.365 12.023 32.678 1.00 86.12 156 GLY A CA 1
ATOM 1242 C C . GLY A 1 156 ? -2.507 10.895 32.094 1.00 86.12 156 GLY A C 1
ATOM 1243 O O . GLY A 1 156 ? -1.325 10.828 32.419 1.00 86.12 156 GLY A O 1
ATOM 1244 N N . VAL A 1 157 ? -3.068 10.029 31.241 1.00 86.56 157 VAL A N 1
ATOM 1245 C CA . VAL A 1 157 ? -2.419 8.816 30.715 1.00 86.56 157 VAL A CA 1
ATOM 1246 C C . VAL A 1 157 ? -2.611 8.738 29.194 1.00 86.56 157 VAL A C 1
ATOM 1248 O O . VAL A 1 157 ? -3.579 9.273 28.653 1.00 86.56 157 VAL A O 1
ATOM 1251 N N . THR A 1 158 ? -1.680 8.099 28.485 1.00 87.19 158 THR A N 1
ATOM 1252 C CA . THR A 1 158 ? -1.696 7.967 27.013 1.00 87.19 158 THR A CA 1
ATOM 1253 C C . THR A 1 158 ? -1.771 6.515 26.516 1.00 87.19 158 THR A C 1
ATOM 1255 O O . THR A 1 158 ? -1.834 6.283 25.309 1.00 87.19 158 THR A O 1
ATOM 1258 N N . ASP A 1 159 ? -1.855 5.549 27.432 1.00 86.62 159 ASP A N 1
ATOM 1259 C CA . ASP A 1 159 ? -2.018 4.119 27.146 1.00 86.62 159 ASP A CA 1
ATOM 1260 C C . ASP A 1 159 ? -3.348 3.797 26.445 1.00 86.62 159 ASP A C 1
ATOM 1262 O O . ASP A 1 159 ? -4.428 4.165 26.926 1.00 86.62 159 ASP A O 1
ATOM 1266 N N . LEU A 1 160 ? -3.284 3.023 25.353 1.00 84.50 160 LEU A N 1
ATOM 1267 C CA . LEU A 1 160 ? -4.457 2.596 24.579 1.00 84.50 160 LEU A CA 1
ATOM 1268 C C . LEU A 1 160 ? -5.491 1.823 25.412 1.00 84.50 160 LEU A C 1
ATOM 1270 O O . LEU A 1 160 ? -6.685 2.099 25.305 1.00 84.50 160 LEU A O 1
ATOM 1274 N N . ASP A 1 161 ? -5.060 0.911 26.284 1.00 82.69 161 ASP A N 1
ATOM 1275 C CA . ASP A 1 161 ? -5.974 0.069 27.076 1.00 82.69 161 ASP A CA 1
ATOM 1276 C C . ASP A 1 161 ? -6.798 0.871 28.087 1.00 82.69 161 ASP A C 1
ATOM 1278 O O . ASP A 1 161 ? -7.919 0.493 28.439 1.00 82.69 161 ASP A O 1
ATOM 1282 N N . VAL A 1 162 ? -6.229 1.975 28.581 1.00 84.25 162 VAL A N 1
ATOM 1283 C CA . VAL A 1 162 ? -6.932 2.903 29.467 1.00 84.25 162 VAL A CA 1
ATOM 1284 C C . VAL A 1 162 ? -7.914 3.723 28.639 1.00 84.25 162 VAL A C 1
ATOM 1286 O O . VAL A 1 162 ? -9.083 3.806 29.004 1.00 84.25 162 VAL A O 1
ATOM 1289 N N . LEU A 1 163 ? -7.477 4.252 27.490 1.00 84.88 163 LEU A N 1
ATOM 1290 C CA . LEU A 1 163 ? -8.323 5.016 26.566 1.00 84.88 163 LEU A CA 1
ATOM 1291 C C . LEU A 1 163 ? -9.532 4.220 26.063 1.00 84.88 163 LEU A C 1
ATOM 1293 O O . LEU A 1 163 ? -10.624 4.777 25.986 1.00 84.88 163 LEU A O 1
ATOM 1297 N N . TYR A 1 164 ? -9.369 2.924 25.801 1.00 83.69 164 TYR A N 1
ATOM 1298 C CA . TYR A 1 164 ? -10.452 2.043 25.359 1.00 83.69 164 TYR A CA 1
ATOM 1299 C C . TYR A 1 164 ? -11.586 1.915 26.390 1.00 83.69 164 TYR A C 1
ATOM 1301 O O . TYR A 1 164 ? -12.751 1.785 26.026 1.00 83.69 164 TYR A O 1
ATOM 1309 N N . LYS A 1 165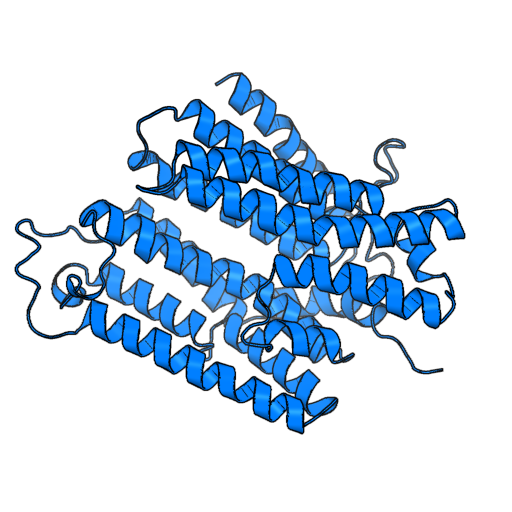 ? -11.271 1.982 27.689 1.00 84.56 165 LYS A N 1
ATOM 1310 C CA . LYS A 1 165 ? -12.252 1.815 28.779 1.00 84.56 165 LYS A CA 1
ATOM 1311 C C . LYS A 1 165 ? -12.938 3.118 29.184 1.00 84.56 165 LYS A C 1
ATOM 1313 O O . LYS A 1 165 ? -13.800 3.109 30.063 1.00 84.56 165 LYS A O 1
ATOM 1318 N N . LEU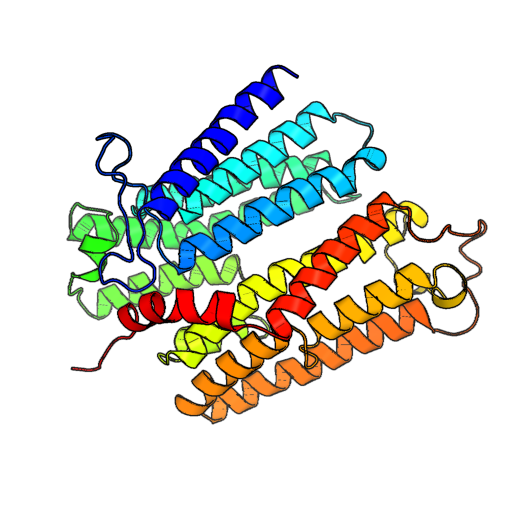 A 1 166 ? -12.528 4.246 28.611 1.00 84.44 166 LEU A N 1
ATOM 1319 C CA . LEU A 1 166 ? -12.971 5.560 29.051 1.00 84.44 166 LEU A CA 1
ATOM 1320 C C . LEU A 1 166 ? -14.211 6.038 28.300 1.00 84.44 166 LEU A C 1
ATOM 1322 O O . LEU A 1 166 ? -14.222 6.174 27.079 1.00 84.44 166 LEU A O 1
ATOM 1326 N N . ASN A 1 167 ? -15.227 6.428 29.069 1.00 85.69 167 ASN A N 1
ATOM 1327 C CA . ASN A 1 167 ? -16.414 7.089 28.540 1.00 85.69 167 ASN A CA 1
ATOM 1328 C C . ASN A 1 167 ? -16.189 8.602 28.451 1.00 85.69 167 ASN A C 1
ATOM 1330 O O . ASN A 1 167 ? -16.288 9.335 29.435 1.00 85.69 167 ASN A O 1
ATOM 1334 N N . ILE A 1 168 ? -15.879 9.063 27.242 1.00 88.12 168 ILE A N 1
ATOM 1335 C CA . ILE A 1 168 ? -15.649 10.473 26.912 1.00 88.12 168 ILE A CA 1
ATOM 1336 C C . ILE A 1 168 ? -16.976 11.140 26.499 1.00 88.12 168 ILE A C 1
ATOM 1338 O O . ILE A 1 168 ? -17.823 10.510 25.872 1.00 88.12 168 ILE A O 1
ATOM 1342 N N . GLN A 1 169 ? -17.166 12.429 26.812 1.00 91.81 169 GLN A N 1
ATOM 1343 C CA . GLN A 1 169 ? -18.352 13.182 26.376 1.00 91.81 169 GLN A CA 1
ATOM 1344 C C . GLN A 1 169 ? -18.458 13.232 24.840 1.00 91.81 169 GLN A C 1
ATOM 1346 O O . GLN A 1 169 ? -17.456 13.416 24.145 1.00 91.81 169 GLN A O 1
ATOM 1351 N N . TYR A 1 170 ? -19.676 13.147 24.301 1.00 91.12 170 TYR A N 1
ATOM 1352 C CA . TYR A 1 170 ? -19.919 13.061 22.853 1.00 91.12 170 TYR A CA 1
ATOM 1353 C C . TYR A 1 170 ? -19.316 14.225 22.043 1.00 91.12 170 TYR A C 1
ATOM 1355 O O . TYR A 1 170 ? -18.697 14.013 21.002 1.00 91.12 170 TYR A O 1
ATOM 1363 N N . SER A 1 171 ? -19.410 15.460 22.547 1.00 92.94 171 SER A N 1
ATOM 1364 C CA . SER A 1 171 ? -18.814 16.635 21.890 1.00 92.94 171 SER A CA 1
ATOM 1365 C C . SER A 1 171 ? -17.294 16.508 21.747 1.00 92.94 171 SER A C 1
ATOM 1367 O O . SER A 1 171 ? -16.730 16.819 20.698 1.00 92.94 171 SER A O 1
ATOM 1369 N N . THR A 1 172 ? -16.627 15.996 22.782 1.00 92.56 172 THR A N 1
ATOM 1370 C CA . THR A 1 172 ? -15.190 15.725 22.746 1.00 92.56 172 THR A CA 1
ATOM 1371 C C . THR A 1 172 ? -14.846 14.521 21.872 1.00 92.56 172 THR A C 1
ATOM 1373 O O . THR A 1 172 ? -13.826 14.573 21.194 1.00 92.56 172 THR A O 1
ATOM 1376 N N . GLN A 1 173 ? -15.695 13.489 21.795 1.00 92.25 173 GLN A N 1
ATOM 1377 C CA . GLN A 1 173 ? -15.487 12.360 20.878 1.00 92.25 173 GLN A CA 1
ATOM 1378 C C . GLN A 1 173 ? -15.473 12.812 19.414 1.00 92.25 173 GLN A C 1
ATOM 1380 O O . GLN A 1 173 ? -14.583 12.408 18.672 1.00 92.25 173 GLN A O 1
ATOM 1385 N N . ILE A 1 174 ? -16.394 13.696 19.008 1.00 93.19 174 ILE A N 1
ATOM 1386 C CA . ILE A 1 174 ? -16.414 14.246 17.642 1.00 93.19 174 ILE A CA 1
ATOM 1387 C C . ILE A 1 174 ? -15.119 15.007 17.344 1.00 93.19 174 ILE A C 1
ATOM 1389 O O . ILE A 1 174 ? -14.527 14.823 16.283 1.00 93.19 174 ILE A O 1
ATOM 1393 N N . PHE A 1 175 ? -14.658 15.846 18.276 1.00 93.62 175 PHE A N 1
ATOM 1394 C CA . PHE A 1 175 ? -13.413 16.596 18.098 1.00 93.62 175 PHE A CA 1
ATOM 1395 C C . PHE A 1 175 ? -12.205 15.665 17.913 1.00 93.62 175 PHE A C 1
ATOM 1397 O O . PHE A 1 175 ? -11.425 15.850 16.978 1.00 93.62 175 PHE A O 1
ATOM 1404 N N . LEU A 1 176 ? -12.085 14.643 18.769 1.00 93.06 176 LEU A N 1
ATOM 1405 C CA . LEU A 1 176 ? -11.021 13.640 18.689 1.00 93.06 176 LEU A CA 1
ATOM 1406 C C . LEU A 1 176 ? -11.097 12.843 17.383 1.00 93.06 176 LEU A C 1
ATOM 1408 O O . LEU A 1 176 ? -10.086 12.675 16.705 1.00 93.06 176 LEU A O 1
ATOM 1412 N N . PHE A 1 177 ? -12.297 12.406 16.995 1.00 92.12 177 PHE A N 1
ATOM 1413 C CA . PHE A 1 177 ? -12.521 11.685 15.747 1.00 92.12 177 PHE A CA 1
ATOM 1414 C C . PHE A 1 177 ? -12.095 12.517 14.538 1.00 92.12 177 PHE A C 1
ATOM 1416 O O . PHE A 1 177 ? -11.334 12.030 13.710 1.00 92.12 177 PHE A O 1
ATOM 1423 N N . CYS A 1 178 ? -12.519 13.781 14.452 1.00 92.69 178 CYS A N 1
ATOM 1424 C CA . CYS A 1 178 ? -12.144 14.667 13.351 1.00 92.69 178 CYS A CA 1
ATOM 1425 C C . CYS A 1 178 ? -10.626 14.869 13.269 1.00 92.69 178 CYS A C 1
ATOM 1427 O O . CYS A 1 178 ? -10.065 14.814 12.175 1.00 92.69 178 CYS A O 1
ATOM 1429 N N . GLY A 1 179 ? -9.949 15.074 14.403 1.00 93.31 179 GLY A N 1
ATOM 1430 C CA . GLY A 1 179 ? -8.498 15.260 14.422 1.00 93.31 179 GLY A CA 1
ATOM 1431 C C . GLY A 1 179 ? -7.734 14.016 13.958 1.00 93.31 179 GLY A C 1
ATOM 1432 O O . GLY A 1 179 ? -6.847 14.116 13.108 1.00 93.31 179 GLY A O 1
ATOM 1433 N N . ILE A 1 180 ? -8.127 12.837 14.448 1.00 91.88 180 ILE A N 1
ATOM 1434 C CA . ILE A 1 180 ? -7.560 11.546 14.034 1.00 91.88 180 ILE A CA 1
ATOM 1435 C C . ILE A 1 180 ? -7.862 11.271 12.553 1.00 91.88 180 ILE A C 1
ATOM 1437 O O . ILE A 1 180 ? -6.965 10.912 11.788 1.00 91.88 180 ILE A O 1
ATOM 1441 N N . PHE A 1 181 ? -9.105 11.490 12.122 1.00 90.88 181 PHE A N 1
ATOM 1442 C CA . PHE A 1 181 ? -9.544 11.270 10.748 1.00 90.88 181 PHE A CA 1
ATOM 1443 C C . PHE A 1 181 ? -8.756 12.126 9.756 1.00 90.88 181 PHE A C 1
ATOM 1445 O O . PHE A 1 181 ? -8.241 11.591 8.779 1.00 90.88 181 PHE A O 1
ATOM 1452 N N . ILE A 1 182 ? -8.596 13.430 10.019 1.00 90.50 182 ILE A N 1
ATOM 1453 C CA . ILE A 1 182 ? -7.823 14.333 9.151 1.00 90.50 182 ILE A CA 1
ATOM 1454 C C . ILE A 1 182 ? -6.374 13.850 9.025 1.00 90.50 182 ILE A C 1
ATOM 1456 O O . ILE A 1 182 ? -5.845 13.782 7.914 1.00 90.50 182 ILE A O 1
ATOM 1460 N N . ALA A 1 183 ? -5.741 13.463 10.135 1.00 91.00 183 ALA A N 1
ATOM 1461 C CA . ALA A 1 183 ? -4.355 13.009 10.122 1.00 91.00 183 ALA A CA 1
ATOM 1462 C C . ALA A 1 183 ? -4.145 11.757 9.253 1.00 91.00 183 ALA A C 1
ATOM 1464 O O . ALA A 1 183 ? -3.186 11.693 8.477 1.00 91.00 183 ALA A O 1
ATOM 1465 N N . PHE A 1 184 ? -5.052 10.779 9.332 1.00 88.81 184 PHE A N 1
ATOM 1466 C CA . PHE A 1 184 ? -4.970 9.564 8.515 1.00 88.81 184 PHE A CA 1
ATOM 1467 C C . PHE A 1 184 ? -5.460 9.766 7.073 1.00 88.81 184 PHE A C 1
ATOM 1469 O O . PHE A 1 184 ? -4.880 9.179 6.156 1.00 88.81 184 PHE A O 1
ATOM 1476 N N . ALA A 1 185 ? -6.441 10.642 6.837 1.00 87.38 185 ALA A N 1
ATOM 1477 C CA . ALA A 1 185 ? -6.930 11.007 5.502 1.00 87.38 185 ALA A CA 1
ATOM 1478 C C . ALA A 1 185 ? -5.853 11.690 4.645 1.00 87.38 185 ALA A C 1
ATOM 1480 O O . ALA A 1 185 ? -5.803 11.495 3.431 1.00 87.38 185 ALA A O 1
ATOM 1481 N N . VAL A 1 186 ? -4.954 12.453 5.274 1.00 87.44 186 VAL A N 1
ATOM 1482 C CA . VAL A 1 186 ? -3.784 13.049 4.607 1.00 87.44 186 VAL A CA 1
ATOM 1483 C C . VAL A 1 186 ? -2.785 11.976 4.152 1.00 87.44 186 VAL A C 1
ATOM 1485 O O . VAL A 1 186 ? -2.175 12.117 3.092 1.00 87.44 186 VAL A O 1
ATOM 1488 N N . LYS A 1 187 ? -2.611 10.895 4.926 1.00 87.06 187 LYS A N 1
ATOM 1489 C CA . LYS A 1 187 ? -1.635 9.825 4.635 1.00 87.06 187 LYS A CA 1
ATOM 1490 C C . LYS A 1 187 ? -2.185 8.739 3.709 1.00 87.06 187 LYS A C 1
ATOM 1492 O O . LYS A 1 187 ? -1.426 8.155 2.939 1.00 87.06 187 LYS A O 1
ATOM 1497 N N . THR A 1 188 ? -3.487 8.480 3.758 1.00 81.50 188 THR A N 1
ATOM 1498 C CA . THR A 1 188 ? -4.156 7.490 2.907 1.00 81.50 188 THR A CA 1
ATOM 1499 C C . THR A 1 188 ? -5.233 8.187 2.072 1.00 81.50 188 THR A C 1
ATOM 1501 O O . THR A 1 188 ? -6.286 8.540 2.603 1.00 81.50 188 THR A O 1
ATOM 1504 N N . PRO A 1 189 ? -4.978 8.441 0.772 1.00 66.38 189 PRO A N 1
ATOM 1505 C CA . PRO A 1 189 ? -5.855 9.273 -0.039 1.00 66.38 189 PRO A CA 1
ATOM 1506 C C . PRO A 1 189 ? -7.266 8.686 -0.096 1.00 66.38 189 PRO A C 1
ATOM 1508 O O . PRO A 1 189 ? -7.470 7.528 -0.452 1.00 66.38 189 PRO A O 1
ATOM 1511 N N . VAL A 1 190 ? -8.251 9.525 0.214 1.00 62.41 190 VAL A N 1
ATOM 1512 C CA . VAL A 1 190 ? -9.669 9.144 0.349 1.00 62.41 190 VAL A CA 1
ATOM 1513 C C . VAL A 1 190 ? -10.362 8.961 -1.017 1.00 62.41 190 VAL A C 1
ATOM 1515 O O . VAL A 1 190 ? -11.526 8.581 -1.088 1.00 62.41 190 VAL A O 1
ATOM 1518 N N . MET A 1 191 ? -9.652 9.198 -2.130 1.00 53.91 191 MET A N 1
ATOM 1519 C CA . MET A 1 191 ? -10.253 9.479 -3.443 1.00 53.91 191 MET A CA 1
ATOM 1520 C C . MET A 1 191 ? -11.071 8.337 -4.079 1.00 53.91 191 MET A C 1
ATOM 1522 O O . MET A 1 191 ? -11.777 8.598 -5.043 1.00 53.91 191 MET A O 1
ATOM 1526 N N . PHE A 1 192 ? -11.085 7.114 -3.544 1.00 55.62 192 PHE A N 1
ATOM 1527 C CA . PHE A 1 192 ? -11.971 6.051 -4.052 1.00 55.62 192 PHE A CA 1
ATOM 1528 C C . PHE A 1 192 ? -12.680 5.220 -2.974 1.00 55.62 192 PHE A C 1
ATOM 1530 O O . PHE A 1 192 ? -13.255 4.195 -3.309 1.00 55.62 192 PHE A O 1
ATOM 1537 N N . LEU A 1 193 ? -12.690 5.701 -1.722 1.00 59.84 193 LEU A N 1
ATOM 1538 C CA . LEU A 1 193 ? -13.455 5.248 -0.544 1.00 59.84 193 LEU A CA 1
ATOM 1539 C C . LEU A 1 193 ? -13.443 3.750 -0.142 1.00 59.84 193 LEU A C 1
ATOM 1541 O O . LEU A 1 193 ? -13.555 3.490 1.053 1.00 59.84 193 LEU A O 1
ATOM 1545 N N . ASN A 1 194 ? -13.252 2.773 -1.034 1.00 64.69 194 ASN A N 1
ATOM 1546 C CA . ASN A 1 194 ? -13.430 1.340 -0.757 1.00 64.69 194 ASN A CA 1
ATOM 1547 C C . ASN A 1 194 ? -12.680 0.854 0.484 1.00 64.69 194 ASN A C 1
ATOM 1549 O O . ASN A 1 194 ? -13.284 0.248 1.367 1.00 64.69 194 ASN A O 1
ATOM 1553 N N . ASN A 1 195 ? -11.392 1.186 0.602 1.00 64.88 195 ASN A N 1
ATOM 1554 C CA . ASN A 1 195 ? -10.573 0.730 1.728 1.00 64.88 195 ASN A CA 1
ATOM 1555 C C . ASN A 1 195 ? -11.087 1.253 3.075 1.00 64.88 195 ASN A C 1
ATOM 1557 O O . ASN A 1 195 ? -11.004 0.553 4.081 1.00 64.88 195 ASN A O 1
ATOM 1561 N N . TRP A 1 196 ? -11.614 2.475 3.102 1.00 72.69 196 TRP A N 1
ATOM 1562 C CA . TRP A 1 196 ? -12.079 3.129 4.322 1.00 72.69 196 TRP A CA 1
ATOM 1563 C C . TRP A 1 196 ? -13.494 2.709 4.705 1.00 72.69 196 TRP A C 1
ATOM 1565 O O . TRP A 1 196 ? -13.820 2.616 5.885 1.00 72.69 196 TRP A O 1
ATOM 1575 N N . MET A 1 197 ? -14.343 2.453 3.714 1.00 76.69 197 MET A N 1
ATOM 1576 C CA . MET A 1 197 ? -15.745 2.148 3.959 1.00 76.69 197 MET A CA 1
ATOM 1577 C C . MET A 1 197 ? -15.921 0.813 4.687 1.00 76.69 197 MET A C 1
ATOM 1579 O O . MET A 1 197 ? -16.735 0.743 5.607 1.00 76.69 197 MET A O 1
ATOM 1583 N N . GLY A 1 198 ? -15.123 -0.207 4.347 1.00 81.81 198 GLY A N 1
ATOM 1584 C CA . GLY A 1 198 ? -15.111 -1.476 5.086 1.00 81.81 198 GLY A CA 1
ATOM 1585 C C . GLY A 1 198 ? -14.749 -1.284 6.561 1.00 81.81 198 GLY A C 1
ATOM 1586 O O . GLY A 1 198 ? -15.477 -1.744 7.440 1.00 81.81 198 GLY A O 1
ATOM 1587 N N . ALA A 1 199 ? -13.708 -0.498 6.843 1.00 84.44 199 ALA A N 1
ATOM 1588 C CA . ALA A 1 199 ? -13.232 -0.226 8.198 1.00 84.44 199 ALA A CA 1
ATOM 1589 C C . ALA A 1 199 ? -14.277 0.507 9.058 1.00 84.44 199 ALA A C 1
ATOM 1591 O O . ALA A 1 199 ? -14.368 0.263 10.258 1.00 84.44 199 ALA A O 1
ATOM 1592 N N . PHE A 1 200 ? -15.106 1.364 8.452 1.00 86.06 200 PHE A N 1
ATOM 1593 C CA . PHE A 1 200 ? -16.184 2.079 9.147 1.00 86.06 200 PHE A CA 1
ATOM 1594 C C . PHE A 1 200 ? -17.535 1.347 9.157 1.00 86.06 200 PHE A C 1
ATOM 1596 O O . PHE A 1 200 ? -18.504 1.866 9.712 1.00 86.06 200 PHE A O 1
ATOM 1603 N N . SER A 1 201 ? -17.630 0.151 8.568 1.00 85.50 201 SER A N 1
ATOM 1604 C CA . SER A 1 201 ? -18.897 -0.590 8.474 1.00 85.50 201 SER A CA 1
ATOM 1605 C C . SER A 1 201 ? -19.413 -1.130 9.815 1.00 85.50 201 SER A C 1
ATOM 1607 O O . SER A 1 201 ? -20.598 -1.436 9.917 1.00 85.50 201 SER A O 1
ATOM 1609 N N . ASN A 1 202 ? -18.552 -1.216 10.840 1.00 89.88 202 ASN A N 1
ATOM 1610 C CA . ASN A 1 202 ? -18.831 -1.879 12.123 1.00 89.88 202 ASN A CA 1
ATOM 1611 C C . ASN A 1 202 ? -19.349 -3.321 11.948 1.00 89.88 202 ASN A C 1
ATOM 1613 O O . ASN A 1 202 ? -20.269 -3.755 12.635 1.00 89.88 202 ASN A O 1
ATOM 1617 N N . THR A 1 203 ? -18.768 -4.051 10.996 1.00 91.31 203 THR A N 1
ATOM 1618 C CA . THR A 1 203 ? -19.019 -5.479 10.762 1.00 91.31 203 THR A CA 1
ATOM 1619 C C . THR A 1 203 ? -17.685 -6.217 10.782 1.00 91.31 203 THR A C 1
ATOM 1621 O O . THR A 1 203 ? -16.668 -5.656 10.365 1.00 91.31 203 THR A O 1
ATOM 1624 N N . ILE A 1 204 ? -17.677 -7.474 11.245 1.00 91.94 204 ILE A N 1
ATOM 1625 C CA . ILE A 1 204 ? -16.454 -8.301 11.271 1.00 91.94 204 ILE A CA 1
ATOM 1626 C C . ILE A 1 204 ? -15.866 -8.382 9.859 1.00 91.94 204 ILE A C 1
ATOM 1628 O O . ILE A 1 204 ? -14.714 -8.016 9.637 1.00 91.94 204 ILE A O 1
ATOM 1632 N N . GLN A 1 205 ? -16.709 -8.749 8.891 1.00 93.00 205 GLN A N 1
ATOM 1633 C CA . GLN A 1 205 ? -16.309 -8.939 7.499 1.00 93.00 205 GLN A CA 1
ATOM 1634 C C . GLN A 1 205 ? -15.765 -7.648 6.878 1.00 93.00 205 GLN A C 1
ATOM 1636 O O . GLN A 1 205 ? -14.738 -7.672 6.207 1.00 93.00 205 GLN A O 1
ATOM 1641 N N . GLY A 1 206 ? -16.401 -6.501 7.134 1.00 92.44 206 GLY A N 1
ATOM 1642 C CA . GLY A 1 206 ? -15.941 -5.234 6.577 1.00 92.44 206 GLY A CA 1
ATOM 1643 C C . GLY A 1 206 ? -14.578 -4.792 7.114 1.00 92.44 206 GLY A C 1
ATOM 1644 O O . GLY A 1 206 ? -13.732 -4.347 6.334 1.00 92.44 206 GLY A O 1
ATOM 1645 N N . ILE A 1 207 ? -14.341 -4.945 8.422 1.00 91.94 207 ILE A N 1
ATOM 1646 C CA . ILE A 1 207 ? -13.069 -4.575 9.060 1.00 91.94 207 ILE A CA 1
ATOM 1647 C C . ILE A 1 207 ? -11.954 -5.542 8.636 1.00 91.94 207 ILE A C 1
ATOM 1649 O O . ILE A 1 207 ? -10.884 -5.089 8.224 1.00 91.94 207 ILE A O 1
ATOM 1653 N N . GLU A 1 208 ? -12.210 -6.854 8.661 1.00 92.88 208 GLU A N 1
ATOM 1654 C CA . GLU A 1 208 ? -11.274 -7.870 8.158 1.00 92.88 208 GLU A CA 1
ATOM 1655 C C . GLU A 1 208 ? -10.917 -7.628 6.689 1.00 92.88 208 GLU A C 1
ATOM 1657 O O . GLU A 1 208 ? -9.741 -7.654 6.322 1.00 92.88 208 GLU A O 1
ATOM 1662 N N . GLY A 1 209 ? -11.916 -7.313 5.859 1.00 92.81 209 GLY A N 1
ATOM 1663 C CA . GLY A 1 209 ? -11.738 -6.989 4.449 1.00 92.81 209 GLY A CA 1
ATOM 1664 C C . GLY A 1 209 ? -10.831 -5.781 4.224 1.00 92.81 209 GLY A C 1
ATOM 1665 O O . GLY A 1 209 ? -9.912 -5.845 3.409 1.00 92.81 209 GLY A O 1
ATOM 1666 N N . SER A 1 210 ? -11.021 -4.698 4.982 1.00 91.31 210 SER A N 1
ATOM 1667 C CA . SER A 1 210 ? -10.161 -3.509 4.906 1.00 91.31 210 SER A CA 1
ATOM 1668 C C . SER A 1 210 ? -8.712 -3.790 5.312 1.00 91.31 210 SER A C 1
ATOM 1670 O O . SER A 1 210 ? -7.788 -3.288 4.666 1.00 91.31 210 SER A O 1
ATOM 1672 N N . ILE A 1 211 ? -8.493 -4.611 6.344 1.00 92.00 211 ILE A N 1
ATOM 1673 C CA . ILE A 1 211 ? -7.144 -5.011 6.775 1.00 92.00 211 ILE A CA 1
ATOM 1674 C C . ILE A 1 211 ? -6.491 -5.903 5.710 1.00 92.00 211 ILE A C 1
ATOM 1676 O O . ILE A 1 211 ? -5.361 -5.637 5.291 1.00 92.00 211 ILE A O 1
ATOM 1680 N N . ALA A 1 212 ? -7.215 -6.913 5.217 1.00 93.12 212 ALA A N 1
ATOM 1681 C CA . ALA A 1 212 ? -6.758 -7.804 4.152 1.00 93.12 212 ALA A CA 1
ATOM 1682 C C . ALA A 1 212 ? -6.409 -7.028 2.872 1.00 93.12 212 ALA A C 1
ATOM 1684 O O . ALA A 1 212 ? -5.367 -7.273 2.263 1.00 93.12 212 ALA A O 1
ATOM 1685 N N . LEU A 1 213 ? -7.219 -6.031 2.506 1.00 92.38 213 LEU A N 1
ATOM 1686 C CA . LEU A 1 213 ? -6.959 -5.155 1.367 1.00 92.38 213 LEU A CA 1
ATOM 1687 C C . LEU A 1 213 ? -5.695 -4.310 1.562 1.00 92.38 213 LEU A C 1
ATOM 1689 O O . LEU A 1 213 ? -4.908 -4.166 0.630 1.00 92.38 213 LEU A O 1
ATOM 1693 N N . GLY A 1 214 ? -5.453 -3.791 2.770 1.00 91.44 214 GLY A N 1
ATOM 1694 C CA . GLY A 1 214 ? -4.212 -3.087 3.103 1.00 91.44 214 GLY A CA 1
ATOM 1695 C C . GLY A 1 214 ? -2.968 -3.967 2.928 1.00 91.44 214 GLY A C 1
ATOM 1696 O O . GLY A 1 214 ? -1.980 -3.537 2.325 1.00 91.44 214 GLY A O 1
ATOM 1697 N N . LEU A 1 215 ? -3.035 -5.217 3.393 1.00 92.56 215 LEU A N 1
ATOM 1698 C CA . LEU A 1 215 ? -1.962 -6.205 3.246 1.00 92.56 215 LEU A CA 1
ATOM 1699 C C . LEU A 1 215 ? -1.742 -6.602 1.776 1.00 92.56 215 LEU A C 1
ATOM 1701 O O . LEU A 1 215 ? -0.613 -6.563 1.284 1.00 92.56 215 LEU A O 1
ATOM 1705 N N . GLY A 1 216 ? -2.815 -6.933 1.051 1.00 93.00 216 GLY A N 1
ATOM 1706 C CA . GLY A 1 216 ? -2.762 -7.293 -0.368 1.00 93.00 216 GLY A CA 1
ATOM 1707 C C . GLY A 1 216 ? -2.225 -6.162 -1.242 1.00 93.00 216 GLY A C 1
ATOM 1708 O O . GLY A 1 216 ? -1.315 -6.374 -2.053 1.00 93.00 216 GLY A O 1
ATOM 1709 N N . HIS A 1 217 ? -2.704 -4.936 -1.013 1.00 92.06 217 HIS A N 1
ATOM 1710 C CA . HIS A 1 217 ? -2.215 -3.749 -1.702 1.00 92.06 217 HIS A CA 1
ATOM 1711 C C . HIS A 1 217 ? -0.714 -3.548 -1.457 1.00 92.06 217 HIS A C 1
ATOM 1713 O O . HIS A 1 217 ? 0.004 -3.179 -2.386 1.00 92.06 217 HIS A O 1
ATOM 1719 N N . GLY A 1 218 ? -0.205 -3.851 -0.256 1.00 92.69 218 GLY A N 1
ATOM 1720 C CA . GLY A 1 218 ? 1.228 -3.821 0.055 1.00 92.69 218 GLY A CA 1
ATOM 1721 C C . GLY A 1 218 ? 2.078 -4.698 -0.874 1.00 92.69 218 GLY A C 1
ATOM 1722 O O . GLY A 1 218 ? 3.129 -4.258 -1.349 1.00 92.69 218 GLY A O 1
ATOM 1723 N N . PHE A 1 219 ? 1.609 -5.901 -1.214 1.00 94.81 219 PHE A N 1
ATOM 1724 C CA . PHE A 1 219 ? 2.313 -6.802 -2.134 1.00 94.81 219 PHE A CA 1
ATOM 1725 C C . PHE A 1 219 ? 2.152 -6.405 -3.609 1.00 94.81 219 PHE A C 1
ATOM 1727 O O . PHE A 1 219 ? 3.134 -6.356 -4.352 1.00 94.81 219 PHE A O 1
ATOM 1734 N N . VAL A 1 220 ? 0.928 -6.098 -4.052 1.00 95.56 220 VAL A N 1
ATOM 1735 C CA . VAL A 1 220 ? 0.656 -5.792 -5.468 1.00 95.56 220 VAL A CA 1
ATOM 1736 C C . VAL A 1 220 ? 1.269 -4.452 -5.885 1.00 95.56 220 VAL A C 1
ATOM 1738 O O . VAL A 1 220 ? 1.937 -4.368 -6.919 1.00 95.56 220 VAL A O 1
ATOM 1741 N N . SER A 1 221 ? 1.073 -3.400 -5.083 1.00 93.94 221 SER A N 1
ATOM 1742 C CA . SER A 1 221 ? 1.549 -2.052 -5.421 1.00 93.94 221 SER A CA 1
ATOM 1743 C C . SER A 1 221 ? 3.075 -1.983 -5.454 1.00 93.94 221 SER A C 1
ATOM 1745 O O . SER A 1 221 ? 3.639 -1.421 -6.394 1.00 93.94 221 SER A O 1
ATOM 1747 N N . SER A 1 222 ? 3.760 -2.622 -4.498 1.00 94.56 222 SER A N 1
ATOM 1748 C CA . SER A 1 222 ? 5.224 -2.713 -4.496 1.00 94.56 222 SER A CA 1
ATOM 1749 C C . SER A 1 222 ? 5.745 -3.422 -5.751 1.00 94.56 222 SER A C 1
ATOM 1751 O O . SER A 1 222 ? 6.682 -2.932 -6.383 1.00 94.56 222 SER A O 1
ATOM 1753 N N . GLY A 1 223 ? 5.082 -4.495 -6.194 1.00 96.00 223 GLY A N 1
ATOM 1754 C CA . GLY A 1 223 ? 5.393 -5.173 -7.455 1.00 96.00 223 GLY A CA 1
ATOM 1755 C C . GLY A 1 223 ? 5.237 -4.261 -8.676 1.00 96.00 223 GLY A C 1
ATOM 1756 O O . GLY A 1 223 ? 6.137 -4.186 -9.514 1.00 96.00 223 GLY A O 1
ATOM 1757 N N . LEU A 1 224 ? 4.136 -3.506 -8.762 1.00 95.44 224 LEU A N 1
ATOM 1758 C CA . LEU A 1 224 ? 3.903 -2.551 -9.854 1.00 95.44 224 LEU A CA 1
ATOM 1759 C C . LEU A 1 224 ? 4.926 -1.402 -9.866 1.00 95.44 224 LEU A C 1
ATOM 1761 O O . LEU A 1 224 ? 5.375 -0.994 -10.944 1.00 95.44 224 LEU A O 1
ATOM 1765 N N . PHE A 1 225 ? 5.346 -0.907 -8.697 1.00 94.75 225 PHE A N 1
ATOM 1766 C CA . PHE A 1 225 ? 6.414 0.092 -8.594 1.00 94.75 225 PHE A CA 1
ATOM 1767 C C . PHE A 1 225 ? 7.771 -0.459 -9.048 1.00 94.75 225 PHE A C 1
ATOM 1769 O O . PHE A 1 225 ? 8.506 0.245 -9.741 1.00 94.75 225 PHE A O 1
ATOM 1776 N N . ILE A 1 226 ? 8.092 -1.720 -8.740 1.00 94.94 226 ILE A N 1
ATOM 1777 C CA . ILE A 1 226 ? 9.314 -2.373 -9.237 1.00 94.94 226 ILE A CA 1
ATOM 1778 C C . ILE A 1 226 ? 9.243 -2.554 -10.760 1.00 94.94 226 ILE A C 1
ATOM 1780 O O . ILE A 1 226 ? 10.206 -2.240 -11.457 1.00 94.94 226 ILE A O 1
ATOM 1784 N N . CYS A 1 227 ? 8.099 -2.974 -11.306 1.00 94.75 227 CYS A N 1
ATOM 1785 C CA . CYS A 1 227 ? 7.907 -3.110 -12.753 1.00 94.75 227 CYS A CA 1
ATOM 1786 C C . CYS A 1 227 ? 8.104 -1.780 -13.499 1.00 94.75 227 CYS A C 1
ATOM 1788 O O . CYS A 1 227 ? 8.824 -1.711 -14.495 1.00 94.75 227 CYS A O 1
ATOM 1790 N N . THR A 1 228 ? 7.481 -0.707 -13.017 1.00 92.31 228 THR A N 1
ATOM 1791 C CA . THR A 1 228 ? 7.502 0.597 -13.697 1.00 92.31 228 THR A CA 1
ATOM 1792 C C . THR A 1 228 ? 8.789 1.382 -13.435 1.00 92.31 228 THR A C 1
ATOM 1794 O O . THR A 1 228 ? 9.421 1.868 -14.372 1.00 92.31 228 THR A O 1
ATOM 1797 N N . GLY A 1 229 ? 9.203 1.498 -12.174 1.00 89.31 229 GLY A N 1
ATOM 1798 C CA . GLY A 1 229 ? 10.353 2.296 -11.755 1.00 89.31 229 GLY A CA 1
ATOM 1799 C C . GLY A 1 229 ? 11.686 1.549 -11.747 1.00 89.31 229 GLY A C 1
ATOM 1800 O O . GLY A 1 229 ? 12.713 2.178 -11.960 1.00 89.31 229 GLY A O 1
ATOM 1801 N N . GLY A 1 230 ? 11.688 0.235 -11.515 1.00 86.69 230 GLY A N 1
ATOM 1802 C CA . GLY A 1 230 ? 12.915 -0.567 -11.443 1.00 86.69 230 GLY A CA 1
ATOM 1803 C C . GLY A 1 230 ? 13.250 -1.316 -12.734 1.00 86.69 230 GLY A C 1
ATOM 1804 O O . GLY A 1 230 ? 14.413 -1.485 -13.062 1.00 86.69 230 GLY A O 1
ATOM 1805 N N . VAL A 1 231 ? 12.252 -1.773 -13.495 1.00 92.75 231 VAL A N 1
ATOM 1806 C CA . VAL A 1 231 ? 12.491 -2.553 -14.723 1.00 92.75 231 VAL A CA 1
ATOM 1807 C C . VAL A 1 231 ? 12.398 -1.668 -15.960 1.00 92.75 231 VAL A C 1
ATOM 1809 O O . VAL A 1 231 ? 13.369 -1.577 -16.716 1.00 92.75 231 VAL A O 1
ATOM 1812 N N . LEU A 1 232 ? 11.246 -1.018 -16.172 1.00 92.06 232 LEU A N 1
ATOM 1813 C CA . LEU A 1 232 ? 11.013 -0.186 -17.354 1.00 92.06 232 LEU A CA 1
ATOM 1814 C C . LEU A 1 232 ? 11.889 1.067 -17.335 1.00 92.06 232 LEU A C 1
ATOM 1816 O O . LEU A 1 232 ? 12.602 1.320 -18.307 1.00 92.06 232 LEU A O 1
ATOM 1820 N N . TYR A 1 233 ? 11.878 1.834 -16.244 1.00 91.38 233 TYR A N 1
ATOM 1821 C CA . TYR A 1 233 ? 12.647 3.076 -16.158 1.00 91.38 233 TYR A CA 1
ATOM 1822 C C . TYR A 1 233 ? 14.167 2.846 -16.215 1.00 91.38 233 TYR A C 1
ATOM 1824 O O . TYR A 1 233 ? 14.828 3.547 -16.975 1.00 91.38 233 TYR A O 1
ATOM 1832 N N . ASP A 1 234 ? 14.721 1.835 -15.536 1.00 89.19 234 ASP A N 1
ATOM 1833 C CA . ASP A 1 234 ? 16.171 1.551 -15.590 1.00 89.19 234 ASP A CA 1
ATOM 1834 C C . ASP A 1 234 ? 16.652 1.213 -17.011 1.00 89.19 234 ASP A C 1
ATOM 1836 O O . ASP A 1 234 ? 17.763 1.565 -17.403 1.00 89.19 234 ASP A O 1
ATOM 1840 N N . ARG A 1 235 ? 15.800 0.563 -17.812 1.00 89.00 235 ARG A N 1
ATOM 1841 C CA . ARG A 1 235 ? 16.102 0.190 -19.203 1.00 89.00 235 ARG A CA 1
ATOM 1842 C C . ARG A 1 235 ? 15.923 1.330 -20.199 1.00 89.00 235 ARG A C 1
ATOM 1844 O O . ARG A 1 235 ? 16.622 1.389 -21.205 1.00 89.00 235 ARG A O 1
ATOM 1851 N N . SER A 1 236 ? 14.946 2.197 -19.957 1.00 87.44 236 SER A N 1
ATOM 1852 C CA . SER A 1 236 ? 14.461 3.165 -20.950 1.00 87.44 236 SER A CA 1
ATOM 1853 C C . SER A 1 236 ? 14.740 4.622 -20.612 1.00 87.44 236 SER A C 1
ATOM 1855 O O . SER A 1 236 ? 14.518 5.463 -21.479 1.00 87.44 236 SER A O 1
ATOM 1857 N N . SER A 1 237 ? 15.110 4.916 -19.360 1.00 88.31 237 SER A N 1
ATOM 1858 C CA . SER A 1 237 ? 15.280 6.252 -18.765 1.00 88.31 237 SER A CA 1
ATOM 1859 C C . SER A 1 237 ? 14.126 7.239 -19.000 1.00 88.31 237 SER A C 1
ATOM 1861 O O . SER A 1 237 ? 14.255 8.441 -18.768 1.00 88.31 237 SER A O 1
ATOM 1863 N N . THR A 1 238 ? 12.957 6.741 -19.409 1.00 88.88 238 THR A N 1
ATOM 1864 C CA . THR A 1 238 ? 11.756 7.529 -19.700 1.00 88.88 238 THR A CA 1
ATOM 1865 C C . THR A 1 238 ? 10.597 7.050 -18.834 1.00 88.88 238 THR A C 1
ATOM 1867 O O . THR A 1 238 ? 10.626 5.958 -18.286 1.00 88.88 238 THR A O 1
ATOM 1870 N N . ARG A 1 239 ? 9.580 7.896 -18.645 1.00 86.38 239 ARG A N 1
ATOM 1871 C CA . ARG A 1 239 ? 8.345 7.552 -17.905 1.00 86.38 239 ARG A CA 1
ATOM 1872 C C . ARG A 1 239 ? 7.080 7.772 -18.728 1.00 86.38 239 ARG A C 1
ATOM 1874 O O . ARG A 1 239 ? 5.970 7.614 -18.231 1.00 86.38 239 ARG A O 1
ATOM 1881 N N . LEU A 1 240 ? 7.242 8.196 -19.978 1.00 89.00 240 LEU A N 1
ATOM 1882 C CA . LEU A 1 240 ? 6.128 8.510 -20.856 1.00 89.00 240 LEU A CA 1
ATOM 1883 C C . LEU A 1 240 ? 5.587 7.212 -21.452 1.00 89.00 240 LEU A C 1
ATOM 1885 O O . LEU A 1 240 ? 6.253 6.560 -22.254 1.00 89.00 240 LEU A O 1
ATOM 1889 N N . ILE A 1 241 ? 4.346 6.878 -21.090 1.00 88.62 241 ILE A N 1
ATOM 1890 C CA . ILE A 1 241 ? 3.641 5.673 -21.558 1.00 88.62 241 ILE A CA 1
ATOM 1891 C C . ILE A 1 241 ? 3.598 5.608 -23.091 1.00 88.62 241 ILE A C 1
ATOM 1893 O O . ILE A 1 241 ? 3.625 4.530 -23.670 1.00 88.62 241 ILE A O 1
ATOM 1897 N N . THR A 1 242 ? 3.596 6.758 -23.769 1.00 86.44 242 THR A N 1
ATOM 1898 C CA . THR A 1 242 ? 3.569 6.852 -25.235 1.00 86.44 242 THR A CA 1
ATOM 1899 C C . THR A 1 242 ? 4.741 6.154 -25.924 1.00 86.44 242 THR A C 1
ATOM 1901 O O . THR A 1 242 ? 4.571 5.726 -27.069 1.00 86.44 242 THR A O 1
ATOM 1904 N N . HIS A 1 243 ? 5.894 6.036 -25.252 1.00 87.62 243 HIS A N 1
ATOM 1905 C CA . HIS A 1 243 ? 7.087 5.377 -25.782 1.00 87.62 243 HIS A CA 1
ATOM 1906 C C . HIS A 1 243 ? 7.088 3.862 -25.577 1.00 87.62 243 HIS A C 1
ATOM 1908 O O . HIS A 1 243 ? 7.734 3.166 -26.359 1.00 87.62 243 HIS A O 1
ATOM 1914 N N . TYR A 1 244 ? 6.360 3.344 -24.586 1.00 88.19 244 TYR A N 1
ATOM 1915 C CA . TYR A 1 244 ? 6.227 1.907 -24.364 1.00 88.19 244 TYR A CA 1
ATOM 1916 C C . TYR A 1 244 ? 5.123 1.355 -25.262 1.00 88.19 244 TYR A C 1
ATOM 1918 O O . TYR A 1 244 ? 3.943 1.555 -24.993 1.00 88.19 244 TYR A O 1
ATOM 1926 N N . ARG A 1 245 ? 5.509 0.697 -26.358 1.00 87.81 245 ARG A N 1
ATOM 1927 C CA . ARG A 1 245 ? 4.587 0.033 -27.289 1.00 87.81 245 ARG A CA 1
ATOM 1928 C C . ARG A 1 245 ? 5.184 -1.286 -27.750 1.00 87.81 245 ARG A C 1
ATOM 1930 O O . ARG A 1 245 ? 6.350 -1.317 -28.144 1.00 87.81 245 ARG A O 1
ATOM 1937 N N . GLY A 1 246 ? 4.381 -2.346 -27.723 1.00 88.38 246 GLY A N 1
ATOM 1938 C CA . GLY A 1 246 ? 4.798 -3.676 -28.170 1.00 88.38 246 GLY A CA 1
ATOM 1939 C C . GLY A 1 246 ? 5.805 -4.358 -27.238 1.00 88.38 246 GLY A C 1
ATOM 1940 O O . GLY A 1 246 ? 6.604 -5.169 -27.701 1.00 88.38 246 GLY A O 1
ATOM 1941 N N . MET A 1 247 ? 5.797 -4.042 -25.934 1.00 90.44 247 MET A N 1
ATOM 1942 C CA . MET A 1 247 ? 6.756 -4.613 -24.976 1.00 90.44 247 MET A CA 1
ATOM 1943 C C . MET A 1 247 ? 6.645 -6.139 -24.853 1.00 90.44 247 MET A C 1
ATOM 1945 O O . MET A 1 247 ? 7.642 -6.785 -24.539 1.00 90.44 247 MET A O 1
ATOM 1949 N N . ALA A 1 248 ? 5.485 -6.727 -25.170 1.00 92.19 248 ALA A N 1
ATOM 1950 C CA . ALA A 1 248 ? 5.284 -8.178 -25.144 1.00 92.19 248 ALA A CA 1
ATOM 1951 C C . ALA A 1 248 ? 6.208 -8.937 -26.113 1.00 92.19 248 ALA A C 1
ATOM 1953 O O . ALA A 1 248 ? 6.555 -10.084 -25.850 1.00 92.19 248 ALA A O 1
ATOM 1954 N N . GLN A 1 249 ? 6.638 -8.297 -27.206 1.00 88.75 249 GLN A N 1
ATOM 1955 C CA . GLN A 1 249 ? 7.552 -8.903 -28.180 1.00 88.75 249 GLN A CA 1
ATOM 1956 C C . GLN A 1 249 ? 9.012 -8.889 -27.707 1.00 88.75 249 GLN A C 1
ATOM 1958 O O . GLN A 1 249 ? 9.800 -9.727 -28.134 1.00 88.75 249 GLN A O 1
ATOM 1963 N N . VAL A 1 250 ? 9.376 -7.938 -26.843 1.00 88.94 250 VAL A N 1
ATOM 1964 C CA . VAL A 1 250 ? 10.765 -7.714 -26.411 1.00 88.94 250 VAL A CA 1
ATOM 1965 C C . VAL A 1 250 ? 11.040 -8.314 -25.036 1.00 88.94 250 VAL A C 1
ATOM 1967 O O . VAL A 1 250 ? 12.100 -8.890 -24.815 1.00 88.94 250 VAL A O 1
ATOM 1970 N N . MET A 1 251 ? 10.083 -8.197 -24.115 1.00 93.25 251 MET A N 1
ATOM 1971 C CA . MET A 1 251 ? 10.194 -8.664 -22.733 1.00 93.25 251 MET A CA 1
ATOM 1972 C C . MET A 1 251 ? 8.957 -9.503 -22.356 1.00 93.25 251 MET A C 1
ATOM 1974 O O . MET A 1 251 ? 8.090 -9.033 -21.605 1.00 93.25 251 MET A O 1
ATOM 1978 N N . PRO A 1 252 ? 8.806 -10.721 -22.911 1.00 93.25 252 PRO A N 1
ATOM 1979 C CA . PRO A 1 252 ? 7.627 -11.553 -22.682 1.00 93.25 252 PRO A CA 1
ATOM 1980 C C . PRO A 1 252 ? 7.465 -11.970 -21.215 1.00 93.25 252 PRO A C 1
ATOM 1982 O O . PRO A 1 252 ? 6.351 -11.905 -20.694 1.00 93.25 252 PRO A O 1
ATOM 1985 N N . LEU A 1 253 ? 8.547 -12.340 -20.514 1.00 95.88 253 LEU A N 1
ATOM 1986 C CA . LEU A 1 253 ? 8.459 -12.763 -19.109 1.00 95.88 253 LEU A CA 1
ATOM 1987 C C . LEU A 1 253 ? 8.032 -11.604 -18.209 1.00 95.88 253 LEU A C 1
ATOM 1989 O O . LEU A 1 253 ? 7.166 -11.773 -17.348 1.00 95.88 253 LEU A O 1
ATOM 1993 N N . PHE A 1 254 ? 8.585 -10.413 -18.450 1.00 96.00 254 PHE A N 1
ATOM 1994 C CA . PHE A 1 254 ? 8.118 -9.190 -17.805 1.00 96.00 254 PHE A CA 1
ATOM 1995 C C . PHE A 1 254 ? 6.623 -8.961 -18.028 1.00 96.00 254 PHE A C 1
ATOM 1997 O O . PHE A 1 254 ? 5.904 -8.720 -17.063 1.00 96.00 254 PHE A O 1
ATOM 2004 N N . CYS A 1 255 ? 6.137 -9.056 -19.269 1.00 95.56 255 CYS A N 1
ATOM 2005 C CA . CYS A 1 255 ? 4.737 -8.770 -19.579 1.00 95.56 255 CYS A CA 1
ATOM 2006 C C . CYS A 1 255 ? 3.763 -9.761 -18.930 1.00 95.56 255 CYS A C 1
ATOM 2008 O O . CYS A 1 255 ? 2.661 -9.349 -18.576 1.00 95.56 255 CYS A O 1
ATOM 2010 N N . ILE A 1 256 ? 4.158 -11.025 -18.739 1.00 96.56 256 ILE A N 1
ATOM 2011 C CA . ILE A 1 256 ? 3.355 -12.030 -18.023 1.00 96.56 256 ILE A CA 1
ATOM 2012 C C . ILE A 1 256 ? 3.244 -11.666 -16.539 1.00 96.56 256 ILE A C 1
ATOM 2014 O O . ILE A 1 256 ? 2.144 -11.563 -16.002 1.00 96.56 256 ILE A O 1
ATOM 2018 N N . ILE A 1 257 ? 4.375 -11.419 -15.875 1.00 96.81 257 ILE A N 1
ATOM 2019 C CA . ILE A 1 257 ? 4.400 -11.070 -14.447 1.00 96.81 257 ILE A CA 1
ATOM 2020 C C . ILE A 1 257 ? 3.694 -9.733 -14.198 1.00 96.81 257 ILE A C 1
ATOM 2022 O O . ILE A 1 257 ? 2.893 -9.606 -13.271 1.00 96.81 257 ILE A O 1
ATOM 2026 N N . PHE A 1 258 ? 3.954 -8.740 -15.049 1.00 96.75 258 PHE A N 1
ATOM 2027 C CA . PHE A 1 258 ? 3.305 -7.437 -14.987 1.00 96.75 258 PHE A CA 1
ATOM 2028 C C . PHE A 1 258 ? 1.790 -7.557 -15.170 1.00 96.75 258 PHE A C 1
ATOM 2030 O O . PHE A 1 258 ? 1.050 -6.898 -14.449 1.00 96.75 258 PHE A O 1
ATOM 2037 N N . PHE A 1 259 ? 1.321 -8.442 -16.057 1.00 96.50 259 PHE A N 1
ATOM 2038 C CA . PHE A 1 259 ? -0.108 -8.702 -16.225 1.00 96.50 259 PHE A CA 1
ATOM 2039 C C . PHE A 1 259 ? -0.747 -9.284 -14.966 1.00 96.50 259 PHE A C 1
ATOM 2041 O O . PHE A 1 259 ? -1.793 -8.800 -14.550 1.00 96.50 259 PHE A O 1
ATOM 2048 N N . ILE A 1 260 ? -0.107 -10.270 -14.329 1.00 96.69 260 ILE A N 1
ATOM 2049 C CA . ILE A 1 260 ? -0.613 -10.876 -13.088 1.00 96.69 260 ILE A CA 1
ATOM 2050 C C . ILE A 1 260 ? -0.732 -9.818 -11.982 1.00 96.69 260 ILE A C 1
ATOM 2052 O O . ILE A 1 260 ? -1.757 -9.741 -11.309 1.00 96.69 260 ILE A O 1
ATOM 2056 N N . LEU A 1 261 ? 0.271 -8.949 -11.834 1.00 96.56 261 LEU A N 1
ATOM 2057 C CA . LEU A 1 261 ? 0.220 -7.838 -10.877 1.00 96.56 261 LEU A CA 1
ATOM 2058 C C . LEU A 1 261 ? -0.855 -6.802 -11.246 1.00 96.56 261 LEU A C 1
ATOM 2060 O O . LEU A 1 261 ? -1.548 -6.302 -10.363 1.00 96.56 261 LEU A O 1
ATOM 2064 N N . CYS A 1 262 ? -1.043 -6.502 -12.535 1.00 95.94 262 CYS A N 1
ATOM 2065 C CA . CYS A 1 262 ? -2.144 -5.652 -12.985 1.00 95.94 262 CYS A CA 1
ATOM 2066 C C . CYS A 1 262 ? -3.504 -6.269 -12.641 1.00 95.94 262 CYS A C 1
ATOM 2068 O O . CYS A 1 262 ? -4.350 -5.551 -12.120 1.00 95.94 262 CYS A O 1
ATOM 2070 N N . LEU A 1 263 ? -3.704 -7.573 -12.863 1.00 94.81 263 LEU A N 1
ATOM 2071 C CA . LEU A 1 263 ? -4.926 -8.288 -12.480 1.00 94.81 263 LEU A CA 1
ATOM 2072 C C . LEU A 1 263 ? -5.157 -8.244 -10.966 1.00 94.81 263 LEU A C 1
ATOM 2074 O O . LEU A 1 263 ? -6.268 -7.948 -10.533 1.00 94.81 263 LEU A O 1
ATOM 2078 N N . GLY A 1 264 ? -4.107 -8.441 -10.163 1.00 93.38 264 GLY A N 1
ATOM 2079 C CA . GLY A 1 264 ? -4.181 -8.266 -8.712 1.00 93.38 264 GLY A CA 1
ATOM 2080 C C . GLY A 1 264 ? -4.618 -6.854 -8.313 1.00 93.38 264 GLY A C 1
ATOM 2081 O O . GLY A 1 264 ? -5.434 -6.689 -7.413 1.00 93.38 264 GLY A O 1
ATOM 2082 N N . ASN A 1 265 ? -4.152 -5.821 -9.020 1.00 92.56 265 ASN A N 1
ATOM 2083 C CA . ASN A 1 265 ? -4.537 -4.433 -8.739 1.00 92.56 265 ASN A CA 1
ATOM 2084 C C . ASN A 1 265 ? -5.967 -4.090 -9.182 1.00 92.56 265 ASN A C 1
ATOM 2086 O O . ASN A 1 265 ? -6.524 -3.112 -8.703 1.00 92.56 265 ASN A O 1
ATOM 2090 N N . CYS A 1 266 ? -6.554 -4.865 -10.099 1.00 90.56 266 CYS A N 1
ATOM 2091 C CA . CYS A 1 266 ? -7.965 -4.731 -10.479 1.00 90.56 266 CYS A CA 1
ATOM 2092 C C . CYS A 1 266 ? -8.920 -5.414 -9.492 1.00 90.56 266 CYS A C 1
ATOM 2094 O O . CYS A 1 266 ? -10.123 -5.365 -9.724 1.00 90.56 266 CYS A O 1
ATOM 2096 N N . GLY A 1 267 ? -8.401 -6.156 -8.507 1.00 88.75 267 GLY A N 1
ATOM 2097 C CA . GLY A 1 267 ? -9.221 -7.053 -7.696 1.00 88.75 267 GLY A CA 1
ATOM 2098 C C . GLY A 1 267 ? -9.721 -8.269 -8.485 1.00 88.75 267 GLY A C 1
ATOM 2099 O O . GLY A 1 267 ? -10.857 -8.695 -8.315 1.00 88.75 267 GLY A O 1
ATOM 2100 N N . ALA A 1 268 ? -8.911 -8.844 -9.384 1.00 92.00 268 ALA A N 1
ATOM 2101 C CA . ALA A 1 268 ? -9.300 -10.071 -10.087 1.00 92.00 268 ALA A CA 1
ATOM 2102 C C . ALA A 1 268 ? -9.455 -11.259 -9.109 1.00 92.00 268 ALA A C 1
ATOM 2104 O O . ALA A 1 268 ? -8.686 -11.351 -8.142 1.00 92.00 268 ALA A O 1
ATOM 2105 N N . PRO A 1 269 ? -10.387 -12.203 -9.358 1.00 91.62 269 PRO A N 1
ATOM 2106 C CA . PRO A 1 269 ? -10.524 -13.398 -8.526 1.00 91.62 269 PRO A CA 1
ATOM 2107 C C . PRO A 1 269 ? -9.197 -14.169 -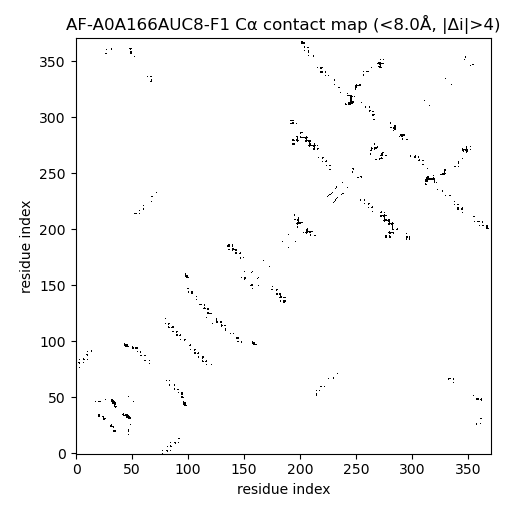8.463 1.00 91.62 269 PRO A C 1
ATOM 2109 O O . PRO A 1 269 ? -8.418 -14.135 -9.415 1.00 91.62 269 PRO A O 1
ATOM 2112 N N . LEU A 1 270 ? -8.955 -14.865 -7.344 1.00 92.44 270 LEU A N 1
ATOM 2113 C CA . LEU A 1 270 ? -7.678 -15.502 -6.956 1.00 92.44 270 LEU A CA 1
ATOM 2114 C C . LEU A 1 270 ? -6.590 -14.544 -6.442 1.00 92.44 270 LEU A C 1
ATOM 2116 O O . LEU A 1 270 ? -5.537 -15.012 -6.014 1.00 92.44 270 LEU A O 1
ATOM 2120 N N . SER A 1 271 ? -6.818 -13.228 -6.450 1.00 94.38 271 SER A N 1
ATOM 2121 C CA . SER A 1 271 ? -5.922 -12.268 -5.797 1.00 94.38 271 SER A CA 1
ATOM 2122 C C . SER A 1 271 ? -6.376 -11.955 -4.373 1.00 94.38 271 SER A C 1
ATOM 2124 O O . SER A 1 271 ? -7.571 -11.888 -4.087 1.00 94.38 271 SER A O 1
ATOM 2126 N N . PHE A 1 272 ? -5.428 -11.704 -3.470 1.00 93.56 272 PHE A N 1
ATOM 2127 C CA . PHE A 1 272 ? -5.767 -11.307 -2.100 1.00 93.56 272 PHE A CA 1
ATOM 2128 C C . PHE A 1 272 ? -6.512 -9.960 -2.029 1.00 93.56 272 PHE A C 1
ATOM 2130 O O . PHE A 1 272 ? -7.370 -9.769 -1.170 1.00 93.56 272 PHE A O 1
ATOM 2137 N N . ASN A 1 273 ? -6.263 -9.060 -2.989 1.00 93.44 273 ASN A N 1
ATOM 2138 C CA . ASN A 1 273 ? -7.004 -7.804 -3.118 1.00 93.44 273 ASN A CA 1
ATOM 2139 C C . ASN A 1 273 ? -8.497 -8.038 -3.355 1.00 93.44 273 ASN A C 1
ATOM 2141 O O . ASN A 1 273 ? -9.307 -7.348 -2.749 1.00 93.44 273 ASN A O 1
ATOM 2145 N N . PHE A 1 274 ? -8.866 -9.033 -4.171 1.00 93.75 274 PHE A N 1
ATOM 2146 C CA . PHE A 1 274 ? -10.272 -9.382 -4.381 1.00 93.75 274 PHE A CA 1
ATOM 2147 C C . PHE A 1 274 ? -10.955 -9.802 -3.077 1.00 93.75 274 PHE A C 1
ATOM 2149 O O . PHE A 1 274 ? -12.067 -9.364 -2.811 1.00 93.75 274 PHE A O 1
ATOM 2156 N N . VAL A 1 275 ? -10.287 -10.608 -2.243 1.00 94.12 275 VAL A N 1
ATOM 2157 C CA . VAL A 1 275 ? -10.833 -11.032 -0.942 1.00 94.12 275 VAL A CA 1
ATOM 2158 C C . VAL A 1 275 ? -11.095 -9.816 -0.050 1.00 94.12 275 VAL A C 1
ATOM 2160 O O . VAL A 1 275 ? -12.184 -9.684 0.505 1.00 94.12 275 VAL A O 1
ATOM 2163 N N . GLY A 1 276 ? -10.130 -8.897 0.040 1.00 92.44 276 GLY A N 1
ATOM 2164 C CA . GLY A 1 276 ? -10.279 -7.671 0.824 1.00 92.44 276 GLY A CA 1
ATOM 2165 C C . GLY A 1 276 ? -11.368 -6.730 0.293 1.00 92.44 276 GLY A C 1
ATOM 2166 O O . GLY A 1 276 ? -12.217 -6.266 1.055 1.00 92.44 276 GLY A O 1
ATOM 2167 N N . GLU A 1 277 ? -11.391 -6.471 -1.017 1.00 91.44 277 GLU A N 1
ATOM 2168 C CA . GLU A 1 277 ? -12.416 -5.642 -1.673 1.00 91.44 277 GLU A CA 1
ATOM 2169 C C . GLU A 1 277 ? -13.818 -6.244 -1.540 1.00 91.44 277 GLU A C 1
ATOM 2171 O O . GLU A 1 277 ? -14.771 -5.528 -1.245 1.00 91.44 277 GLU A O 1
ATOM 2176 N N . PHE A 1 278 ? -13.958 -7.559 -1.698 1.00 92.56 278 PHE A N 1
ATOM 2177 C CA . PHE A 1 278 ? -15.243 -8.236 -1.570 1.00 92.56 278 PHE A CA 1
ATOM 2178 C C . PHE A 1 278 ? -15.790 -8.169 -0.139 1.00 92.56 278 PHE A C 1
ATOM 2180 O O . PHE A 1 278 ? -16.941 -7.783 0.057 1.00 92.56 278 PHE A O 1
ATOM 2187 N N . LEU A 1 279 ? -14.966 -8.490 0.864 1.00 93.75 279 LEU A N 1
ATOM 2188 C CA . LEU A 1 279 ? -15.363 -8.461 2.277 1.00 93.75 279 LEU A CA 1
ATOM 2189 C C . LEU A 1 279 ? -15.661 -7.034 2.767 1.00 93.75 279 LEU A C 1
ATOM 2191 O O . LEU A 1 279 ? -16.668 -6.802 3.441 1.00 93.75 279 LEU A O 1
ATOM 2195 N N . SER A 1 280 ? -14.830 -6.060 2.375 1.00 92.12 280 SER A N 1
ATOM 2196 C CA . SER A 1 280 ? -15.069 -4.643 2.681 1.00 92.12 280 SER A CA 1
ATOM 2197 C C . SER A 1 280 ? -16.379 -4.151 2.068 1.00 92.12 280 SER A C 1
ATOM 2199 O O . SER A 1 280 ? -17.184 -3.540 2.772 1.00 92.12 280 SER A O 1
ATOM 2201 N N . LEU A 1 281 ? -16.652 -4.476 0.799 1.00 91.56 281 LEU A N 1
ATOM 2202 C CA . LEU A 1 281 ? -17.926 -4.145 0.167 1.00 91.56 281 LEU A CA 1
ATOM 2203 C C . LEU A 1 281 ? -19.099 -4.828 0.860 1.00 91.56 281 LEU A C 1
ATOM 2205 O O . LEU A 1 281 ? -20.092 -4.155 1.135 1.00 91.56 281 LEU A O 1
ATOM 2209 N N . TYR A 1 282 ? -18.990 -6.115 1.186 1.00 92.38 282 TYR A N 1
ATOM 2210 C CA . TYR A 1 282 ? -20.047 -6.839 1.886 1.00 92.38 282 TYR A CA 1
ATOM 2211 C C . TYR A 1 282 ? -20.449 -6.125 3.184 1.00 92.38 282 TYR A C 1
ATOM 2213 O O . TYR A 1 282 ? -21.622 -5.796 3.362 1.00 92.38 282 TYR A O 1
ATOM 2221 N N . GLY A 1 283 ? -19.474 -5.776 4.033 1.00 91.81 283 GLY A N 1
ATOM 2222 C CA . GLY A 1 283 ? -19.742 -5.048 5.276 1.00 91.81 283 GLY A CA 1
ATOM 2223 C C . GLY A 1 283 ? -20.398 -3.684 5.038 1.00 91.81 283 GLY A C 1
ATOM 2224 O O . GLY A 1 283 ? -21.293 -3.264 5.773 1.00 91.81 283 GLY A O 1
ATOM 2225 N N . THR A 1 284 ? -20.014 -2.984 3.966 1.00 90.38 284 THR A N 1
ATOM 2226 C CA . THR A 1 284 ? -20.643 -1.699 3.617 1.00 90.38 284 THR A CA 1
ATOM 2227 C C . THR A 1 284 ? -22.075 -1.847 3.127 1.00 90.38 284 THR A C 1
ATOM 2229 O O . THR A 1 284 ? -22.911 -1.017 3.477 1.00 90.38 284 THR A O 1
ATOM 2232 N N . PHE A 1 285 ? -22.376 -2.898 2.360 1.00 91.88 285 PHE A N 1
ATOM 2233 C CA . PHE A 1 285 ? -23.732 -3.194 1.910 1.00 91.88 285 PHE A CA 1
ATOM 2234 C C . PHE A 1 285 ? -24.644 -3.550 3.080 1.00 91.88 285 PHE A C 1
ATOM 2236 O O . PHE A 1 285 ? -25.789 -3.102 3.099 1.00 91.88 285 PHE A O 1
ATOM 2243 N N . GLU A 1 286 ? -24.127 -4.290 4.063 1.00 90.44 286 GLU A N 1
ATOM 2244 C CA . GLU A 1 286 ? -24.860 -4.624 5.283 1.00 90.44 286 GLU A CA 1
ATOM 2245 C C . GLU A 1 286 ? -25.229 -3.363 6.080 1.00 90.44 286 GLU A C 1
ATOM 2247 O O . GLU A 1 286 ? -26.357 -3.230 6.556 1.00 90.44 286 GLU A O 1
ATOM 2252 N N . ARG A 1 287 ? -24.310 -2.390 6.175 1.00 88.56 287 ARG A N 1
ATOM 2253 C CA . ARG A 1 287 ? -24.554 -1.155 6.931 1.00 88.56 287 ARG A CA 1
ATOM 2254 C C . ARG A 1 287 ? -25.395 -0.128 6.169 1.00 88.56 287 ARG A C 1
ATOM 2256 O O . ARG A 1 287 ? -26.330 0.428 6.746 1.00 88.56 287 ARG A O 1
ATOM 2263 N N . LEU A 1 288 ? -25.026 0.184 4.924 1.00 89.56 288 LEU A N 1
ATOM 2264 C CA . LEU A 1 288 ? -25.641 1.215 4.078 1.00 89.56 288 LEU A CA 1
ATOM 2265 C C . LEU A 1 288 ? -25.544 0.840 2.579 1.00 89.56 288 LEU A C 1
ATOM 2267 O O . LEU A 1 288 ? -24.554 1.176 1.920 1.00 89.56 288 LEU A O 1
ATOM 2271 N N . PRO A 1 289 ? -26.603 0.254 1.982 1.00 90.88 289 PRO A N 1
ATOM 2272 C CA . PRO A 1 289 ? -26.582 -0.220 0.594 1.00 90.88 289 PRO A CA 1
ATOM 2273 C C . PRO A 1 289 ? -26.234 0.851 -0.448 1.00 90.88 289 PRO A C 1
ATOM 2275 O O . PRO A 1 289 ? -25.508 0.575 -1.399 1.00 90.88 289 PRO A O 1
ATOM 2278 N N . LEU A 1 290 ? -26.709 2.090 -0.266 1.00 90.94 290 LEU A N 1
ATOM 2279 C CA . LEU A 1 290 ? -26.426 3.197 -1.189 1.00 90.94 290 LEU A CA 1
ATOM 2280 C C . LEU A 1 290 ? -24.924 3.498 -1.277 1.00 90.94 290 LEU A C 1
ATOM 2282 O O . LEU A 1 290 ? -24.390 3.746 -2.358 1.00 90.94 290 LEU A O 1
ATOM 2286 N N . LEU A 1 291 ? -24.244 3.454 -0.133 1.00 86.50 291 LEU A N 1
ATOM 2287 C CA . LEU A 1 291 ? -22.802 3.628 -0.059 1.00 86.50 291 LEU A CA 1
ATOM 2288 C C . LEU A 1 291 ? -22.082 2.436 -0.705 1.00 86.50 291 LEU A C 1
ATOM 2290 O O . LEU A 1 291 ? -21.154 2.656 -1.476 1.00 86.50 291 LEU A O 1
ATOM 2294 N N . GLY A 1 292 ? -22.557 1.206 -0.490 1.00 88.38 292 GLY A N 1
ATOM 2295 C CA . GLY A 1 292 ? -22.042 0.019 -1.183 1.00 88.38 292 GLY A CA 1
ATOM 2296 C C . GLY A 1 292 ? -22.107 0.136 -2.713 1.00 88.38 292 GLY A C 1
ATOM 2297 O O . GLY A 1 292 ? -21.144 -0.196 -3.407 1.00 88.38 292 GLY A O 1
ATOM 2298 N N . VAL A 1 293 ? -23.193 0.697 -3.262 1.00 89.25 293 VAL A N 1
ATOM 2299 C CA . VAL A 1 293 ? -23.306 0.961 -4.710 1.00 89.25 293 VAL A CA 1
ATOM 2300 C C . VAL A 1 293 ? -22.239 1.953 -5.170 1.00 89.25 293 VAL A C 1
ATOM 2302 O O . VAL A 1 293 ? -21.543 1.682 -6.148 1.00 89.25 293 VAL A O 1
ATOM 2305 N N . LEU A 1 294 ? -22.055 3.069 -4.460 1.00 86.81 294 LEU A N 1
ATOM 2306 C CA . LEU A 1 294 ? -21.015 4.049 -4.795 1.00 86.81 294 LEU A CA 1
ATOM 2307 C C . LEU A 1 294 ? -19.611 3.435 -4.716 1.00 86.81 294 LEU A C 1
ATOM 2309 O O . LEU A 1 294 ? -18.811 3.631 -5.628 1.00 86.81 294 LEU A O 1
ATOM 2313 N N . ALA A 1 295 ? -19.340 2.636 -3.686 1.00 86.69 295 ALA A N 1
ATOM 2314 C CA . ALA A 1 295 ? -18.082 1.920 -3.500 1.00 86.69 295 ALA A CA 1
ATOM 2315 C C . ALA A 1 295 ? -17.791 0.964 -4.672 1.00 86.69 295 ALA A C 1
ATOM 2317 O O . ALA A 1 295 ? -16.706 0.982 -5.254 1.00 86.69 295 ALA A O 1
ATOM 2318 N N . SER A 1 296 ? -18.794 0.205 -5.126 1.00 87.38 296 SER A N 1
ATOM 2319 C CA . SER A 1 296 ? -18.638 -0.725 -6.253 1.00 87.38 296 SER A CA 1
ATOM 2320 C C . SER A 1 296 ? -18.195 -0.054 -7.565 1.00 87.38 296 SER A C 1
ATOM 2322 O O . SER A 1 296 ? -17.498 -0.675 -8.369 1.00 87.38 296 SER A O 1
ATOM 2324 N N . THR A 1 297 ? -18.506 1.235 -7.771 1.00 87.56 297 THR A N 1
ATOM 2325 C CA . THR A 1 297 ? -18.064 1.968 -8.973 1.00 87.56 297 THR A CA 1
ATOM 2326 C C . THR A 1 297 ? -16.544 2.087 -9.060 1.00 87.56 297 THR A C 1
ATOM 2328 O O . THR A 1 297 ? -15.986 2.100 -10.160 1.00 87.56 297 THR A O 1
ATOM 2331 N N . SER A 1 298 ? -15.852 2.122 -7.920 1.00 85.31 298 SER A N 1
ATOM 2332 C CA . SER A 1 298 ? -14.397 2.241 -7.896 1.00 85.31 298 SER A CA 1
ATOM 2333 C C . SER A 1 298 ? -13.696 0.991 -8.433 1.00 85.31 298 SER A C 1
ATOM 2335 O O . SER A 1 298 ? -12.640 1.138 -9.038 1.00 85.31 298 SER A O 1
ATOM 2337 N N . ILE A 1 299 ? -14.303 -0.200 -8.324 1.00 87.25 299 ILE A N 1
ATOM 2338 C CA . ILE A 1 299 ? -13.785 -1.445 -8.923 1.00 87.25 299 ILE A CA 1
ATOM 2339 C C . ILE A 1 299 ? -13.813 -1.352 -10.451 1.00 87.25 299 ILE A C 1
ATOM 2341 O O . ILE A 1 299 ? -12.876 -1.744 -11.144 1.00 87.25 299 ILE A O 1
ATOM 2345 N N . ILE A 1 300 ? -14.885 -0.779 -11.002 1.00 89.25 300 ILE A N 1
ATOM 2346 C CA . ILE A 1 300 ? -15.012 -0.598 -12.452 1.00 89.25 300 ILE A CA 1
ATOM 2347 C C . ILE A 1 300 ? -13.939 0.375 -12.942 1.00 89.25 300 ILE A C 1
ATOM 2349 O O . ILE A 1 300 ? -13.242 0.093 -13.918 1.00 89.25 300 ILE A O 1
ATOM 2353 N N . PHE A 1 301 ? -13.774 1.508 -12.254 1.00 88.94 301 PHE A N 1
ATOM 2354 C CA . PHE A 1 301 ? -12.729 2.467 -12.603 1.00 88.94 301 PHE A CA 1
ATOM 2355 C C . PHE A 1 301 ? -11.328 1.885 -12.403 1.00 88.94 301 PHE A C 1
ATOM 2357 O O . PHE A 1 301 ? -10.475 2.116 -13.264 1.00 88.94 301 PHE A O 1
ATOM 2364 N N . SER A 1 302 ? -11.105 1.105 -11.337 1.00 88.12 302 SER A N 1
ATOM 2365 C CA . SER A 1 302 ? -9.824 0.457 -11.056 1.00 88.12 302 SER A CA 1
ATOM 2366 C C . SER A 1 302 ? -9.412 -0.473 -12.183 1.00 88.12 302 SER A C 1
ATOM 2368 O O . SER A 1 302 ? -8.343 -0.283 -12.760 1.00 88.12 302 SER A O 1
ATOM 2370 N N . ALA A 1 303 ? -10.304 -1.374 -12.590 1.00 90.94 303 ALA A N 1
ATOM 2371 C CA . ALA A 1 303 ? -10.089 -2.273 -13.713 1.00 90.94 303 ALA A CA 1
ATOM 2372 C C . ALA A 1 303 ? -9.922 -1.524 -15.048 1.00 90.94 303 ALA A C 1
ATOM 2374 O O . ALA A 1 303 ? -9.067 -1.874 -15.866 1.00 90.94 303 ALA A O 1
ATOM 2375 N N . ALA A 1 304 ? -10.706 -0.468 -15.285 1.00 92.50 304 ALA A N 1
ATOM 2376 C CA . ALA A 1 304 ? -10.651 0.275 -16.539 1.00 92.50 304 ALA A CA 1
ATOM 2377 C C . ALA A 1 304 ? -9.287 0.951 -16.760 1.00 92.50 304 ALA A C 1
ATOM 2379 O O . ALA A 1 304 ? -8.730 0.857 -17.859 1.00 92.50 304 ALA A O 1
ATOM 2380 N N . TYR A 1 305 ? -8.722 1.622 -15.745 1.00 91.88 305 TYR A N 1
ATOM 2381 C CA . TYR A 1 305 ? -7.442 2.314 -15.924 1.00 91.88 305 TYR A CA 1
ATOM 2382 C C . TYR A 1 305 ? -6.252 1.346 -15.970 1.00 91.88 305 TYR A C 1
ATOM 2384 O O . TYR A 1 305 ? -5.343 1.552 -16.780 1.00 91.88 305 TYR A O 1
ATOM 2392 N N . THR A 1 306 ? -6.242 0.285 -15.157 1.00 92.75 306 THR A N 1
ATOM 2393 C CA . THR A 1 306 ? -5.139 -0.693 -15.100 1.00 92.75 306 THR A CA 1
ATOM 2394 C C . THR A 1 306 ? -5.031 -1.493 -16.393 1.00 92.75 306 THR A C 1
ATOM 2396 O O . THR A 1 306 ? -3.937 -1.617 -16.945 1.00 92.75 306 THR A O 1
ATOM 2399 N N . ILE A 1 307 ? -6.154 -1.996 -16.916 1.00 93.50 307 ILE A N 1
ATOM 2400 C CA . ILE A 1 307 ? -6.185 -2.804 -18.139 1.00 93.50 307 ILE A CA 1
ATOM 2401 C C . ILE A 1 307 ? -5.841 -1.932 -19.348 1.00 93.50 307 ILE A C 1
ATOM 2403 O O . ILE A 1 307 ? -5.056 -2.342 -20.203 1.00 93.50 307 ILE A O 1
ATOM 2407 N N . ASN A 1 308 ? -6.354 -0.699 -19.407 1.00 93.56 308 ASN A N 1
ATOM 2408 C CA . ASN A 1 308 ? -5.995 0.253 -20.460 1.00 93.56 308 ASN A CA 1
ATOM 2409 C C . ASN A 1 308 ? -4.495 0.590 -20.426 1.00 93.56 308 ASN A C 1
ATOM 2411 O O . ASN A 1 308 ? -3.837 0.590 -21.468 1.00 93.56 308 ASN A O 1
ATOM 2415 N N . MET A 1 309 ? -3.926 0.820 -19.238 1.00 93.56 309 MET A N 1
ATOM 2416 C CA . MET A 1 309 ? -2.487 1.032 -19.074 1.00 93.56 309 MET A CA 1
ATOM 2417 C C . MET A 1 309 ? -1.686 -0.187 -19.555 1.00 93.56 309 MET A C 1
ATOM 2419 O O . MET A 1 309 ? -0.757 -0.024 -20.347 1.00 93.56 309 MET A O 1
ATOM 2423 N N . TYR A 1 310 ? -2.053 -1.396 -19.120 1.00 94.62 310 TYR A N 1
ATOM 2424 C CA . TYR A 1 310 ? -1.376 -2.626 -19.526 1.00 94.62 310 TYR A CA 1
ATOM 2425 C C . TYR A 1 310 ? -1.423 -2.820 -21.044 1.00 94.62 310 TYR A C 1
ATOM 2427 O O . TYR A 1 310 ? -0.382 -3.016 -21.669 1.00 94.62 310 TYR A O 1
ATOM 2435 N N . ASN A 1 311 ? -2.603 -2.682 -21.657 1.00 93.62 311 ASN A N 1
ATOM 2436 C CA . ASN A 1 311 ? -2.781 -2.832 -23.101 1.00 93.62 311 ASN A CA 1
ATOM 2437 C C . ASN A 1 311 ? -1.909 -1.836 -23.887 1.00 93.62 311 ASN A C 1
ATOM 2439 O O . ASN A 1 311 ? -1.250 -2.203 -24.861 1.00 93.62 311 ASN A O 1
ATOM 2443 N N . ARG A 1 312 ? -1.825 -0.583 -23.414 1.00 91.88 312 ARG A N 1
ATOM 2444 C CA . ARG A 1 312 ? -0.969 0.443 -24.028 1.00 91.88 312 ARG A CA 1
ATOM 2445 C C . ARG A 1 312 ? 0.513 0.072 -23.998 1.00 91.88 312 ARG A C 1
ATOM 2447 O O . ARG A 1 312 ? 1.199 0.264 -24.993 1.00 91.88 312 ARG A O 1
ATOM 2454 N N . ILE A 1 313 ? 0.991 -0.479 -22.888 1.00 92.06 313 ILE A N 1
ATOM 2455 C CA . ILE A 1 313 ? 2.401 -0.845 -22.711 1.00 92.06 313 ILE A CA 1
ATOM 2456 C C . ILE A 1 313 ? 2.732 -2.138 -23.476 1.00 92.06 313 ILE A C 1
ATOM 2458 O O . ILE A 1 313 ? 3.724 -2.201 -24.209 1.00 92.06 313 ILE A O 1
ATOM 2462 N N . ALA A 1 314 ? 1.901 -3.172 -23.326 1.00 91.56 314 ALA A N 1
ATOM 2463 C CA . ALA A 1 314 ? 2.174 -4.512 -23.833 1.00 91.56 314 ALA A CA 1
ATOM 2464 C C . ALA A 1 314 ? 1.925 -4.648 -25.344 1.00 91.56 314 ALA A C 1
ATOM 2466 O O . ALA A 1 314 ? 2.785 -5.187 -26.044 1.00 91.56 314 ALA A O 1
ATOM 2467 N N . PHE A 1 315 ? 0.796 -4.135 -25.853 1.00 88.75 315 PHE A N 1
ATOM 2468 C CA . PHE A 1 315 ? 0.260 -4.516 -27.169 1.00 88.75 315 PHE A CA 1
ATOM 2469 C C . PHE A 1 315 ? 0.024 -3.370 -28.162 1.00 88.75 315 PHE A C 1
ATOM 2471 O O . PHE A 1 315 ? -0.421 -3.659 -29.268 1.00 88.75 315 PHE A O 1
ATOM 2478 N N . ALA A 1 316 ? 0.285 -2.098 -27.826 1.00 80.50 316 ALA A N 1
ATOM 2479 C CA . ALA A 1 316 ? -0.114 -0.928 -28.634 1.00 80.50 316 ALA A CA 1
ATOM 2480 C C . ALA A 1 316 ? 0.560 -0.763 -30.019 1.00 80.50 316 ALA A C 1
ATOM 2482 O O . ALA A 1 316 ? 1.216 0.245 -30.296 1.00 80.50 316 ALA A O 1
ATOM 2483 N N . GLY A 1 317 ? 0.331 -1.714 -30.921 1.00 74.00 317 GLY A N 1
ATOM 2484 C CA . GLY A 1 317 ? 0.820 -1.732 -32.290 1.00 74.00 317 GLY A CA 1
ATOM 2485 C C . GLY A 1 317 ? 2.269 -2.199 -32.411 1.00 74.00 317 GLY A C 1
ATOM 2486 O O . GLY A 1 317 ? 2.786 -2.944 -31.579 1.00 74.00 317 GLY A O 1
ATOM 2487 N N . SER A 1 318 ? 2.921 -1.766 -33.490 1.00 71.62 318 SER A N 1
ATOM 2488 C CA . SER A 1 318 ? 4.319 -2.092 -33.769 1.00 71.62 318 SER A CA 1
ATOM 2489 C C . SER A 1 318 ? 5.259 -1.521 -32.709 1.00 71.62 318 SER A C 1
ATOM 2491 O O . SER A 1 318 ? 5.030 -0.421 -32.197 1.00 71.62 318 SER A O 1
ATOM 2493 N N . TYR A 1 319 ? 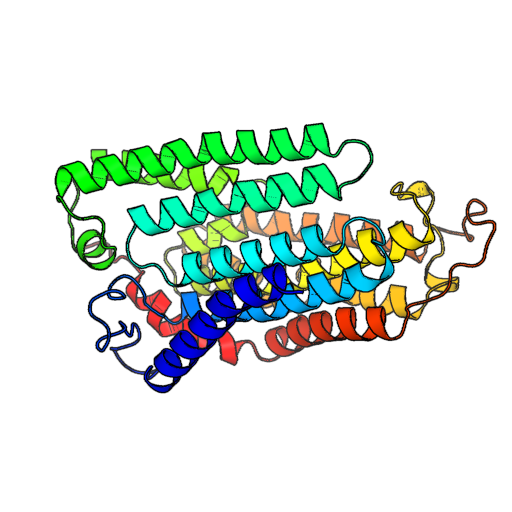6.360 -2.229 -32.473 1.00 76.12 319 TYR A N 1
ATOM 2494 C CA . TYR A 1 319 ? 7.421 -1.813 -31.564 1.00 76.12 319 TYR A CA 1
ATOM 2495 C C . TYR A 1 319 ? 7.855 -0.351 -31.765 1.00 76.12 319 TYR A C 1
ATOM 2497 O O . TYR A 1 319 ? 8.008 0.143 -32.889 1.00 76.12 319 TYR A O 1
ATOM 2505 N N . SER A 1 320 ? 8.055 0.347 -30.646 1.00 79.62 320 SER A N 1
ATOM 2506 C CA . SER A 1 320 ? 8.466 1.748 -30.632 1.00 79.62 320 SER A CA 1
ATOM 2507 C C . SER A 1 320 ? 9.879 1.927 -31.190 1.00 79.62 320 SER A C 1
ATOM 2509 O O . SER A 1 320 ? 10.857 1.461 -30.612 1.00 79.62 320 SER A O 1
ATOM 2511 N N . LYS A 1 321 ? 10.006 2.713 -32.268 1.00 75.06 321 LYS A N 1
ATOM 2512 C CA . LYS A 1 321 ? 11.304 3.090 -32.867 1.00 75.06 321 LYS A CA 1
ATOM 2513 C C . LYS A 1 321 ? 12.194 3.934 -31.943 1.00 75.06 321 LYS A C 1
ATOM 2515 O O . LYS A 1 321 ? 13.345 4.194 -32.280 1.00 75.06 321 LYS A O 1
ATOM 2520 N N . PHE A 1 322 ? 11.666 4.399 -30.808 1.00 80.44 322 PHE A N 1
ATOM 2521 C CA . PHE A 1 322 ? 12.426 5.169 -29.823 1.00 80.44 322 PHE A CA 1
ATOM 2522 C C . PHE A 1 322 ? 13.585 4.353 -29.234 1.00 80.44 322 PHE A C 1
ATOM 2524 O O . PHE A 1 322 ? 14.672 4.879 -28.994 1.00 80.44 322 PHE A O 1
ATOM 2531 N N . PHE A 1 323 ? 13.377 3.051 -29.052 1.00 78.88 323 PHE A N 1
ATOM 2532 C CA . PHE A 1 323 ? 14.378 2.154 -28.499 1.00 78.88 323 PHE A CA 1
ATOM 2533 C C . PHE A 1 323 ? 15.325 1.671 -29.601 1.00 78.88 323 PHE A C 1
ATOM 2535 O O . PHE A 1 323 ? 15.060 0.691 -30.292 1.00 78.88 323 PHE A O 1
ATOM 2542 N N . LYS A 1 324 ? 16.445 2.388 -29.765 1.00 64.62 324 LYS A N 1
ATOM 2543 C CA . LYS A 1 324 ? 17.517 2.046 -30.721 1.00 64.62 324 LYS A CA 1
ATOM 2544 C C . LYS A 1 324 ? 18.287 0.773 -30.345 1.00 64.62 324 LYS A C 1
ATOM 2546 O O . LYS A 1 324 ? 18.937 0.187 -31.202 1.00 64.62 324 LYS A O 1
ATOM 2551 N N . VAL A 1 325 ? 18.236 0.375 -29.073 1.00 72.62 325 VAL A N 1
ATOM 2552 C CA . VAL A 1 325 ? 18.884 -0.825 -28.527 1.00 72.62 325 VAL A CA 1
ATOM 2553 C C . VAL A 1 325 ? 17.797 -1.788 -28.062 1.00 72.62 325 VAL A C 1
ATOM 2555 O O . VAL A 1 325 ? 16.815 -1.354 -27.456 1.00 72.62 325 VAL A O 1
ATOM 2558 N N . ASN A 1 326 ? 17.974 -3.082 -28.334 1.00 76.50 326 ASN A N 1
ATOM 2559 C CA . ASN A 1 326 ? 17.073 -4.114 -27.830 1.00 76.50 326 ASN A CA 1
ATOM 2560 C C . ASN A 1 326 ? 17.117 -4.134 -26.301 1.00 76.50 326 ASN A C 1
ATOM 2562 O O . ASN A 1 326 ? 18.181 -4.295 -25.701 1.00 76.50 326 ASN A O 1
ATOM 2566 N N . LEU A 1 327 ? 15.951 -3.977 -25.680 1.00 83.62 327 LEU A N 1
ATOM 2567 C CA . LEU A 1 327 ? 15.813 -4.106 -24.237 1.00 83.62 327 LEU A CA 1
ATOM 2568 C C . LEU A 1 327 ? 15.943 -5.585 -23.864 1.00 83.62 327 LEU A C 1
ATOM 2570 O O . LEU A 1 327 ? 15.313 -6.441 -24.481 1.00 83.62 327 LEU A O 1
ATOM 2574 N N . SER A 1 328 ? 16.762 -5.895 -22.863 1.00 88.50 328 SER A N 1
ATOM 2575 C CA . SER A 1 328 ? 16.807 -7.244 -22.304 1.00 88.50 328 SER A CA 1
ATOM 2576 C C . SER A 1 328 ? 15.555 -7.518 -21.472 1.00 88.50 328 SER A C 1
ATOM 2578 O O . SER A 1 328 ? 15.033 -6.614 -20.818 1.00 88.50 328 SER A O 1
ATOM 2580 N N . ASP A 1 329 ? 15.101 -8.770 -21.445 1.00 93.56 329 ASP A N 1
ATOM 2581 C CA . ASP A 1 329 ? 14.051 -9.209 -20.518 1.00 93.56 329 ASP A CA 1
ATOM 2582 C C . ASP A 1 329 ? 14.556 -9.195 -19.054 1.00 93.56 329 ASP A C 1
ATOM 2584 O O . ASP A 1 329 ? 15.638 -8.681 -18.742 1.00 93.56 329 ASP A O 1
ATOM 2588 N N . LEU A 1 330 ? 13.756 -9.713 -18.124 1.00 93.81 330 LEU A N 1
ATOM 2589 C CA . LEU A 1 330 ? 14.050 -9.744 -16.696 1.00 93.81 330 LEU A CA 1
ATOM 2590 C C . LEU A 1 330 ? 15.375 -10.440 -16.373 1.00 93.81 330 LEU A C 1
ATOM 2592 O O . LEU A 1 330 ? 15.652 -11.566 -16.787 1.00 93.81 330 LEU A O 1
ATOM 2596 N N . ASN A 1 331 ? 16.163 -9.798 -15.514 1.00 93.62 331 ASN A N 1
ATOM 2597 C CA . ASN A 1 331 ? 17.308 -10.450 -14.891 1.00 93.62 331 ASN A CA 1
ATOM 2598 C C . ASN A 1 331 ? 16.835 -11.477 -13.852 1.00 93.62 331 ASN A C 1
ATOM 2600 O O . ASN A 1 331 ? 15.807 -11.272 -13.210 1.00 93.62 331 ASN A O 1
ATOM 2604 N N . LYS A 1 332 ? 17.644 -12.510 -13.561 1.00 92.75 332 LYS A N 1
ATOM 2605 C CA . LYS A 1 332 ? 17.340 -13.517 -12.515 1.00 92.75 332 LYS A CA 1
ATOM 2606 C C . LYS A 1 332 ? 16.895 -12.883 -11.188 1.00 92.75 332 LYS A C 1
ATOM 2608 O O . LYS A 1 332 ? 15.928 -13.320 -10.582 1.00 92.75 332 LYS A O 1
ATOM 2613 N N . ARG A 1 333 ? 17.577 -11.813 -10.765 1.00 92.06 333 ARG A N 1
ATOM 2614 C CA . ARG A 1 333 ? 17.247 -11.046 -9.552 1.00 92.06 333 ARG A CA 1
ATOM 2615 C C . ARG A 1 333 ? 15.853 -10.411 -9.625 1.00 92.06 333 ARG A C 1
ATOM 2617 O O . ARG A 1 333 ? 15.080 -10.562 -8.691 1.00 92.06 333 ARG A O 1
ATOM 2624 N N . GLU A 1 334 ? 15.550 -9.707 -10.715 1.00 94.31 334 GLU A N 1
ATOM 2625 C CA . GLU A 1 334 ? 14.251 -9.042 -10.915 1.00 94.31 334 GLU A CA 1
ATOM 2626 C C . GLU A 1 334 ? 13.120 -10.069 -10.990 1.00 94.31 334 GLU A C 1
ATOM 2628 O O . GLU A 1 334 ? 12.074 -9.877 -10.377 1.00 94.31 334 GLU A O 1
ATOM 2633 N N . PHE A 1 335 ? 13.368 -11.192 -11.668 1.00 95.62 335 PHE A N 1
ATOM 2634 C CA . PHE A 1 335 ? 12.430 -12.302 -11.757 1.00 95.62 335 PHE A CA 1
ATOM 2635 C C . PHE A 1 335 ? 12.083 -12.871 -10.377 1.00 95.62 335 PHE A C 1
ATOM 2637 O O . PHE A 1 335 ? 10.907 -12.933 -10.042 1.00 95.62 335 PHE A O 1
ATOM 2644 N N . TYR A 1 336 ? 13.071 -13.222 -9.544 1.00 94.62 336 TYR A N 1
ATOM 2645 C CA . TYR A 1 336 ? 12.799 -13.778 -8.210 1.00 94.62 336 TYR A CA 1
ATOM 2646 C C . TYR A 1 336 ? 12.115 -12.784 -7.269 1.00 94.62 336 TYR A C 1
ATOM 2648 O O . TYR A 1 336 ? 11.235 -13.180 -6.506 1.00 94.62 336 TYR A O 1
ATOM 2656 N N . ILE A 1 337 ? 12.479 -11.500 -7.336 1.00 94.56 337 ILE A N 1
ATOM 2657 C CA . ILE A 1 337 ? 11.825 -10.451 -6.546 1.00 94.56 337 ILE A CA 1
ATOM 2658 C C . ILE A 1 337 ? 10.336 -10.366 -6.901 1.00 94.56 337 ILE A C 1
ATOM 2660 O O . ILE A 1 337 ? 9.484 -10.460 -6.019 1.00 94.56 337 ILE A O 1
ATOM 2664 N N . LEU A 1 338 ? 10.019 -10.225 -8.191 1.00 96.31 338 LEU A N 1
ATOM 2665 C CA . LEU A 1 338 ? 8.633 -10.093 -8.632 1.00 96.31 338 LEU A CA 1
ATOM 2666 C C . LEU A 1 338 ? 7.842 -11.388 -8.426 1.00 96.31 338 LEU A C 1
ATOM 2668 O O . LEU A 1 338 ? 6.692 -11.334 -8.001 1.00 96.31 338 LEU A O 1
ATOM 2672 N N . LEU A 1 339 ? 8.463 -12.546 -8.668 1.00 96.12 339 LEU A N 1
ATOM 2673 C CA . LEU A 1 339 ? 7.848 -13.849 -8.428 1.00 96.12 339 LEU A CA 1
ATOM 2674 C C . LEU A 1 339 ? 7.458 -14.016 -6.957 1.00 96.12 339 LEU A C 1
ATOM 2676 O O . LEU A 1 339 ? 6.369 -14.502 -6.680 1.00 96.12 339 LEU A O 1
ATOM 2680 N N . THR A 1 340 ? 8.306 -13.579 -6.022 1.00 95.00 340 THR A N 1
ATOM 2681 C CA . THR A 1 340 ? 8.008 -13.646 -4.582 1.00 95.00 340 THR A CA 1
ATOM 2682 C C . THR A 1 340 ? 6.752 -12.844 -4.242 1.00 95.00 340 THR A C 1
ATOM 2684 O O . THR A 1 340 ? 5.862 -13.358 -3.569 1.00 95.00 340 THR A O 1
ATOM 2687 N N . LEU A 1 341 ? 6.635 -11.615 -4.757 1.00 95.75 341 LEU A N 1
ATOM 2688 C CA . LEU A 1 341 ? 5.446 -10.781 -4.552 1.00 95.75 341 LEU A CA 1
ATOM 2689 C C . LEU A 1 341 ? 4.198 -11.418 -5.176 1.00 95.75 341 LEU A C 1
ATOM 2691 O O . LEU A 1 341 ? 3.164 -11.503 -4.520 1.00 95.75 341 LEU A O 1
ATOM 2695 N N . VAL A 1 342 ? 4.304 -11.937 -6.403 1.00 96.50 342 VAL A N 1
ATOM 2696 C CA . VAL A 1 342 ? 3.197 -12.634 -7.074 1.00 96.50 342 VAL A CA 1
ATOM 2697 C C . VAL A 1 342 ? 2.747 -13.866 -6.282 1.00 96.50 342 VAL A C 1
ATOM 2699 O O . VAL A 1 342 ? 1.547 -14.056 -6.084 1.00 96.50 342 VAL A O 1
ATOM 2702 N N . LEU A 1 343 ? 3.680 -14.673 -5.770 1.00 95.81 343 LEU A N 1
ATOM 2703 C CA . LEU A 1 343 ? 3.355 -15.848 -4.962 1.00 95.81 343 LEU A CA 1
ATOM 2704 C C . LEU A 1 343 ? 2.548 -15.472 -3.718 1.00 95.81 343 LEU A C 1
ATOM 2706 O O . LEU A 1 343 ? 1.506 -16.078 -3.491 1.00 95.81 343 LEU A O 1
ATOM 2710 N N . PHE A 1 344 ? 2.953 -14.445 -2.965 1.00 94.69 344 PHE A N 1
ATOM 2711 C CA . PHE A 1 344 ? 2.169 -13.984 -1.813 1.00 94.69 344 PHE A CA 1
ATOM 2712 C C . PHE A 1 344 ? 0.768 -13.512 -2.214 1.00 94.69 344 PHE A C 1
ATOM 2714 O O . PHE A 1 344 ? -0.202 -13.862 -1.547 1.00 94.69 344 PHE A O 1
ATOM 2721 N N . THR A 1 345 ? 0.635 -12.786 -3.330 1.00 94.25 345 THR A N 1
ATOM 2722 C CA . THR A 1 345 ? -0.679 -12.297 -3.787 1.00 94.25 345 THR A CA 1
ATOM 2723 C C . THR A 1 345 ? -1.643 -13.418 -4.178 1.00 94.25 345 THR A C 1
ATOM 2725 O O . THR A 1 345 ? -2.842 -13.285 -3.935 1.00 94.25 345 THR A O 1
ATOM 2728 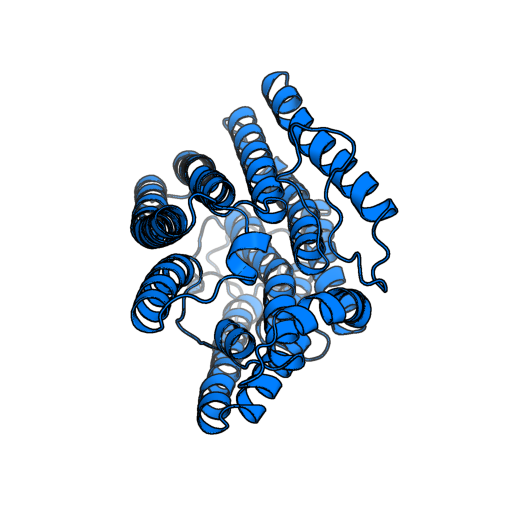N N . LEU A 1 346 ? -1.133 -14.512 -4.758 1.00 95.88 346 LEU A N 1
ATOM 2729 C CA . LEU A 1 346 ? -1.934 -15.660 -5.189 1.00 95.88 346 LEU A CA 1
ATOM 2730 C C . LEU A 1 346 ? -2.193 -16.647 -4.051 1.00 95.88 346 LEU A C 1
ATOM 2732 O O . LEU A 1 346 ? -3.320 -17.094 -3.888 1.00 95.88 346 LEU A O 1
ATOM 2736 N N . ILE A 1 347 ? -1.181 -16.978 -3.243 1.00 95.50 347 ILE A N 1
ATOM 2737 C CA . ILE A 1 347 ? -1.330 -17.923 -2.125 1.00 95.50 347 ILE A CA 1
ATOM 2738 C C . ILE A 1 347 ? -2.357 -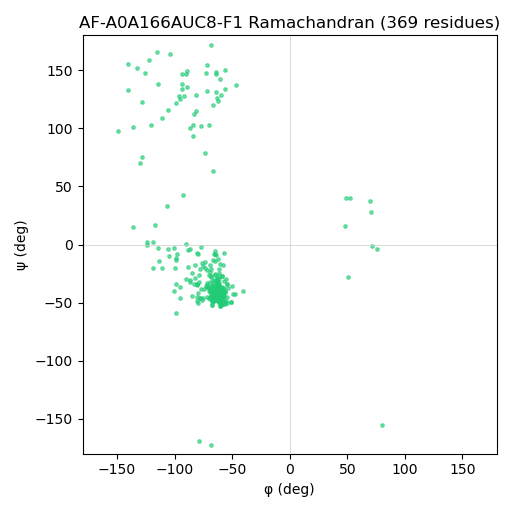17.390 -1.124 1.00 95.50 347 ILE A C 1
ATOM 2740 O O . ILE A 1 347 ? -3.279 -18.115 -0.763 1.00 95.50 347 ILE A O 1
ATOM 2744 N N . LEU A 1 348 ? -2.247 -16.114 -0.737 1.00 93.88 348 LEU A N 1
ATOM 2745 C CA . LEU A 1 348 ? -3.215 -15.482 0.164 1.00 93.88 348 LEU A CA 1
ATOM 2746 C C . LEU A 1 348 ? -4.576 -15.251 -0.508 1.00 93.88 348 LEU A C 1
ATOM 2748 O O . LEU A 1 348 ? -5.592 -15.218 0.175 1.00 93.88 348 LEU A O 1
ATOM 2752 N N . GLY A 1 349 ? -4.617 -15.118 -1.836 1.00 93.56 349 GLY A N 1
ATOM 2753 C CA . GLY A 1 349 ? -5.872 -15.029 -2.583 1.00 93.56 349 GLY A CA 1
ATOM 2754 C C . GLY A 1 349 ? -6.624 -16.360 -2.680 1.00 93.56 349 GLY A C 1
ATOM 2755 O O . GLY A 1 349 ? -7.850 -16.370 -2.631 1.00 93.56 349 GLY A O 1
ATOM 2756 N N . ILE A 1 350 ? -5.906 -17.482 -2.789 1.00 95.12 350 ILE A N 1
ATOM 2757 C CA . ILE A 1 350 ? -6.481 -18.837 -2.824 1.00 95.12 350 ILE A CA 1
ATOM 2758 C C . ILE A 1 350 ? -6.842 -19.311 -1.413 1.00 95.12 350 ILE A C 1
ATOM 2760 O O . ILE A 1 350 ? -7.889 -19.924 -1.220 1.00 95.12 350 ILE A O 1
ATOM 2764 N N . TYR A 1 351 ? -5.979 -19.041 -0.432 1.00 95.19 351 TYR A N 1
ATOM 2765 C CA . TYR A 1 351 ? -6.147 -19.487 0.948 1.00 95.19 351 TYR A CA 1
ATOM 2766 C C . TYR A 1 351 ? -6.011 -18.313 1.938 1.00 95.19 351 TYR A C 1
ATOM 2768 O O . TYR A 1 351 ? -4.988 -18.179 2.616 1.00 95.19 351 TYR A O 1
ATOM 2776 N N . PRO A 1 352 ? -7.044 -17.450 2.042 1.00 93.62 352 PRO A N 1
ATOM 2777 C CA . PRO A 1 352 ? -7.015 -16.270 2.911 1.00 93.62 352 PRO A CA 1
ATOM 2778 C C . PRO A 1 352 ? -7.147 -16.595 4.407 1.00 93.62 352 PRO A C 1
ATOM 2780 O O . PRO A 1 352 ? -6.835 -15.744 5.239 1.00 93.62 352 PRO A O 1
ATOM 2783 N N . ALA A 1 353 ? -7.566 -17.816 4.763 1.00 90.75 353 ALA A N 1
ATOM 2784 C CA . ALA A 1 353 ? -7.806 -18.243 6.146 1.00 90.75 353 ALA A CA 1
ATOM 2785 C C . ALA A 1 353 ? -6.589 -18.031 7.069 1.00 90.75 353 ALA A C 1
ATOM 2787 O O . ALA A 1 353 ? -6.753 -17.622 8.210 1.00 90.75 353 ALA A O 1
ATOM 2788 N N . VAL A 1 354 ? -5.357 -18.172 6.553 1.00 88.88 354 VAL A N 1
ATOM 2789 C CA . VAL A 1 354 ? -4.111 -17.925 7.320 1.00 88.88 354 VAL A CA 1
ATOM 2790 C C . VAL A 1 354 ? -4.075 -16.531 7.952 1.00 88.88 354 VAL A C 1
ATOM 2792 O O . VAL A 1 354 ? -3.491 -16.342 9.019 1.00 88.88 354 VAL A O 1
ATOM 2795 N N . VAL A 1 355 ? -4.656 -15.545 7.267 1.00 89.56 355 VAL A N 1
ATOM 2796 C CA . VAL A 1 355 ? -4.710 -14.162 7.741 1.00 89.56 355 VAL A CA 1
ATOM 2797 C C . VAL A 1 355 ? -6.024 -13.896 8.465 1.00 89.56 355 VAL A C 1
ATOM 2799 O O . VAL A 1 355 ? -6.008 -13.329 9.552 1.00 89.56 355 VAL A O 1
ATOM 2802 N N . LEU A 1 356 ? -7.154 -14.319 7.895 1.00 89.62 356 LEU A N 1
ATOM 2803 C CA . LEU A 1 356 ? -8.472 -14.021 8.459 1.00 89.62 356 LEU A CA 1
ATOM 2804 C C . LEU A 1 356 ? -8.676 -14.658 9.842 1.00 89.62 356 LEU A C 1
ATOM 2806 O O . LEU A 1 356 ? -9.129 -13.971 10.754 1.00 89.62 356 LEU A O 1
ATOM 2810 N N . ASP A 1 357 ? -8.246 -15.905 10.049 1.00 87.62 357 ASP A N 1
ATOM 2811 C CA . ASP A 1 357 ? -8.440 -16.608 11.325 1.00 87.62 357 ASP A CA 1
ATOM 2812 C C . ASP A 1 357 ? -7.705 -15.913 12.485 1.00 87.62 357 ASP A C 1
ATOM 2814 O O . ASP A 1 357 ? -8.224 -15.833 13.599 1.00 87.62 357 ASP A O 1
ATOM 2818 N N . GLY A 1 358 ? -6.512 -15.359 12.231 1.00 84.00 358 GLY A N 1
ATOM 2819 C CA . GLY A 1 358 ? -5.758 -14.607 13.239 1.00 84.00 358 GLY A CA 1
ATOM 2820 C C . GLY A 1 358 ? -6.268 -13.180 13.455 1.00 84.00 358 GLY A C 1
ATOM 2821 O O . GLY A 1 358 ? -6.028 -12.597 14.514 1.00 84.00 358 GLY A O 1
ATOM 2822 N N . LEU A 1 359 ? -6.990 -12.609 12.485 1.00 87.12 359 LEU A N 1
ATOM 2823 C CA . LEU A 1 359 ? -7.636 -11.303 12.629 1.00 87.12 359 LEU A CA 1
ATOM 2824 C C . LEU A 1 359 ? -8.959 -11.394 13.390 1.00 87.12 359 LEU A C 1
ATOM 2826 O O . LEU A 1 359 ? -9.262 -10.477 14.156 1.00 87.12 359 LEU A O 1
ATOM 2830 N N . HIS A 1 360 ? -9.705 -12.489 13.233 1.00 87.38 360 HIS A N 1
ATOM 2831 C CA . HIS A 1 360 ? -11.084 -12.614 13.703 1.00 87.38 360 HIS A CA 1
ATOM 2832 C C . HIS A 1 360 ? -11.260 -12.225 15.174 1.00 87.38 360 HIS A C 1
ATOM 2834 O O . HIS A 1 360 ? -12.093 -11.381 15.503 1.00 87.38 360 HIS A O 1
ATOM 2840 N N . TYR A 1 361 ? -10.430 -12.758 16.077 1.00 83.25 361 TYR A N 1
ATOM 2841 C CA . TYR A 1 361 ? -10.512 -12.394 17.495 1.00 83.25 361 TYR A CA 1
ATOM 2842 C C . TYR A 1 361 ? -10.238 -10.897 17.724 1.00 83.25 361 TYR A C 1
ATOM 2844 O O . TYR A 1 361 ? -11.034 -10.210 18.365 1.00 83.25 361 TYR A O 1
ATOM 2852 N N . SER A 1 362 ? -9.160 -10.360 17.142 1.00 83.56 362 SER A N 1
ATOM 2853 C CA . SER A 1 362 ? -8.794 -8.943 17.294 1.00 83.56 362 SER A CA 1
ATOM 2854 C C . SER A 1 362 ? -9.835 -7.977 16.724 1.00 83.56 362 SER A C 1
ATOM 2856 O O . SER A 1 362 ? -10.004 -6.878 17.238 1.00 83.56 362 SER A O 1
ATOM 2858 N N . VAL A 1 363 ? -10.565 -8.381 15.685 1.00 87.12 363 VAL A N 1
ATOM 2859 C CA . VAL A 1 363 ? -11.628 -7.564 15.096 1.00 87.12 363 VAL A CA 1
ATOM 2860 C C . VAL A 1 363 ? -12.887 -7.603 15.961 1.00 87.12 363 VAL A C 1
ATOM 2862 O O . VAL A 1 363 ? -13.527 -6.568 16.149 1.00 87.12 363 VAL A O 1
ATOM 2865 N N . THR A 1 364 ? -13.225 -8.755 16.552 1.00 86.94 364 THR A N 1
ATOM 2866 C CA . THR A 1 364 ? -14.416 -8.865 17.412 1.00 86.94 364 THR A CA 1
ATOM 2867 C C . THR A 1 364 ? -14.366 -7.965 18.648 1.00 86.94 364 THR A C 1
ATOM 2869 O O . THR A 1 364 ? -15.412 -7.489 19.079 1.00 86.94 364 THR A O 1
ATOM 2872 N N . THR A 1 365 ? -13.179 -7.669 19.188 1.00 83.38 365 THR A N 1
ATOM 2873 C CA . THR A 1 365 ? -13.022 -6.780 20.354 1.00 83.38 365 THR A CA 1
ATOM 2874 C C . THR A 1 365 ? -13.198 -5.294 20.016 1.00 83.38 365 THR A C 1
ATOM 2876 O O . THR A 1 365 ? -13.451 -4.486 20.910 1.00 83.38 365 THR A O 1
ATOM 2879 N N . ILE A 1 366 ? -13.083 -4.918 18.739 1.00 84.44 366 ILE A N 1
ATOM 2880 C CA . ILE A 1 366 ? -13.181 -3.525 18.273 1.00 84.44 366 ILE A CA 1
ATOM 2881 C C . ILE A 1 366 ? -14.632 -3.139 17.955 1.00 84.44 366 ILE A C 1
ATOM 2883 O O . ILE A 1 366 ? -14.967 -1.953 17.924 1.00 84.44 366 ILE A O 1
ATOM 2887 N N . LEU A 1 367 ? -15.511 -4.121 17.741 1.00 86.19 367 LEU A N 1
ATOM 2888 C CA . LEU A 1 367 ? -16.914 -3.856 17.450 1.00 86.19 367 LEU A CA 1
ATOM 2889 C C . LEU A 1 367 ? -17.593 -3.161 18.626 1.00 86.19 367 LEU A C 1
ATOM 2891 O O . LEU A 1 367 ? -17.608 -3.662 19.751 1.00 86.19 367 LEU A O 1
ATOM 2895 N N . TYR A 1 368 ? -18.216 -2.022 18.340 1.00 82.25 368 TYR A N 1
ATOM 2896 C CA . TYR A 1 368 ? -19.058 -1.357 19.319 1.00 82.25 368 TYR A CA 1
ATOM 2897 C C . TYR A 1 368 ? -20.488 -1.888 19.199 1.00 82.25 368 TYR A C 1
ATOM 2899 O O . TYR A 1 368 ? -21.043 -2.012 18.102 1.00 82.25 368 TYR A O 1
ATOM 2907 N N . SER A 1 369 ? -21.098 -2.178 20.346 1.00 67.38 369 SER A N 1
ATOM 2908 C CA . SER A 1 369 ? -22.539 -2.385 20.447 1.00 67.38 369 SER A CA 1
ATOM 2909 C C . SER A 1 369 ? -23.192 -1.064 20.838 1.00 67.38 369 SER A C 1
ATOM 2911 O O . SER A 1 369 ? -22.705 -0.354 21.719 1.00 67.38 369 SER A O 1
ATOM 2913 N N . TYR A 1 370 ? -24.278 -0.703 20.154 1.00 55.62 370 TYR A N 1
ATOM 2914 C CA . TYR A 1 370 ? -25.164 0.340 20.659 1.00 55.62 370 TYR A CA 1
ATOM 2915 C C . TYR A 1 370 ? -25.884 -0.249 21.876 1.00 55.62 370 TYR A C 1
ATOM 2917 O O . TYR A 1 370 ? -26.776 -1.080 21.706 1.00 55.62 370 TYR A O 1
ATOM 2925 N N . VAL A 1 371 ? -25.447 0.125 23.079 1.00 40.81 371 VAL A N 1
ATOM 2926 C CA . VAL A 1 371 ? -26.227 -0.063 24.312 1.00 40.81 371 VAL A CA 1
ATOM 2927 C C . VAL A 1 371 ? -27.063 1.180 24.552 1.00 40.81 371 VAL A C 1
ATOM 2929 O O . VAL A 1 371 ? -26.490 2.291 24.444 1.00 40.81 371 VAL A O 1
#